Protein AF-0000000080796558 (afdb_homodimer)

Foldseek 3Di:
DDAAQEEEEQDDDPPDEDVLSVVLLVLCLVHYQEYEYEDNRCVVDQVCQVVSVVSHFYEYEHQAQDFCVVVLVVPVVHDGQEYEYALVSDDPRHQVSNLVSCVVVNHFYEYELFDQ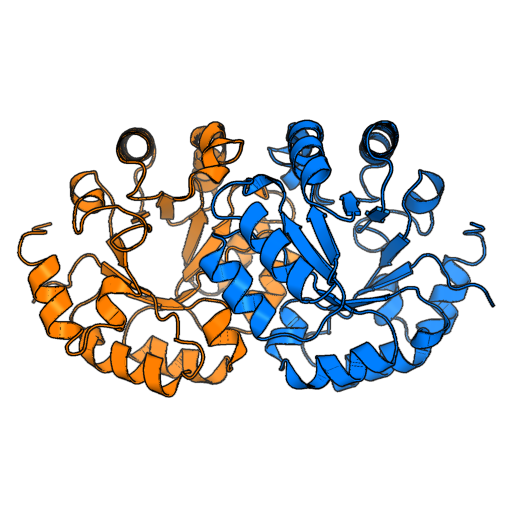DPVRVVDRLVCSVVSLVSCVVRGQYYEDELNCLVSLLVSCVPDPGAYEYECDDPNDHAPLSSVVSPHSHYYDYCRQSVDPHNSVVVCVRCVPNDD/DDAAQEEEEQDDDPPDEDVLSVVLLVLCLVHYQEYEYEDNRCVVDQVCQVVSVVSHFYEYEHQAQDFCVVVLVVVVVHDGQEYEYELVSDDPRHQVSNLVSCVVVNHFYEYELFDLDPVRVVDRLVCSVVSLVSCVVRGQYYEDELNCLVSLLVSCVPDPGAYEYECDDPNDHAPLSSVVSPHSHYYDYCRQSVDPHNSVVVCVRCVPN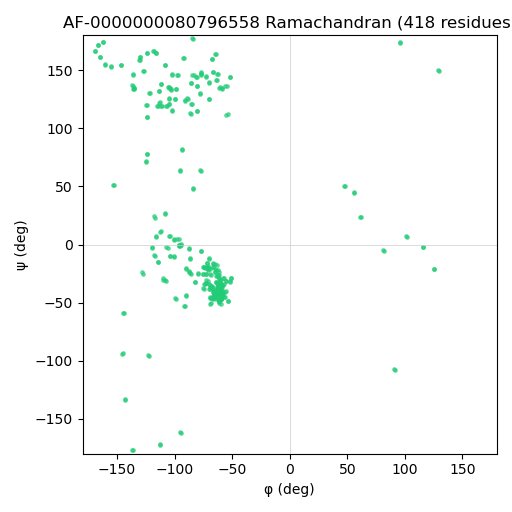DD

Radius of gyration: 21.22 Å; Cα contacts (8 Å, |Δi|>4): 893; chains: 2; bounding box: 41×66×48 Å

InterPro domains:
  IPR001754 Orotidine 5'-phosphate decarboxylase domain [PF00215] (6-201)
  IPR001754 Orotidine 5'-phosphate decarboxylase domain [SM00934] (5-205)
  IPR011060 Ribulose-phosphate binding barrel [SSF51366] (4-205)
  IPR013785 Aldolase-type TIM barrel [G3DSA:3.20.20.70] (3-210)
  IPR014732 Orotidine 5'-phosphate decarboxylase [PTHR32119] (6-204)

Sequence (422 aa):
MARLPVVISLDPPKDKGWDWALGIAEEMKDLVVAFKVGWPLLLEGKEKLGTLREMAPVVLDLKLADISFTMINIIRRLEFDAVIAHAFVGREKALRELREELNKQDKELYLVVAMSHKGADELLNRMWRENVLIAYELADGIVAPATRPELLVKIRKVWPRKVLSPGVGVQGARPCSAVKLGADAEIIGRTVTRNPSPREYLLRLYSGCKAMARLPVVISLDPPKDKGWDWALGIAEEMKDLVVAFKVGWPLLLEGKEKLGTLREMAPVVLDLKLADISFTMINIIRRLEFDAVIAHAFVGREKALRELREELNKQDKELYLVVAMSHKGADELLNRMWRENVLIAYELADGIVAPATRPELLVKIRKVWPRKVLSPGVGVQGARPCSAVKLGADAEIIGRTVTRNPSPREYLLRLYSGCKA

Nearest PDB structures (foldseek):
  4fx8-assembly1_A  TM=8.968E-01  e=4.269E-18  Methanothermobacter thermautotrophicus str. Delta H
  4dbd-assembly1_A-2  TM=8.812E-01  e=1.144E-17  Saccharolobus solfataricus 98/2
  4luj-assembly1_B  TM=8.980E-01  e=1.118E-16  Methanocaldococcus jannaschii DSM 2661
  4n2y-assembly3_A  TM=8.889E-01  e=2.751E-15  Archaeoglobus fulgidus
  3t40-assembly1_A  TM=7.502E-01  e=2.231E-06  Mycobacterium tuberculosis

Secondary structure (DSSP, 8-state):
-PPPSEEEE----TT--HHHHHHHHHHHTTTSSEEEE-HHHHTT-STTHHHHHTTS-EEEEEEE-S-HHHHHHHHTT---SEEEEEGGG-IIIIIHHHHHHHHHTT-EEEEE---SSGGGGGTGGGGHHHHHHHHHHH-SEEE--TT-HHHHHHHHHH--SEEEE--BSTTSBPTTHHHHTT-SEEEE-HHHHTSSSHHHHHHHHTTT---/-PPPSEEEE----TT--HHHHHHHHHHHTTTSSEEEE-HHHHTT-STTHHHHHTTS-EEEEEEE-S-HHHHHHHHTT---SEEEEEGGG-IIIIIHHHHHHHHHTT-EEEEE---SSGGGGGTGGGGHHHHHHHHHHH-SEEE--TT-HHHHHHHHHH--SEEEE--BSTTSBPTTHHHHTT-SEEEE-HHHHTSSSHHHHHHHHTTT---

pLDDT: mean 96.78, std 5.45, range [50.53, 98.94]

Organism: Ignicoccus hospitalis (strain KIN4/I / DSM 18386 / JCM 14125) (NCBI:txid453591)

Structure (mmCIF, N/CA/C/O backbone):
data_AF-0000000080796558-model_v1
#
loop_
_entity.id
_entity.type
_entity.pdbx_description
1 polymer "Orotidine 5'-phosphate decarboxylase"
#
loop_
_atom_site.group_PDB
_atom_site.id
_atom_site.type_symbol
_atom_site.label_atom_id
_atom_site.label_alt_id
_atom_site.label_comp_id
_atom_site.label_asym_id
_atom_site.label_entity_id
_atom_site.label_seq_id
_atom_site.pdbx_PDB_ins_code
_atom_site.Cartn_x
_atom_site.Cartn_y
_atom_site.Cartn_z
_atom_site.occupancy
_atom_site.B_iso_or_equiv
_atom_site.auth_seq_id
_atom_site.auth_comp_id
_atom_site.auth_asym_id
_atom_site.auth_atom_id
_atom_site.pdbx_PDB_model_num
ATOM 1 N N . MET A 1 1 ? -10.906 31.969 12.859 1 55.78 1 MET A N 1
ATOM 2 C CA . MET A 1 1 ? -9.547 31.656 13.273 1 55.78 1 MET A CA 1
ATOM 3 C C . MET A 1 1 ? -8.836 30.812 12.219 1 55.78 1 MET A C 1
ATOM 5 O O . MET A 1 1 ? -9.469 29.984 11.555 1 55.78 1 MET A O 1
ATOM 9 N N . ALA A 1 2 ? -7.609 31.172 11.922 1 82.06 2 ALA A N 1
ATOM 10 C CA . ALA A 1 2 ? -6.836 30.453 10.922 1 82.06 2 ALA A CA 1
ATOM 11 C C . ALA A 1 2 ? -6.629 29 11.344 1 82.06 2 ALA A C 1
ATOM 13 O O . ALA A 1 2 ? -6.457 28.703 12.531 1 82.06 2 ALA A O 1
ATOM 14 N N . ARG A 1 3 ? -6.805 28.047 10.492 1 93.69 3 ARG A N 1
ATOM 15 C CA . ARG A 1 3 ? -6.641 26.625 10.797 1 93.69 3 ARG A CA 1
ATOM 16 C C . ARG A 1 3 ? -5.199 26.312 11.172 1 93.69 3 ARG A C 1
ATOM 18 O O . ARG A 1 3 ? -4.27 26.938 10.664 1 93.69 3 ARG A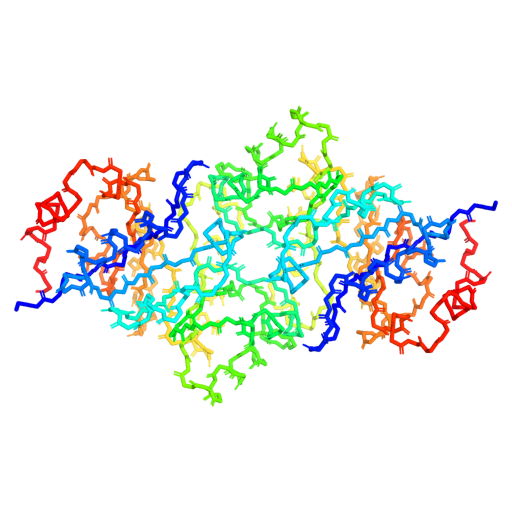 O 1
ATOM 25 N N . LEU A 1 4 ? -5.051 25.453 12.109 1 97.19 4 LEU A N 1
ATOM 26 C CA . LEU A 1 4 ? -3.729 24.922 12.43 1 97.19 4 LEU A CA 1
ATOM 27 C C . LEU A 1 4 ? -3.156 24.141 11.258 1 97.19 4 LEU A C 1
ATOM 29 O O . LEU A 1 4 ? -3.904 23.547 10.477 1 97.19 4 LEU A O 1
ATOM 33 N N . PRO A 1 5 ? -1.83 24.172 11.07 1 97.56 5 PRO A N 1
ATOM 34 C CA . PRO A 1 5 ? -1.204 23.391 10.008 1 97.56 5 PRO A CA 1
ATOM 35 C C . PRO A 1 5 ? -1.082 21.906 10.367 1 97.56 5 PRO A C 1
ATOM 37 O O . PRO A 1 5 ? 0.028 21.375 10.422 1 97.56 5 PRO A O 1
ATOM 40 N N . VAL A 1 6 ? -2.287 21.297 10.531 1 98.31 6 VAL A N 1
ATOM 41 C CA . VAL A 1 6 ? -2.326 19.938 11.039 1 98.31 6 VAL A CA 1
ATOM 42 C C . VAL A 1 6 ? -3.316 19.109 10.227 1 98.31 6 VAL A C 1
ATOM 44 O O . VAL A 1 6 ? -4.398 19.578 9.883 1 98.31 6 VAL A O 1
ATOM 47 N N . VAL A 1 7 ? -2.883 17.953 9.875 1 98.75 7 VAL A N 1
ATOM 48 C CA . VAL A 1 7 ? -3.756 16.891 9.367 1 98.75 7 VAL A CA 1
ATOM 49 C C . VAL A 1 7 ? -3.955 15.828 10.445 1 98.75 7 VAL A C 1
ATOM 51 O O . VAL A 1 7 ? -2.99 15.211 10.906 1 98.75 7 VAL A O 1
ATOM 54 N N . ILE A 1 8 ? -5.168 15.609 10.828 1 98.75 8 ILE A N 1
ATOM 55 C CA . ILE A 1 8 ? -5.449 14.617 11.859 1 98.75 8 ILE A CA 1
ATOM 56 C C . ILE A 1 8 ? -5.648 13.25 11.219 1 98.75 8 ILE A C 1
ATOM 58 O O . ILE A 1 8 ? -6.465 13.094 10.305 1 98.75 8 ILE A O 1
ATOM 62 N N . SER A 1 9 ? -4.859 12.297 11.719 1 98.62 9 SER A N 1
ATOM 63 C CA . SER A 1 9 ? -4.98 10.922 11.25 1 98.62 9 SER A CA 1
ATOM 64 C C . SER A 1 9 ? -6.07 10.172 12.016 1 98.62 9 SER A C 1
ATOM 66 O O . SER A 1 9 ? -5.984 10.016 13.234 1 98.62 9 SER A O 1
ATOM 68 N N . LEU A 1 10 ? -7.043 9.688 11.32 1 98.31 10 LEU A N 1
ATOM 69 C CA . LEU A 1 10 ? -8.164 8.992 11.938 1 98.31 10 LEU A CA 1
ATOM 70 C C . LEU A 1 10 ? -7.934 7.48 11.938 1 98.31 10 LEU A C 1
ATOM 72 O O . LEU A 1 10 ? -8.711 6.73 11.344 1 98.31 10 LEU A O 1
ATOM 76 N N . ASP A 1 11 ? -6.938 7.055 12.633 1 95.69 11 ASP A N 1
ATOM 77 C CA . ASP A 1 11 ? -6.637 5.641 12.844 1 95.69 11 ASP A CA 1
ATOM 78 C C . ASP A 1 11 ? -7.402 5.094 14.055 1 95.69 11 ASP A C 1
ATOM 80 O O . ASP A 1 11 ? -7.082 5.422 15.195 1 95.69 11 ASP A O 1
ATOM 84 N N . PRO A 1 12 ? -8.25 4.273 13.781 1 94.44 12 PRO A N 1
ATOM 85 C CA . PRO A 1 12 ? -9.109 3.842 14.891 1 94.44 12 PRO A CA 1
ATOM 86 C C . PRO A 1 12 ? -8.422 2.855 15.828 1 94.44 12 PRO A C 1
ATOM 88 O O . PRO A 1 12 ? -7.641 2.012 15.375 1 94.44 12 PRO A O 1
ATOM 91 N N . PRO A 1 13 ? -8.742 2.914 17.094 1 91.75 13 PRO A N 1
ATOM 92 C CA . PRO A 1 13 ? -8.359 1.822 17.984 1 91.75 13 PRO A CA 1
ATOM 93 C C . PRO A 1 13 ? -9.055 0.505 17.641 1 91.75 13 PRO A C 1
ATOM 95 O O . PRO A 1 13 ? -9.969 0.483 16.828 1 91.75 13 PRO A O 1
ATOM 98 N N . LYS A 1 14 ? -8.578 -0.691 18.141 1 86 14 LYS A N 1
ATOM 99 C CA . LYS A 1 14 ? -9.008 -2.041 17.797 1 86 14 LYS A CA 1
ATOM 100 C C . LYS A 1 14 ? -10.523 -2.178 17.891 1 86 14 LYS A C 1
ATOM 102 O O . LYS A 1 14 ? -11.141 -2.861 17.062 1 86 14 LYS A O 1
ATOM 107 N N . ASP A 1 15 ? -11.195 -1.44 18.719 1 88.56 15 ASP A N 1
ATOM 108 C CA . ASP A 1 15 ? -12.617 -1.666 18.953 1 88.56 15 ASP A CA 1
ATOM 109 C C . ASP A 1 15 ? -13.445 -0.457 18.531 1 88.56 15 ASP A C 1
ATOM 111 O O . ASP A 1 15 ? -14.602 -0.314 18.922 1 88.56 15 ASP A O 1
ATOM 115 N N . LYS A 1 16 ? -12.844 0.301 17.609 1 93.75 16 LYS A N 1
ATOM 116 C CA . LYS A 1 16 ? -13.547 1.489 17.141 1 93.75 16 LYS A CA 1
ATOM 117 C C . LYS A 1 16 ? -13.555 1.555 15.617 1 93.75 16 LYS A C 1
ATOM 119 O O . LYS A 1 16 ? -12.828 0.813 14.953 1 93.75 16 LYS A O 1
ATOM 124 N N . GLY A 1 17 ? -14.492 2.312 15.086 1 95.88 17 GLY A N 1
ATOM 125 C CA . GLY A 1 17 ? -14.641 2.471 13.648 1 95.88 17 GLY A CA 1
ATOM 126 C C . GLY A 1 17 ? -15.055 3.873 13.242 1 95.88 17 GLY A C 1
ATOM 127 O O . GLY A 1 17 ? -14.469 4.855 13.703 1 95.88 17 GLY A O 1
ATOM 128 N N . TRP A 1 18 ? -15.977 3.93 12.422 1 97.75 18 TRP A N 1
ATOM 129 C CA . TRP A 1 18 ? -16.328 5.195 11.781 1 97.75 18 TRP A CA 1
ATOM 130 C C . TRP A 1 18 ? -17.031 6.117 12.766 1 97.75 18 TRP A C 1
ATOM 132 O O . TRP A 1 18 ? -16.891 7.34 12.695 1 97.75 18 TRP A O 1
ATOM 142 N N . ASP A 1 19 ? -17.781 5.535 13.656 1 97.81 19 ASP A N 1
ATOM 143 C CA . ASP A 1 19 ? -18.453 6.398 14.633 1 97.81 19 ASP A CA 1
ATOM 144 C C . ASP A 1 19 ? -17.422 7.16 15.477 1 97.81 19 ASP A C 1
ATOM 146 O O . ASP A 1 19 ? -17.594 8.352 15.75 1 97.81 19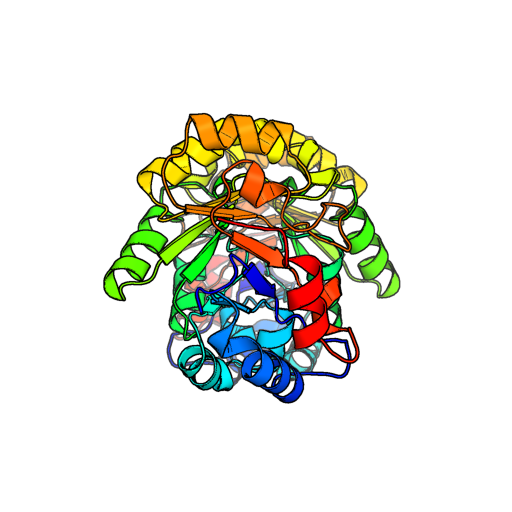 ASP A O 1
ATOM 150 N N . TRP A 1 20 ? -16.469 6.488 15.859 1 97.69 20 TRP A N 1
ATOM 151 C CA . TRP A 1 20 ? -15.367 7.117 16.578 1 97.69 20 TRP A CA 1
ATOM 152 C C . TRP A 1 20 ? -14.688 8.172 15.711 1 97.69 20 TRP A C 1
ATOM 154 O O . TRP A 1 20 ? -14.477 9.305 16.156 1 97.69 20 TRP A O 1
ATOM 164 N N . ALA A 1 21 ? -14.352 7.855 14.461 1 98.5 21 ALA A N 1
ATOM 165 C CA . ALA A 1 21 ? -13.641 8.742 13.555 1 98.5 21 ALA A CA 1
ATOM 166 C C . ALA A 1 21 ? -14.43 10.016 13.289 1 98.5 21 ALA A C 1
ATOM 168 O O . ALA A 1 21 ? -13.883 11.125 13.32 1 98.5 21 ALA A O 1
ATOM 169 N N . LEU A 1 22 ? -15.727 9.844 13.07 1 98.62 22 LEU A N 1
ATOM 170 C CA . LEU A 1 22 ? -16.578 10.992 12.781 1 98.62 22 LEU A CA 1
ATOM 171 C C . LEU A 1 22 ? -16.75 11.875 14.016 1 98.62 22 LEU A C 1
ATOM 173 O O . LEU A 1 22 ? -16.859 13.094 13.891 1 98.62 22 LEU A O 1
ATOM 177 N N . GLY A 1 23 ? -16.766 11.242 15.141 1 98.25 23 GLY A N 1
ATOM 178 C CA . GLY A 1 23 ? -16.797 12.016 16.375 1 98.25 23 GLY A CA 1
ATOM 179 C C . GLY A 1 23 ? -15.586 12.914 16.531 1 98.25 23 GLY A C 1
ATOM 180 O O . GLY A 1 23 ? -15.719 14.102 16.844 1 98.25 23 GLY A O 1
ATOM 181 N N . ILE A 1 24 ? -14.414 12.383 16.297 1 98.44 24 ILE A N 1
ATOM 182 C CA . ILE A 1 24 ? -13.18 13.156 16.359 1 98.44 24 ILE A CA 1
ATOM 183 C C . ILE A 1 24 ? -13.203 14.273 15.32 1 98.44 24 ILE A C 1
ATOM 185 O O . ILE A 1 24 ? -12.859 15.414 15.617 1 98.44 24 ILE A O 1
ATOM 189 N N . ALA A 1 25 ? -13.602 13.93 14.117 1 98.69 25 ALA A N 1
ATOM 190 C CA . ALA A 1 25 ? -13.625 14.883 13.008 1 98.69 25 ALA A CA 1
ATOM 191 C C . ALA A 1 25 ? -14.57 16.047 13.32 1 98.69 25 ALA A C 1
ATOM 193 O O . ALA A 1 25 ? -14.25 17.203 13.023 1 98.69 25 ALA A O 1
ATOM 194 N N . GLU A 1 26 ? -15.664 15.711 13.859 1 98.38 26 GLU A N 1
ATOM 195 C CA . GLU A 1 26 ? -16.641 16.75 14.195 1 98.38 26 GLU A CA 1
ATOM 196 C C . GLU A 1 26 ? -16.047 17.75 15.18 1 98.38 26 GLU A C 1
ATOM 198 O O . GLU A 1 26 ? -16.281 18.953 15.062 1 98.38 26 GLU A O 1
ATOM 203 N N . GLU A 1 27 ? -15.281 17.312 16.031 1 97.12 27 GLU A N 1
ATOM 204 C CA . GLU A 1 27 ? -14.68 18.172 17.062 1 97.12 27 GLU A CA 1
ATOM 205 C C . GLU A 1 27 ? -13.609 19.078 16.469 1 97.12 27 GLU A C 1
ATOM 207 O O . GLU A 1 27 ? -13.375 20.188 16.969 1 97.12 27 GLU A O 1
ATOM 212 N N . MET A 1 28 ? -13.039 18.656 15.383 1 97.06 28 MET A N 1
ATOM 213 C CA . MET A 1 28 ? -11.797 19.312 14.961 1 97.06 28 MET A CA 1
ATOM 214 C C . MET A 1 28 ? -11.961 19.938 13.578 1 97.06 28 MET A C 1
ATOM 216 O O . MET A 1 28 ? -11.031 20.562 13.07 1 97.06 28 MET A O 1
ATOM 220 N N . LYS A 1 29 ? -13.094 19.781 12.938 1 97.94 29 LYS A N 1
ATOM 221 C CA . LYS A 1 29 ? -13.312 20.109 11.539 1 97.94 29 LYS A CA 1
ATOM 222 C C . LYS A 1 29 ? -12.977 21.578 11.266 1 97.94 29 LYS A C 1
ATOM 224 O O . LYS A 1 29 ? -12.57 21.938 10.156 1 97.94 29 LYS A O 1
ATOM 229 N N . ASP A 1 30 ? -13.109 22.484 12.227 1 97.25 30 ASP A N 1
ATOM 230 C CA . ASP A 1 30 ? -12.852 23.906 12.031 1 97.25 30 ASP A CA 1
ATOM 231 C C . ASP A 1 30 ? -11.422 24.266 12.43 1 97.25 30 ASP A C 1
ATOM 233 O O . ASP A 1 30 ? -11 25.422 12.273 1 97.25 30 ASP A O 1
ATOM 237 N N . LEU A 1 31 ? -10.641 23.312 12.883 1 96.44 31 LEU A N 1
ATOM 238 C CA . LEU A 1 31 ? -9.336 23.578 13.492 1 96.44 31 LEU A CA 1
ATOM 239 C C . LEU A 1 31 ? -8.211 23.094 12.578 1 96.44 31 LEU A C 1
ATOM 241 O O . LEU A 1 31 ? -7.105 23.641 12.609 1 96.44 31 LEU A O 1
ATOM 245 N N . VAL A 1 32 ? -8.469 22.078 11.789 1 97.94 32 VAL A N 1
ATOM 246 C CA . VAL A 1 32 ? -7.387 21.406 11.078 1 97.94 32 VAL A CA 1
ATOM 247 C C . VAL A 1 32 ? -7.562 21.578 9.57 1 97.94 32 VAL A C 1
ATOM 249 O O . VAL A 1 32 ? -8.641 21.953 9.109 1 97.94 32 VAL A O 1
ATOM 252 N N . VAL A 1 33 ? -6.512 21.297 8.82 1 98.12 33 VAL A N 1
ATOM 253 C CA . VAL A 1 33 ? -6.543 21.562 7.391 1 98.12 33 VAL A CA 1
ATOM 254 C C . VAL A 1 33 ? -7.137 20.375 6.645 1 98.12 33 VAL A C 1
ATOM 256 O O . VAL A 1 33 ? -7.641 20.531 5.527 1 98.12 33 VAL A O 1
ATOM 259 N N . ALA A 1 34 ? -7.082 19.156 7.242 1 98.81 34 ALA A N 1
ATOM 260 C CA . ALA A 1 34 ? -7.605 17.969 6.602 1 98.81 34 ALA A CA 1
ATOM 261 C C . ALA A 1 34 ? -7.668 16.797 7.582 1 98.81 34 ALA A C 1
ATOM 263 O O . ALA A 1 34 ? -7.129 16.875 8.688 1 98.81 34 ALA A O 1
ATOM 264 N N . PHE A 1 35 ? -8.359 15.789 7.188 1 98.88 35 PHE A N 1
ATOM 265 C CA . PHE A 1 35 ? -8.344 14.492 7.859 1 98.88 35 PHE A CA 1
ATOM 266 C C . PHE A 1 35 ? -7.684 13.438 6.984 1 98.88 35 PHE A C 1
ATOM 268 O O . PHE A 1 35 ? -7.883 13.414 5.766 1 98.88 35 PHE A O 1
ATOM 275 N N . LYS A 1 36 ? -6.914 12.672 7.594 1 98.94 36 LYS A N 1
ATOM 276 C CA . LYS A 1 36 ? -6.277 11.555 6.914 1 98.94 36 LYS A CA 1
ATOM 277 C C . LYS A 1 36 ? -6.965 10.234 7.262 1 98.94 36 LYS A C 1
ATOM 279 O O . LYS A 1 36 ? -7.227 9.953 8.43 1 98.94 36 LYS A O 1
ATOM 284 N N . VAL A 1 37 ? -7.262 9.391 6.293 1 98.81 37 VAL A N 1
ATOM 285 C CA . VAL A 1 37 ? -7.875 8.078 6.457 1 98.81 37 VAL A CA 1
ATOM 286 C C . VAL A 1 37 ? -6.973 7.008 5.855 1 98.81 37 VAL A C 1
ATOM 288 O O . VAL A 1 37 ? -6.484 7.156 4.73 1 98.81 37 VAL A O 1
ATOM 291 N N . GLY A 1 38 ? -6.719 5.953 6.625 1 98.31 38 GLY A N 1
ATOM 292 C CA . GLY A 1 38 ? -5.949 4.82 6.145 1 98.31 38 GLY A CA 1
ATOM 293 C C . GLY A 1 38 ? -6.77 3.551 6.008 1 98.31 38 GLY A C 1
ATOM 294 O O . GLY A 1 38 ? -7.988 3.574 6.188 1 98.31 38 GLY A O 1
ATOM 295 N N . TRP A 1 39 ? -6.074 2.471 5.734 1 98.12 39 TRP A N 1
ATOM 296 C CA . TRP A 1 39 ? -6.699 1.188 5.426 1 98.12 39 TRP A CA 1
ATOM 297 C C . TRP A 1 39 ? -7.484 0.661 6.621 1 98.12 39 TRP A C 1
ATOM 299 O O . TRP A 1 39 ? -8.586 0.125 6.465 1 98.12 39 TRP A O 1
ATOM 309 N N . PRO A 1 40 ? -6.977 0.751 7.867 1 97.38 40 PRO A N 1
ATOM 310 C CA . PRO A 1 40 ? -7.719 0.175 8.992 1 97.38 40 PRO A CA 1
ATOM 311 C C . PRO A 1 40 ? -9.141 0.724 9.109 1 97.38 40 PRO A C 1
ATOM 313 O O . PRO A 1 40 ? -10.078 -0.031 9.375 1 97.38 40 PRO A O 1
ATOM 316 N N . LEU A 1 41 ? -9.281 1.968 8.898 1 97.5 41 LEU A N 1
ATOM 317 C CA . LEU A 1 41 ? -10.625 2.543 8.953 1 97.5 41 LEU A CA 1
ATOM 318 C C . LEU A 1 41 ? -11.43 2.162 7.711 1 97.5 41 LEU A C 1
ATOM 320 O O . LEU A 1 41 ? -12.625 1.886 7.805 1 97.5 41 LEU A O 1
ATOM 324 N N . LEU A 1 42 ? -10.82 2.115 6.531 1 97.81 42 LEU A N 1
ATOM 325 C CA . LEU A 1 42 ? -11.492 1.754 5.289 1 97.81 42 LEU A CA 1
ATOM 326 C C . LEU A 1 42 ? -11.992 0.314 5.34 1 97.81 42 LEU A C 1
ATOM 328 O O . LEU A 1 42 ? -13.023 -0.011 4.746 1 97.81 42 LEU A O 1
ATOM 332 N N . LEU A 1 43 ? -11.25 -0.534 6.066 1 96.12 43 LEU A N 1
ATOM 333 C CA . LEU A 1 43 ? -11.641 -1.934 6.191 1 96.12 43 LEU A CA 1
ATOM 334 C C . LEU A 1 43 ? -12.898 -2.07 7.043 1 96.12 43 LEU A C 1
ATOM 336 O O . LEU A 1 43 ? -13.539 -3.129 7.055 1 96.12 43 LEU A O 1
ATOM 340 N N . GLU A 1 44 ? -13.266 -0.976 7.723 1 94.62 44 GLU A N 1
ATOM 341 C CA . GLU A 1 44 ? -14.531 -0.95 8.445 1 94.62 44 GLU A CA 1
ATOM 342 C C . GLU A 1 44 ? -15.68 -0.493 7.543 1 94.62 44 GLU A C 1
ATOM 344 O O . GLU A 1 44 ? -16.844 -0.506 7.949 1 94.62 44 GLU A O 1
ATOM 349 N N . GLY A 1 45 ? -15.375 -0.155 6.379 1 94.62 45 GLY A N 1
ATOM 350 C CA . GLY A 1 45 ? -16.328 0.342 5.402 1 94.62 45 GLY A CA 1
ATOM 351 C C . GLY A 1 45 ? -15.898 1.641 4.75 1 94.62 45 GLY A C 1
ATOM 352 O O . GLY A 1 45 ? -15.227 2.463 5.375 1 94.62 45 GLY A O 1
ATOM 353 N N . LYS A 1 46 ? -16.328 1.844 3.506 1 96.06 46 LYS A N 1
ATOM 354 C CA . LYS A 1 46 ? -15.906 3.029 2.768 1 96.06 46 LYS A CA 1
ATOM 355 C C . LYS A 1 46 ? -17.047 4.035 2.639 1 96.06 46 LYS A C 1
ATOM 357 O O . LYS A 1 46 ? -16.859 5.137 2.117 1 96.06 46 LYS A O 1
ATOM 362 N N . GLU A 1 47 ? -18.188 3.713 3.127 1 95.12 47 GLU A N 1
ATOM 363 C CA . GLU A 1 47 ? -19.422 4.438 2.807 1 95.12 47 GLU A CA 1
ATOM 364 C C . GLU A 1 47 ? -19.469 5.785 3.521 1 95.12 47 GLU A C 1
ATOM 366 O O . GLU A 1 47 ? -20.203 6.684 3.109 1 95.12 47 GLU A O 1
ATOM 371 N N . LYS A 1 48 ? -18.719 6 4.559 1 97.75 48 LYS A N 1
ATOM 372 C CA . LYS A 1 48 ? -18.812 7.219 5.363 1 97.75 48 LYS A CA 1
ATOM 373 C C . LYS A 1 48 ? -17.734 8.227 4.945 1 97.75 48 LYS A C 1
ATOM 375 O O . LYS A 1 48 ? -17.609 9.289 5.555 1 97.75 48 LYS A O 1
ATOM 380 N N . LEU A 1 49 ? -16.984 7.945 3.924 1 98.62 49 LEU A N 1
ATOM 381 C CA . LEU A 1 49 ? -15.977 8.867 3.41 1 98.62 49 LEU A CA 1
ATOM 382 C C . LEU A 1 49 ? -16.625 10.172 2.943 1 98.62 49 LEU A C 1
ATOM 384 O O . LEU A 1 49 ? -16.078 11.258 3.174 1 98.62 49 LEU A O 1
ATOM 388 N N . GLY A 1 50 ? -17.766 10.016 2.309 1 98.31 50 GLY A N 1
ATOM 389 C CA . GLY A 1 50 ? -18.469 11.203 1.857 1 98.31 50 GLY A CA 1
ATOM 390 C C . GLY A 1 50 ? -18.844 12.141 2.99 1 98.31 50 GLY A C 1
ATOM 391 O O . GLY A 1 50 ? -18.641 13.359 2.887 1 98.31 50 GLY A O 1
ATOM 392 N N . THR A 1 51 ? -19.391 11.594 4.039 1 98.56 51 THR A N 1
ATOM 393 C CA . THR A 1 51 ? -19.75 12.375 5.215 1 98.56 51 THR A CA 1
ATOM 394 C C . THR A 1 51 ? -18.531 13.086 5.793 1 98.56 51 THR A C 1
ATOM 396 O O . THR A 1 51 ? -18.609 14.258 6.16 1 98.56 51 THR A O 1
ATOM 399 N N . LEU A 1 52 ? -17.453 12.414 5.863 1 98.81 52 LEU A N 1
ATOM 400 C CA . LEU A 1 52 ? -16.219 12.992 6.375 1 98.81 52 LEU A CA 1
ATOM 401 C C . LEU A 1 52 ? -15.758 14.156 5.508 1 98.81 52 LEU A C 1
ATOM 403 O O . LEU A 1 52 ? -15.305 15.188 6.023 1 98.81 52 LEU A O 1
ATOM 407 N N . ARG A 1 53 ? -15.891 13.992 4.223 1 98.5 53 ARG A N 1
ATOM 408 C CA . ARG A 1 53 ? -15.438 14.992 3.256 1 98.5 53 ARG A CA 1
ATOM 409 C C . ARG A 1 53 ? -16.234 16.281 3.391 1 98.5 53 ARG A C 1
ATOM 411 O O . ARG A 1 53 ? -15.766 17.344 2.971 1 98.5 53 ARG A O 1
ATOM 418 N N . GLU A 1 54 ? -17.406 16.219 3.918 1 98.31 54 GLU A N 1
ATOM 419 C CA . GLU A 1 54 ? -18.219 17.406 4.16 1 98.31 54 GLU A CA 1
ATOM 420 C C . GLU A 1 54 ? -17.656 18.234 5.309 1 98.31 54 GLU A C 1
ATOM 422 O O . GLU A 1 54 ? -17.953 19.422 5.43 1 98.31 54 GLU A O 1
ATOM 427 N N . MET A 1 55 ? -16.891 17.688 6.117 1 98.5 55 MET A N 1
ATOM 428 C CA . MET A 1 55 ? -16.359 18.359 7.301 1 98.5 55 MET A CA 1
ATOM 429 C C . MET A 1 55 ? -15.047 19.062 6.984 1 98.5 55 MET A C 1
ATOM 431 O O . MET A 1 55 ? -14.828 20.203 7.414 1 98.5 55 MET A O 1
ATOM 435 N N . ALA A 1 56 ? -14.188 18.422 6.281 1 98.44 56 ALA A N 1
ATOM 436 C CA . ALA A 1 56 ? -12.883 18.906 5.836 1 98.44 56 ALA A CA 1
ATOM 437 C C . ALA A 1 56 ? -12.312 18.031 4.73 1 98.44 56 ALA A C 1
ATOM 439 O O . ALA A 1 56 ? -12.797 16.906 4.508 1 98.44 56 ALA A O 1
ATOM 440 N N . PRO A 1 57 ? -11.32 18.562 3.957 1 98.81 57 PRO A N 1
ATOM 441 C CA . PRO A 1 57 ? -10.68 17.719 2.941 1 98.81 57 PRO A CA 1
ATOM 442 C C . PRO A 1 57 ? -10.18 16.391 3.508 1 98.81 57 PRO A C 1
ATOM 444 O O . PRO A 1 57 ? -9.711 16.328 4.648 1 98.81 57 PRO A O 1
ATOM 447 N N . VAL A 1 58 ? -10.289 15.359 2.711 1 98.94 58 VAL A N 1
ATOM 448 C CA . VAL A 1 58 ? -9.875 14.023 3.117 1 98.94 58 VAL A CA 1
ATOM 449 C C . VAL A 1 58 ? -8.672 13.578 2.293 1 98.94 58 VAL A C 1
ATOM 451 O O . VAL A 1 58 ? -8.719 13.57 1.061 1 98.94 58 VAL A O 1
ATOM 454 N N . VAL A 1 59 ? -7.602 13.258 2.992 1 98.94 59 VAL A N 1
ATOM 455 C CA . VAL A 1 59 ? -6.402 12.672 2.406 1 98.94 59 VAL A CA 1
ATOM 456 C C . VAL A 1 59 ? -6.367 11.172 2.689 1 98.94 59 VAL A C 1
ATOM 458 O O . VAL A 1 59 ? -6.309 10.758 3.85 1 98.94 59 VAL A O 1
ATOM 461 N N . LEU A 1 60 ? -6.453 10.367 1.638 1 98.94 60 LEU A N 1
ATOM 462 C CA . LEU A 1 60 ? -6.285 8.93 1.809 1 98.94 60 LEU A CA 1
ATOM 463 C C . LEU A 1 60 ? -4.809 8.555 1.887 1 98.94 60 LEU A C 1
ATOM 465 O O . LEU A 1 60 ? -4.059 8.773 0.932 1 98.94 60 LEU A O 1
ATOM 469 N N . ASP A 1 61 ? -4.441 8.062 3.049 1 98.88 61 ASP A N 1
ATOM 470 C CA . ASP A 1 61 ? -3.08 7.559 3.211 1 98.88 61 ASP A CA 1
ATOM 471 C C . ASP A 1 61 ? -3.016 6.059 2.938 1 98.88 61 ASP A C 1
ATOM 473 O O . ASP A 1 61 ? -2.924 5.254 3.867 1 98.88 61 ASP A O 1
ATOM 477 N N . LEU A 1 62 ? -2.939 5.738 1.677 1 98.81 62 LEU A N 1
ATOM 478 C CA . LEU A 1 62 ? -3.053 4.344 1.26 1 98.81 62 LEU A CA 1
ATOM 479 C C . LEU A 1 62 ? -1.687 3.775 0.89 1 98.81 62 LEU A C 1
ATOM 481 O O . LEU A 1 62 ? -1.551 2.57 0.672 1 98.81 62 LEU A O 1
ATOM 485 N N . LYS A 1 63 ? -0.723 4.664 0.818 1 98.81 63 LYS A N 1
ATOM 486 C CA . LYS A 1 63 ? 0.613 4.238 0.411 1 98.81 63 LYS A CA 1
ATOM 487 C C . LYS A 1 63 ? 0.554 3.355 -0.832 1 98.81 63 LYS A C 1
ATOM 489 O O . LYS A 1 63 ? 1.157 2.281 -0.865 1 98.81 63 LYS A O 1
ATOM 494 N N . LEU A 1 64 ? -0.148 3.812 -1.855 1 98.88 64 LEU A N 1
ATOM 495 C CA . LEU A 1 64 ? -0.272 3.021 -3.074 1 98.88 64 LEU A CA 1
ATOM 496 C C . LEU A 1 64 ? 1.099 2.732 -3.678 1 98.88 64 LEU A C 1
ATOM 498 O O . LEU A 1 64 ? 1.955 3.619 -3.734 1 98.88 64 LEU A O 1
ATOM 502 N N . ALA A 1 65 ? 1.36 1.481 -4.09 1 98.62 65 ALA A N 1
ATOM 503 C CA . ALA A 1 65 ? 2.662 1.033 -4.578 1 98.62 65 ALA A CA 1
ATOM 504 C C . ALA A 1 65 ? 2.514 -0.144 -5.535 1 98.62 65 ALA A C 1
ATOM 506 O O . ALA A 1 65 ? 3.18 -1.17 -5.379 1 98.62 65 ALA A O 1
ATOM 507 N N . ASP A 1 66 ? 1.677 -0.052 -6.555 1 98.44 66 ASP A N 1
ATOM 508 C CA . ASP A 1 66 ? 1.353 -1.104 -7.512 1 98.44 66 ASP A CA 1
ATOM 509 C C . ASP A 1 66 ? 1.319 -0.558 -8.938 1 98.44 66 ASP A C 1
ATOM 511 O O . ASP A 1 66 ? 1.627 0.614 -9.164 1 98.44 66 ASP A O 1
ATOM 515 N N . ILE A 1 67 ? 0.961 -1.418 -9.875 1 98 67 ILE A N 1
ATOM 516 C CA . ILE A 1 67 ? 0.746 -0.958 -11.242 1 98 67 ILE A CA 1
ATOM 517 C C . ILE A 1 67 ? -0.479 -0.048 -11.289 1 98 67 ILE A C 1
ATOM 519 O O . ILE A 1 67 ? -1.331 -0.092 -10.398 1 98 67 ILE A O 1
ATOM 523 N N . SER A 1 68 ? -0.567 0.792 -12.359 1 98.25 68 SER A N 1
ATOM 524 C CA . SER A 1 68 ? -1.621 1.792 -12.492 1 98.25 68 SER A CA 1
ATOM 525 C C . SER A 1 68 ? -3.002 1.145 -12.477 1 98.25 68 SER A C 1
ATOM 527 O O . SER A 1 68 ? -3.934 1.665 -11.859 1 98.25 68 SER A O 1
ATOM 529 N N . PHE A 1 69 ? -3.162 -0.014 -13.133 1 96.06 69 PHE A N 1
ATOM 530 C CA . PHE A 1 69 ? -4.445 -0.702 -13.203 1 96.06 69 PHE A CA 1
ATOM 531 C C . PHE A 1 69 ? -5.016 -0.917 -11.805 1 96.06 69 PHE A C 1
ATOM 533 O O . PHE A 1 69 ? -6.172 -0.579 -11.539 1 96.06 69 PHE A O 1
ATOM 540 N N . THR A 1 70 ? -4.219 -1.419 -10.906 1 97.19 70 THR A N 1
ATOM 541 C CA . THR A 1 70 ? -4.648 -1.728 -9.547 1 97.19 70 THR A CA 1
ATOM 542 C C . THR A 1 70 ? -4.93 -0.448 -8.766 1 97.19 70 THR A C 1
ATOM 544 O O . THR A 1 70 ? -5.973 -0.324 -8.125 1 97.19 70 THR A O 1
ATOM 547 N N . MET A 1 71 ? -4.02 0.519 -8.867 1 98.5 71 MET A N 1
ATOM 548 C CA . MET A 1 71 ? -4.164 1.752 -8.102 1 98.5 71 MET A CA 1
ATOM 549 C C . MET A 1 71 ? -5.414 2.516 -8.523 1 98.5 71 MET A C 1
ATOM 551 O O . MET A 1 71 ? -6.156 3.018 -7.68 1 98.5 71 MET A O 1
ATOM 555 N N . ILE A 1 72 ? -5.672 2.588 -9.781 1 98.06 72 ILE A N 1
ATOM 556 C CA . ILE A 1 72 ? -6.832 3.293 -10.312 1 98.06 72 ILE A CA 1
ATOM 557 C C . ILE A 1 72 ? -8.109 2.574 -9.883 1 98.06 72 ILE A C 1
ATOM 559 O O . ILE A 1 72 ? -9.094 3.215 -9.492 1 98.06 72 ILE A O 1
ATOM 563 N N . ASN A 1 73 ? -8.086 1.199 -9.922 1 97 73 ASN A N 1
ATOM 564 C CA . ASN A 1 73 ? -9.234 0.432 -9.461 1 97 73 ASN A CA 1
ATOM 565 C C . ASN A 1 73 ? -9.555 0.711 -7.996 1 97 73 ASN A C 1
ATOM 567 O O . ASN A 1 73 ? -10.719 0.698 -7.598 1 97 73 ASN A O 1
ATOM 571 N N . ILE A 1 74 ? -8.547 0.952 -7.203 1 98.06 74 ILE A N 1
ATOM 572 C CA . ILE A 1 74 ? -8.727 1.267 -5.789 1 98.06 74 ILE A CA 1
ATOM 573 C C . ILE A 1 74 ? -9.383 2.637 -5.641 1 98.06 74 ILE A C 1
ATOM 575 O O . ILE A 1 74 ? -10.438 2.762 -5.02 1 98.06 74 ILE A O 1
ATOM 579 N N . ILE A 1 75 ? -8.859 3.666 -6.297 1 98.06 75 ILE A N 1
ATOM 580 C CA . ILE A 1 75 ? -9.281 5.035 -6.016 1 98.06 75 ILE A CA 1
ATOM 581 C C . ILE A 1 75 ? -10.656 5.285 -6.633 1 98.06 75 ILE A C 1
ATOM 583 O O . ILE A 1 75 ? -11.422 6.125 -6.145 1 98.06 75 ILE A O 1
ATOM 587 N N . ARG A 1 76 ? -11 4.57 -7.637 1 96.75 76 ARG A N 1
ATOM 588 C CA . ARG A 1 76 ? -12.312 4.734 -8.258 1 96.75 76 ARG A CA 1
ATOM 589 C C . ARG A 1 76 ? -13.422 4.293 -7.316 1 96.75 76 ARG A C 1
ATOM 591 O O . ARG A 1 76 ? -14.594 4.633 -7.52 1 96.75 76 ARG A O 1
ATOM 598 N N . ARG A 1 77 ? -13.078 3.561 -6.301 1 96.06 77 ARG A N 1
ATOM 599 C CA . ARG A 1 77 ? -14.07 3.018 -5.371 1 96.06 77 ARG A CA 1
ATOM 600 C C . ARG A 1 77 ? -14.227 3.92 -4.148 1 96.06 77 ARG A C 1
ATOM 602 O O . ARG A 1 77 ? -15.031 3.643 -3.266 1 96.06 77 ARG A O 1
ATOM 609 N N . LEU A 1 78 ? -13.445 5.008 -4.09 1 97.81 78 LEU A N 1
ATOM 610 C CA . LEU A 1 78 ? -13.344 5.773 -2.852 1 97.81 78 LEU A CA 1
ATOM 611 C C . LEU A 1 78 ? -13.641 7.246 -3.098 1 97.81 78 LEU A C 1
ATOM 613 O O . LEU A 1 78 ? -13.359 7.77 -4.18 1 97.81 78 LEU A O 1
ATOM 617 N N . GLU A 1 79 ? -14.211 7.98 -2.076 1 98.31 79 GLU A N 1
ATOM 618 C CA . GLU A 1 79 ? -14.406 9.43 -2.074 1 98.31 79 GLU A CA 1
ATOM 619 C C . GLU A 1 79 ? -13.32 10.133 -1.271 1 98.31 79 GLU A C 1
ATOM 621 O O . GLU A 1 79 ? -13.133 9.844 -0.087 1 98.31 79 GLU A O 1
ATOM 626 N N . PHE A 1 80 ? -12.664 11.055 -1.872 1 98.81 80 PHE A N 1
ATOM 627 C CA . PHE A 1 80 ? -11.539 11.711 -1.226 1 98.81 80 PHE A CA 1
ATOM 628 C C . PHE A 1 80 ? -11.141 12.969 -1.979 1 98.81 80 PHE A C 1
ATOM 630 O O . PHE A 1 80 ? -11.703 13.281 -3.031 1 98.81 80 PHE A O 1
ATOM 637 N N . ASP A 1 81 ? -10.211 13.766 -1.366 1 98.88 81 ASP A N 1
ATOM 638 C CA . ASP A 1 81 ? -9.695 14.969 -2.004 1 98.88 81 ASP A CA 1
ATOM 639 C C . ASP A 1 81 ? -8.258 14.781 -2.459 1 98.88 81 ASP A C 1
ATOM 641 O O . ASP A 1 81 ? -7.824 15.383 -3.447 1 98.88 81 ASP A O 1
ATOM 645 N N . ALA A 1 82 ? -7.48 13.961 -1.777 1 98.94 82 ALA A N 1
ATOM 646 C CA . ALA A 1 82 ? -6.082 13.664 -2.082 1 98.94 82 ALA A CA 1
ATOM 647 C C . ALA A 1 82 ? -5.738 12.227 -1.715 1 98.94 82 ALA A C 1
ATOM 649 O O . ALA A 1 82 ? -6.391 11.625 -0.859 1 98.94 82 ALA A O 1
ATOM 650 N N . VAL A 1 83 ? -4.723 11.68 -2.398 1 98.94 83 VAL A N 1
ATOM 651 C CA . VAL A 1 83 ? -4.281 10.32 -2.09 1 98.94 83 VAL A CA 1
ATOM 652 C C . VAL A 1 83 ? -2.756 10.266 -2.055 1 98.94 83 VAL A C 1
ATOM 654 O O . VAL A 1 83 ? -2.088 11.023 -2.766 1 98.94 83 VAL A O 1
ATOM 657 N N . ILE A 1 84 ? -2.244 9.422 -1.18 1 98.94 84 ILE A N 1
ATOM 658 C CA . ILE A 1 84 ? -0.803 9.266 -1.013 1 98.94 84 ILE A CA 1
ATOM 659 C C . ILE A 1 84 ? -0.344 7.965 -1.662 1 98.94 84 ILE A C 1
ATOM 661 O O . ILE A 1 84 ? -0.906 6.898 -1.395 1 98.94 84 ILE A O 1
ATOM 665 N N . ALA A 1 85 ? 0.613 8.023 -2.543 1 98.94 85 ALA A N 1
ATOM 666 C CA . ALA A 1 85 ? 1.304 6.895 -3.166 1 98.94 85 ALA A CA 1
ATOM 667 C C . ALA A 1 85 ? 2.812 6.992 -2.957 1 98.94 85 ALA A C 1
ATOM 669 O O . ALA A 1 85 ? 3.316 8.023 -2.51 1 98.94 85 ALA A O 1
ATOM 670 N N . HIS A 1 86 ? 3.5 5.926 -3.186 1 98.88 86 HIS A N 1
ATOM 671 C CA . HIS A 1 86 ? 4.957 5.945 -3.102 1 98.88 86 HIS A CA 1
ATOM 672 C C . HIS A 1 86 ? 5.578 6.395 -4.418 1 98.88 86 HIS A C 1
ATOM 674 O O . HIS A 1 86 ? 5.215 5.891 -5.484 1 98.88 86 HIS A O 1
ATOM 680 N N . ALA A 1 87 ? 6.609 7.227 -4.324 1 98.69 87 ALA A N 1
ATOM 681 C CA . ALA A 1 87 ? 7.316 7.695 -5.512 1 98.69 87 ALA A CA 1
ATOM 682 C C . ALA A 1 87 ? 8.141 6.574 -6.137 1 98.69 87 ALA A C 1
ATOM 684 O O . ALA A 1 87 ? 8.258 6.484 -7.359 1 98.69 87 ALA A O 1
ATOM 685 N N . PHE A 1 88 ? 8.633 5.676 -5.379 1 97.25 88 PHE A N 1
ATOM 686 C CA . PHE A 1 88 ? 9.609 4.672 -5.781 1 97.25 88 PHE A CA 1
ATOM 687 C C . PHE A 1 88 ? 9.031 3.742 -6.84 1 97.25 88 PHE A C 1
ATOM 689 O O . PHE A 1 88 ? 9.773 3.047 -7.535 1 97.25 88 PHE A O 1
ATOM 696 N N . VAL A 1 89 ? 7.707 3.703 -7 1 97.19 89 VAL A N 1
ATOM 697 C CA . VAL A 1 89 ? 7.062 2.756 -7.902 1 97.19 89 VAL A CA 1
ATOM 698 C C . VAL A 1 89 ? 7.383 3.123 -9.352 1 97.19 89 VAL A C 1
ATOM 700 O O . VAL A 1 89 ? 7.328 2.271 -10.242 1 97.19 89 VAL A O 1
ATOM 703 N N . GLY A 1 90 ? 7.68 4.43 -9.547 1 98.38 90 GLY A N 1
ATOM 704 C CA . GLY A 1 90 ? 8.109 4.848 -10.867 1 98.38 90 GLY A CA 1
ATOM 705 C C . GLY A 1 90 ? 6.98 5.402 -11.719 1 98.38 90 GLY A C 1
ATOM 706 O O . GLY A 1 90 ? 5.816 5.367 -11.312 1 98.38 90 GLY A O 1
ATOM 707 N N . ARG A 1 91 ? 7.328 5.922 -12.883 1 98.62 91 ARG A N 1
ATOM 708 C CA . ARG A 1 91 ? 6.406 6.77 -13.633 1 98.62 91 ARG A CA 1
ATOM 709 C C . ARG A 1 91 ? 5.566 5.945 -14.602 1 98.62 91 ARG A C 1
ATOM 711 O O . ARG A 1 91 ? 4.34 5.926 -14.508 1 98.62 91 ARG A O 1
ATOM 718 N N . GLU A 1 92 ? 6.109 5.148 -15.445 1 98.19 92 GLU A N 1
ATOM 719 C CA . GLU A 1 92 ? 5.426 4.488 -16.562 1 98.19 92 GLU A CA 1
ATOM 720 C C . GLU A 1 92 ? 4.617 3.291 -16.078 1 98.19 92 GLU A C 1
ATOM 722 O O . GLU A 1 92 ? 5.121 2.461 -15.312 1 98.19 92 GLU A O 1
ATOM 727 N N . LYS A 1 93 ? 3.352 3.24 -16.484 1 97.75 93 LYS A N 1
ATOM 728 C CA . LYS A 1 93 ? 2.395 2.188 -16.156 1 97.75 93 LYS A CA 1
ATOM 729 C C . LYS A 1 93 ? 2.156 2.104 -14.656 1 97.75 93 LYS A C 1
ATOM 731 O O . LYS A 1 93 ? 1.877 1.026 -14.125 1 97.75 93 LYS A O 1
ATOM 736 N N . ALA A 1 94 ? 2.42 3.209 -14.008 1 98.31 94 ALA A N 1
ATOM 737 C CA . ALA A 1 94 ? 2.172 3.381 -12.578 1 98.31 94 ALA A CA 1
ATOM 738 C C . ALA A 1 94 ? 1.74 4.809 -12.266 1 98.31 94 ALA A C 1
ATOM 740 O O . ALA A 1 94 ? 0.572 5.164 -12.43 1 98.31 94 ALA A O 1
ATOM 741 N N . LEU A 1 95 ? 2.664 5.699 -11.906 1 98.88 95 LEU A N 1
ATOM 742 C CA . LEU A 1 95 ? 2.307 6.996 -11.336 1 98.88 95 LEU A CA 1
ATOM 743 C C . LEU A 1 95 ? 1.765 7.93 -12.414 1 98.88 95 LEU A C 1
ATOM 745 O O . LEU A 1 95 ? 0.891 8.758 -12.141 1 98.88 95 LEU A O 1
ATOM 749 N N . ARG A 1 96 ? 2.236 7.883 -13.641 1 98.81 96 ARG A N 1
ATOM 750 C CA . ARG A 1 96 ? 1.752 8.75 -14.711 1 98.81 96 ARG A CA 1
ATOM 751 C C . ARG A 1 96 ? 0.27 8.516 -14.977 1 98.81 96 ARG A C 1
ATOM 753 O O . ARG A 1 96 ? -0.508 9.469 -15.078 1 98.81 96 ARG A O 1
ATOM 760 N N . GLU A 1 97 ? -0.087 7.258 -15.086 1 98.75 97 GLU A N 1
ATOM 761 C CA . GLU A 1 97 ? -1.486 6.926 -15.336 1 98.75 97 GLU A CA 1
ATOM 762 C C . GLU A 1 97 ? -2.355 7.25 -14.125 1 98.75 97 GLU A C 1
ATOM 764 O O . GLU A 1 97 ? -3.512 7.648 -14.273 1 98.75 97 GLU A O 1
ATOM 769 N N . LEU A 1 98 ? -1.819 7.035 -12.938 1 98.81 98 LEU A N 1
ATOM 770 C CA . LEU A 1 98 ? -2.537 7.43 -11.727 1 98.81 98 LEU A CA 1
ATOM 771 C C . LEU A 1 98 ? -2.811 8.93 -11.727 1 98.81 98 LEU A C 1
ATOM 773 O O . LEU A 1 98 ? -3.93 9.359 -11.445 1 98.81 98 LEU A O 1
ATOM 777 N N . ARG A 1 99 ? -1.784 9.734 -12.039 1 98.75 99 ARG A N 1
ATOM 778 C CA . ARG A 1 99 ? -1.907 11.188 -12.125 1 98.75 99 ARG A CA 1
ATOM 779 C C . ARG A 1 99 ? -2.992 11.586 -13.125 1 98.75 99 ARG A C 1
ATOM 781 O O . ARG A 1 99 ? -3.805 12.469 -12.844 1 98.75 99 ARG A O 1
ATOM 788 N N . GLU A 1 100 ? -2.977 10.953 -14.25 1 98.75 100 GLU A N 1
ATOM 789 C CA . GLU A 1 100 ? -3.977 11.234 -15.273 1 98.75 100 GLU A CA 1
ATOM 790 C C . GLU A 1 100 ? -5.391 10.984 -14.758 1 98.75 100 GLU A C 1
ATOM 792 O O . GLU A 1 100 ? -6.293 11.789 -14.984 1 98.75 100 GLU A O 1
ATOM 797 N N . GLU A 1 101 ? -5.566 9.875 -14.094 1 98.69 101 GLU A N 1
ATOM 798 C CA . GLU A 1 101 ? -6.875 9.547 -13.539 1 98.69 101 GLU A CA 1
ATOM 799 C C . GLU A 1 101 ? -7.305 10.578 -12.492 1 98.69 101 GLU A C 1
ATOM 801 O O . GLU A 1 101 ? -8.461 11 -12.469 1 98.69 101 GLU A O 1
ATOM 806 N N . LEU A 1 102 ? -6.406 10.992 -11.664 1 98.81 102 LEU A N 1
ATOM 807 C CA . LEU A 1 102 ? -6.699 11.945 -10.602 1 98.81 102 LEU A CA 1
ATOM 808 C C . LEU A 1 102 ? -7.035 13.312 -11.18 1 98.81 102 LEU A C 1
ATOM 810 O O . LEU A 1 102 ? -7.883 14.031 -10.641 1 98.81 102 LEU A O 1
ATOM 814 N N . ASN A 1 103 ? -6.371 13.695 -12.234 1 98.38 103 ASN A N 1
ATOM 815 C CA . ASN A 1 103 ? -6.637 14.961 -12.906 1 98.38 103 ASN A CA 1
ATOM 816 C C . ASN A 1 103 ? -8.078 15.039 -13.398 1 98.38 103 ASN A C 1
ATOM 818 O O . ASN A 1 103 ? -8.703 16.109 -13.344 1 98.38 103 ASN A O 1
ATOM 822 N N . LYS A 1 104 ? -8.586 13.914 -13.844 1 98 104 LYS A N 1
ATOM 823 C CA . LYS A 1 104 ? -9.961 13.875 -14.352 1 98 104 LYS A CA 1
ATOM 824 C C . LYS A 1 104 ? -10.953 14.258 -13.266 1 98 104 LYS A C 1
ATOM 826 O O . LYS A 1 104 ? -12.062 14.719 -13.562 1 98 104 LYS A O 1
ATOM 831 N N . GLN A 1 105 ? -10.57 14.102 -12.031 1 96.88 105 GLN A N 1
ATOM 832 C CA . GLN A 1 105 ? -11.492 14.305 -10.922 1 96.88 105 GLN A CA 1
ATOM 833 C C . GLN A 1 105 ? -11.047 15.477 -10.047 1 96.88 105 GLN A C 1
ATOM 835 O O . GLN A 1 105 ? -11.586 15.68 -8.961 1 96.88 105 GLN A O 1
ATOM 840 N N . ASP A 1 106 ? -10.039 16.219 -10.438 1 97.69 106 ASP A N 1
ATOM 841 C CA . ASP A 1 106 ? -9.5 17.344 -9.703 1 97.69 106 ASP A CA 1
ATOM 842 C C . ASP A 1 106 ? -9.086 16.938 -8.289 1 97.69 106 ASP A C 1
ATOM 844 O O . ASP A 1 106 ? -9.492 17.578 -7.312 1 97.69 106 ASP A O 1
ATOM 848 N N . LYS A 1 107 ? -8.43 15.828 -8.242 1 98.75 107 LYS A N 1
ATOM 849 C CA . LYS A 1 107 ? -7.91 15.312 -6.977 1 98.75 107 LYS A CA 1
ATOM 850 C C . LYS A 1 107 ? -6.391 15.445 -6.91 1 98.75 107 LYS A C 1
ATOM 852 O O . LYS A 1 107 ? -5.719 15.492 -7.945 1 98.75 107 LYS A O 1
ATOM 857 N N . GLU A 1 108 ? -5.863 15.516 -5.691 1 98.88 108 GLU A N 1
ATOM 858 C CA . GLU A 1 108 ? -4.434 15.75 -5.516 1 98.88 108 GLU A CA 1
ATOM 859 C C . GLU A 1 108 ? -3.688 14.438 -5.281 1 98.88 108 GLU A C 1
ATOM 861 O O . GLU A 1 108 ? -4.227 13.508 -4.672 1 98.88 108 GLU A O 1
ATOM 866 N N . LEU A 1 109 ? -2.477 14.43 -5.805 1 98.94 109 LEU A N 1
ATOM 867 C CA . LEU A 1 109 ? -1.561 13.312 -5.598 1 98.94 109 LEU A CA 1
ATOM 868 C C . LEU A 1 109 ? -0.385 13.727 -4.719 1 98.94 109 LEU A C 1
ATOM 870 O O . LEU A 1 109 ? 0.324 14.688 -5.039 1 98.94 109 LEU A O 1
ATOM 874 N N . TYR A 1 110 ? -0.246 13.094 -3.607 1 98.94 110 TYR A N 1
ATOM 875 C CA . TYR A 1 110 ? 0.943 13.234 -2.773 1 98.94 110 TYR A CA 1
ATOM 876 C C . TYR A 1 110 ? 1.835 12 -2.895 1 98.94 110 TYR A C 1
ATOM 878 O O . TYR A 1 110 ? 1.347 10.867 -2.881 1 98.94 110 TYR A O 1
ATOM 886 N N . LEU A 1 111 ? 3.133 12.211 -3.045 1 98.94 111 LEU A N 1
ATOM 887 C CA . LEU A 1 111 ? 4.055 11.086 -3.166 1 98.94 111 LEU A CA 1
ATOM 888 C C . LEU A 1 111 ? 4.992 11.016 -1.966 1 98.94 111 LEU A C 1
ATOM 890 O O . LEU A 1 111 ? 5.551 12.039 -1.554 1 98.94 111 LEU A O 1
ATOM 894 N N . VAL A 1 112 ? 5.125 9.852 -1.394 1 98.94 112 VAL A N 1
ATOM 895 C CA . VAL A 1 112 ? 6.102 9.617 -0.338 1 98.94 112 VAL A CA 1
ATOM 896 C C . VAL A 1 112 ? 7.512 9.648 -0.924 1 98.94 112 VAL A C 1
ATOM 898 O O . VAL A 1 112 ? 7.836 8.867 -1.82 1 98.94 112 VAL A O 1
ATOM 901 N N . VAL A 1 113 ? 8.359 10.484 -0.36 1 98.75 113 VAL A N 1
ATOM 902 C CA . VAL A 1 113 ? 9.719 10.555 -0.89 1 98.75 113 VAL A CA 1
ATOM 903 C C . VAL A 1 113 ? 10.711 10.062 0.16 1 98.75 113 VAL A C 1
ATOM 905 O O . VAL A 1 113 ? 11.867 9.773 -0.156 1 98.75 113 VAL A O 1
ATOM 908 N N . ALA A 1 114 ? 10.195 9.992 1.396 1 98.56 114 ALA A N 1
ATOM 909 C CA . ALA A 1 114 ? 10.93 9.453 2.537 1 98.56 114 ALA A CA 1
ATOM 910 C C . ALA A 1 114 ? 9.984 9.062 3.664 1 98.56 114 ALA A C 1
ATOM 912 O O . ALA A 1 114 ? 8.867 9.578 3.754 1 98.56 114 ALA A O 1
ATOM 913 N N . MET A 1 115 ? 10.469 8.094 4.492 1 98.25 115 MET A N 1
ATOM 914 C CA . MET A 1 115 ? 9.602 7.609 5.559 1 98.25 115 MET A CA 1
ATOM 915 C C . MET A 1 115 ? 10.211 7.887 6.93 1 98.25 115 MET A C 1
ATOM 917 O O . MET A 1 115 ? 11.398 8.211 7.031 1 98.25 115 MET A O 1
ATOM 921 N N . SER A 1 116 ? 9.406 7.746 7.941 1 97.62 116 SER A N 1
ATOM 922 C CA . SER A 1 116 ? 9.727 8.273 9.266 1 97.62 116 SER A CA 1
ATOM 923 C C . SER A 1 116 ? 10.477 7.242 10.109 1 97.62 116 SER A C 1
ATOM 925 O O . SER A 1 116 ? 11.125 7.594 11.094 1 97.62 116 SER A O 1
ATOM 927 N N . HIS A 1 117 ? 10.367 5.938 9.75 1 97.44 117 HIS A N 1
ATOM 928 C CA . HIS A 1 117 ? 10.867 4.887 10.625 1 97.44 117 HIS A CA 1
ATOM 929 C C . HIS A 1 117 ? 12.312 4.527 10.281 1 97.44 117 HIS A C 1
ATOM 931 O O . HIS A 1 117 ? 12.758 4.762 9.156 1 97.44 117 HIS A O 1
ATOM 937 N N . LYS A 1 118 ? 13.031 3.895 11.195 1 96.5 118 LYS A N 1
ATOM 938 C CA . LYS A 1 118 ? 14.461 3.619 11.086 1 96.5 118 LYS A CA 1
ATOM 939 C C . LYS A 1 118 ? 14.758 2.713 9.898 1 96.5 118 LYS A C 1
ATOM 941 O O . LYS A 1 118 ? 15.742 2.922 9.188 1 96.5 118 LYS A O 1
ATOM 946 N N . GLY A 1 119 ? 13.938 1.767 9.641 1 97.56 119 GLY A N 1
ATOM 947 C CA . GLY A 1 119 ? 14.156 0.812 8.57 1 97.56 119 GLY A CA 1
ATOM 948 C C . GLY A 1 119 ? 14.211 1.461 7.195 1 97.56 119 GLY A C 1
ATOM 949 O O . GLY A 1 119 ? 14.867 0.949 6.289 1 97.56 119 GLY A O 1
ATOM 950 N N . ALA A 1 120 ? 13.562 2.592 7.07 1 97.5 120 ALA A N 1
ATOM 951 C CA . ALA A 1 120 ? 13.508 3.279 5.785 1 97.5 120 ALA A CA 1
ATOM 952 C C . ALA A 1 120 ? 14.883 3.785 5.371 1 97.5 120 ALA A C 1
ATOM 954 O O . ALA A 1 120 ? 15.133 4.043 4.188 1 97.5 120 ALA A O 1
ATOM 955 N N . ASP A 1 121 ? 15.789 3.91 6.328 1 97.12 121 ASP A N 1
ATOM 956 C CA . ASP A 1 121 ? 17.141 4.402 6.055 1 97.12 121 ASP A CA 1
ATOM 957 C C . ASP A 1 121 ? 17.953 3.357 5.301 1 97.12 121 ASP A C 1
ATOM 959 O O . ASP A 1 121 ? 19.016 3.67 4.75 1 97.12 121 ASP A O 1
ATOM 963 N N . GLU A 1 122 ? 17.484 2.133 5.293 1 96.69 122 GLU A N 1
ATOM 964 C CA . GLU A 1 122 ? 18.219 1.074 4.598 1 96.69 122 GLU A CA 1
ATOM 965 C C . GLU A 1 122 ? 18.203 1.299 3.088 1 96.69 122 GLU A C 1
ATOM 967 O O . GLU A 1 122 ? 19.172 0.977 2.4 1 96.69 122 GLU A O 1
ATOM 972 N N . LEU A 1 123 ? 17.078 1.82 2.562 1 96.44 123 LEU A N 1
ATOM 973 C CA . LEU A 1 123 ? 16.969 1.933 1.111 1 96.44 123 LEU A CA 1
ATOM 974 C C . LEU A 1 123 ? 16.203 3.189 0.714 1 96.44 123 LEU A C 1
ATOM 976 O O . LEU A 1 123 ? 16.781 4.117 0.139 1 96.44 123 LEU A O 1
ATOM 980 N N . LEU A 1 124 ? 14.992 3.334 1.135 1 97 124 LEU A N 1
ATOM 981 C CA . LEU A 1 124 ? 14.055 4.332 0.626 1 97 124 LEU A CA 1
ATOM 982 C C . LEU A 1 124 ? 14.586 5.742 0.869 1 97 124 LEU A C 1
ATOM 984 O O . LEU A 1 124 ? 14.617 6.566 -0.05 1 97 124 LEU A O 1
ATOM 988 N N . ASN A 1 125 ? 15.023 6 2.102 1 97.75 125 ASN A N 1
ATOM 989 C CA . ASN A 1 125 ? 15.438 7.355 2.457 1 97.75 125 ASN A CA 1
ATOM 990 C C . ASN A 1 125 ? 16.75 7.734 1.786 1 97.75 125 ASN A C 1
ATOM 992 O O . ASN A 1 125 ? 17.047 8.922 1.623 1 97.75 125 ASN A O 1
ATOM 996 N N . ARG A 1 126 ? 17.531 6.738 1.372 1 96.69 126 ARG A N 1
ATOM 997 C CA . ARG A 1 126 ? 18.766 6.996 0.639 1 96.69 126 ARG A CA 1
ATOM 998 C C . ARG A 1 126 ? 18.469 7.484 -0.775 1 96.69 126 ARG A C 1
ATOM 1000 O O . ARG A 1 126 ? 19.312 8.141 -1.398 1 96.69 126 ARG A O 1
ATOM 1007 N N . MET A 1 127 ? 17.25 7.223 -1.23 1 97.12 127 MET A N 1
ATOM 1008 C CA . MET A 1 127 ? 16.875 7.555 -2.602 1 97.12 127 MET A CA 1
ATOM 1009 C C . MET A 1 127 ? 15.922 8.734 -2.633 1 97.12 127 MET A C 1
ATOM 1011 O O . MET A 1 127 ? 15.102 8.852 -3.545 1 97.12 127 MET A O 1
ATOM 1015 N N . TRP A 1 128 ? 16.016 9.578 -1.619 1 98.19 128 TRP A N 1
ATOM 1016 C CA . TRP A 1 128 ? 15.055 10.664 -1.497 1 98.19 128 TRP A CA 1
ATOM 1017 C C . TRP A 1 128 ? 15.156 11.625 -2.68 1 98.19 128 TRP A C 1
ATOM 1019 O O . TRP A 1 128 ? 14.148 12.156 -3.148 1 98.19 128 TRP A O 1
ATOM 1029 N N . ARG A 1 129 ? 16.375 11.859 -3.27 1 98.12 129 ARG A N 1
ATOM 1030 C CA . ARG A 1 129 ? 16.547 12.781 -4.391 1 98.12 129 ARG A CA 1
ATOM 1031 C C . ARG A 1 129 ? 15.844 12.258 -5.641 1 98.12 129 ARG A C 1
ATOM 1033 O O . ARG A 1 129 ? 15.156 13.008 -6.324 1 98.12 129 ARG A O 1
ATOM 1040 N N . GLU A 1 130 ? 16.047 10.977 -5.918 1 98 130 GLU A N 1
ATOM 1041 C CA . GLU A 1 130 ? 15.383 10.352 -7.055 1 98 130 GLU A CA 1
ATOM 1042 C C . GLU A 1 130 ? 13.867 10.375 -6.883 1 98 130 GLU A C 1
ATOM 1044 O O . GLU A 1 130 ? 13.133 10.633 -7.844 1 98 130 GLU A O 1
ATOM 1049 N N . ASN A 1 131 ? 13.438 10.102 -5.676 1 98.38 131 ASN A N 1
ATOM 1050 C CA . ASN A 1 131 ? 12.008 10.133 -5.387 1 98.38 131 ASN A CA 1
ATOM 1051 C C . ASN A 1 131 ? 11.422 11.523 -5.594 1 98.38 131 ASN A C 1
ATOM 1053 O O . ASN A 1 131 ? 10.328 11.664 -6.141 1 98.38 131 ASN A O 1
ATOM 1057 N N . VAL A 1 132 ? 12.172 12.562 -5.164 1 98.69 132 VAL A N 1
ATOM 1058 C CA . VAL A 1 132 ? 11.727 13.938 -5.34 1 98.69 132 VAL A CA 1
ATOM 1059 C C . VAL A 1 132 ? 11.672 14.281 -6.828 1 98.69 132 VAL A C 1
ATOM 1061 O O . VAL A 1 132 ? 10.766 14.984 -7.277 1 98.69 132 VAL A O 1
ATOM 1064 N N . LEU A 1 133 ? 12.625 13.812 -7.594 1 98.19 133 LEU A N 1
ATOM 1065 C CA . LEU A 1 133 ? 12.641 14.062 -9.031 1 98.19 133 LEU A CA 1
ATOM 1066 C C . LEU A 1 133 ? 11.398 13.477 -9.695 1 98.19 133 LEU A C 1
ATOM 1068 O O . LEU A 1 133 ? 10.805 14.109 -10.578 1 98.19 133 LEU A O 1
ATOM 1072 N N . ILE A 1 134 ? 11 12.297 -9.273 1 98.25 134 ILE A N 1
ATOM 1073 C CA . ILE A 1 134 ? 9.781 11.68 -9.789 1 98.25 134 ILE A CA 1
ATOM 1074 C C . ILE A 1 134 ? 8.57 12.523 -9.398 1 98.25 134 ILE A C 1
ATOM 1076 O O . ILE A 1 134 ? 7.703 12.789 -10.234 1 98.25 134 ILE A O 1
ATOM 1080 N N . ALA A 1 135 ? 8.547 12.977 -8.18 1 98.62 135 ALA A N 1
ATOM 1081 C CA . ALA A 1 135 ? 7.434 13.766 -7.66 1 98.62 135 ALA A CA 1
ATOM 1082 C C . ALA A 1 135 ? 7.301 15.086 -8.414 1 98.62 135 ALA A C 1
ATOM 1084 O O . ALA A 1 135 ? 6.188 15.562 -8.648 1 98.62 135 ALA A O 1
ATOM 1085 N N . TYR A 1 136 ? 8.406 15.648 -8.766 1 97.69 136 TYR A N 1
ATOM 1086 C CA . TYR A 1 136 ? 8.422 16.953 -9.422 1 97.69 136 TYR A CA 1
ATOM 1087 C C . TYR A 1 136 ? 7.551 16.953 -10.672 1 97.69 136 TYR A C 1
ATOM 1089 O O . TYR A 1 136 ? 6.879 17.938 -10.969 1 97.69 136 TYR A O 1
ATOM 1097 N N . GLU A 1 137 ? 7.48 15.859 -11.289 1 95.69 137 GLU A N 1
ATOM 1098 C CA . GLU A 1 137 ? 6.742 15.75 -12.547 1 95.69 137 GLU A CA 1
ATOM 1099 C C . GLU A 1 137 ? 5.262 15.477 -12.297 1 95.69 137 GLU A C 1
ATOM 1101 O O . GLU A 1 137 ? 4.414 15.859 -13.109 1 95.69 137 GLU A O 1
ATOM 1106 N N . LEU A 1 138 ? 4.961 14.891 -11.156 1 98.31 138 LEU A N 1
ATOM 1107 C CA . LEU A 1 138 ? 3.67 14.211 -11.117 1 98.31 138 LEU A CA 1
ATOM 1108 C C . LEU A 1 138 ? 2.854 14.672 -9.914 1 98.31 138 LEU A C 1
ATOM 1110 O O . LEU A 1 138 ? 1.626 14.562 -9.914 1 98.31 138 LEU A O 1
ATOM 1114 N N . ALA A 1 139 ? 3.508 15.141 -8.883 1 98.75 139 ALA A N 1
ATOM 1115 C CA . ALA A 1 139 ? 2.836 15.242 -7.59 1 98.75 139 ALA A CA 1
ATOM 1116 C C . ALA A 1 139 ? 2.422 16.672 -7.293 1 98.75 139 ALA A C 1
ATOM 1118 O O . ALA A 1 139 ? 3.096 17.625 -7.711 1 98.75 139 ALA A O 1
ATOM 1119 N N . ASP A 1 140 ? 1.301 16.844 -6.602 1 98.81 140 ASP A N 1
ATOM 1120 C CA . ASP A 1 140 ? 0.888 18.125 -6.055 1 98.81 140 ASP A CA 1
ATOM 1121 C C . ASP A 1 140 ? 1.63 18.438 -4.754 1 98.81 140 ASP A C 1
ATOM 1123 O O . ASP A 1 140 ? 1.798 19.609 -4.391 1 98.81 140 ASP A O 1
ATOM 1127 N N . GLY A 1 141 ? 2.066 17.484 -4.094 1 98.88 141 GLY A N 1
ATOM 1128 C CA . GLY A 1 141 ? 2.824 17.562 -2.855 1 98.88 141 GLY A CA 1
ATOM 1129 C C . GLY A 1 141 ? 3.572 16.281 -2.537 1 98.88 141 GLY A C 1
ATOM 1130 O O . GLY A 1 141 ? 3.453 15.289 -3.262 1 98.88 141 GLY A O 1
ATOM 1131 N N . ILE A 1 142 ? 4.375 16.344 -1.479 1 98.94 142 ILE A N 1
ATOM 1132 C CA . ILE A 1 142 ? 5.129 15.172 -1.077 1 98.94 142 ILE A CA 1
ATOM 1133 C C . ILE A 1 142 ? 4.93 14.914 0.416 1 98.94 142 ILE A C 1
ATOM 1135 O O . ILE A 1 142 ? 4.438 15.781 1.141 1 98.94 142 ILE A O 1
ATOM 1139 N N . VAL A 1 143 ? 5.227 13.719 0.771 1 98.94 143 VAL A N 1
ATOM 1140 C CA . VAL A 1 143 ? 5.293 13.32 2.174 1 98.94 143 VAL A CA 1
ATOM 1141 C C . VAL A 1 143 ? 6.75 13.133 2.586 1 98.94 143 VAL A C 1
ATOM 1143 O O . VAL A 1 143 ? 7.465 12.312 1.999 1 98.94 143 VAL A O 1
ATOM 1146 N N . ALA A 1 144 ? 7.211 13.859 3.516 1 98.75 144 ALA A N 1
ATOM 1147 C CA . ALA A 1 144 ? 8.539 13.797 4.113 1 98.75 144 ALA A CA 1
ATOM 1148 C C . ALA A 1 144 ? 8.461 13.891 5.633 1 98.75 144 ALA A C 1
ATOM 1150 O O . ALA A 1 144 ? 7.777 14.758 6.176 1 98.75 144 ALA A O 1
ATOM 1151 N N . PRO A 1 145 ? 9.18 13.055 6.324 1 98.5 145 PRO A N 1
ATOM 1152 C CA . PRO A 1 145 ? 8.891 12.828 7.742 1 98.5 145 PRO A CA 1
ATOM 1153 C C . PRO A 1 145 ? 9.477 13.914 8.648 1 98.5 145 PRO A C 1
ATOM 1155 O O . PRO A 1 145 ? 10.609 14.352 8.43 1 98.5 145 PRO A O 1
ATOM 1158 N N . ALA A 1 146 ? 8.75 14.227 9.68 1 98.44 146 ALA A N 1
ATOM 1159 C CA . ALA A 1 146 ? 9.172 15.172 10.711 1 98.44 146 ALA A CA 1
ATOM 1160 C C . ALA A 1 146 ? 10.305 14.586 11.555 1 98.44 146 ALA A C 1
ATOM 1162 O O . ALA A 1 146 ? 11.062 15.328 12.18 1 98.44 146 ALA A O 1
ATOM 1163 N N . THR A 1 147 ? 10.453 13.289 11.555 1 98.38 147 THR A N 1
ATOM 1164 C CA . THR A 1 147 ? 11.445 12.602 12.375 1 98.38 147 THR A CA 1
ATOM 1165 C C . THR A 1 147 ? 12.836 12.727 11.758 1 98.38 147 THR A C 1
ATOM 1167 O O . THR A 1 147 ? 13.82 12.289 12.344 1 98.38 147 THR A O 1
ATOM 1170 N N . ARG A 1 148 ? 12.898 13.289 10.594 1 97.75 148 ARG A N 1
ATOM 1171 C CA . ARG A 1 148 ? 14.164 13.469 9.883 1 97.75 148 ARG A CA 1
ATOM 1172 C C . ARG A 1 148 ? 14.375 14.93 9.508 1 97.75 148 ARG A C 1
ATOM 1174 O O . ARG A 1 148 ? 14.422 15.273 8.32 1 97.75 148 ARG A O 1
ATOM 1181 N N . PRO A 1 149 ? 14.664 15.75 10.531 1 98 149 PRO A N 1
ATOM 1182 C CA . PRO A 1 149 ? 14.727 17.188 10.289 1 98 149 PRO A CA 1
ATOM 1183 C C . PRO A 1 149 ? 15.797 17.578 9.266 1 98 149 PRO A C 1
ATOM 1185 O O . PRO A 1 149 ? 15.57 18.453 8.43 1 98 149 PRO A O 1
ATOM 1188 N N . GLU A 1 150 ? 16.922 16.969 9.312 1 97.94 150 GLU A N 1
ATOM 1189 C CA . GLU A 1 150 ? 17.984 17.281 8.367 1 97.94 150 GLU A CA 1
ATOM 1190 C C . GLU A 1 150 ? 17.562 16.953 6.938 1 97.94 150 GLU A C 1
ATOM 1192 O O . GLU A 1 150 ? 17.859 17.719 6.012 1 97.94 150 GLU A O 1
ATOM 1197 N N . LEU A 1 151 ? 16.922 15.836 6.812 1 98.12 151 LEU A N 1
ATOM 1198 C CA . LEU A 1 151 ? 16.438 15.438 5.496 1 98.12 151 LEU A CA 1
ATOM 1199 C C . LEU A 1 151 ? 15.352 16.391 5.004 1 98.12 151 LEU A C 1
ATOM 1201 O O . LEU A 1 151 ? 15.328 16.75 3.828 1 98.12 151 LEU A O 1
ATOM 1205 N N . LEU A 1 152 ? 14.469 16.75 5.906 1 98.19 152 LEU A N 1
ATOM 1206 C CA . LEU A 1 152 ? 13.383 17.656 5.562 1 98.19 152 LEU A CA 1
ATOM 1207 C C . LEU A 1 152 ? 13.922 18.984 5.047 1 98.19 152 LEU A C 1
ATOM 1209 O O . LEU A 1 152 ? 13.406 19.531 4.074 1 98.19 152 LEU A O 1
ATOM 1213 N N . VAL A 1 153 ? 14.945 19.5 5.66 1 98.25 153 VAL A N 1
ATOM 1214 C CA . VAL A 1 153 ? 15.57 20.75 5.246 1 98.25 153 VAL A CA 1
ATOM 1215 C C . VAL A 1 153 ? 16.141 20.594 3.838 1 98.25 153 VAL A C 1
ATOM 1217 O O . VAL A 1 153 ? 15.945 21.469 2.988 1 98.25 153 VAL A O 1
ATOM 1220 N N . LYS A 1 154 ? 16.828 19.5 3.586 1 98.38 154 LYS A N 1
ATOM 1221 C CA . LYS A 1 154 ? 17.391 19.234 2.266 1 98.38 154 LYS A CA 1
ATOM 1222 C C . LYS A 1 154 ? 16.297 19.141 1.207 1 98.38 154 LYS A C 1
ATOM 1224 O O . LYS A 1 154 ? 16.438 19.688 0.112 1 98.38 154 LYS A O 1
ATOM 1229 N N . ILE A 1 155 ? 15.234 18.484 1.519 1 98.38 155 ILE A N 1
ATOM 1230 C CA . ILE A 1 155 ? 14.125 18.297 0.596 1 98.38 155 ILE A CA 1
ATOM 1231 C C . ILE A 1 155 ? 13.477 19.641 0.287 1 98.38 155 ILE A C 1
ATOM 1233 O O . ILE A 1 155 ? 13.203 19.953 -0.874 1 98.38 155 ILE A O 1
ATOM 1237 N N . ARG A 1 156 ? 13.242 20.422 1.311 1 97.94 156 ARG A N 1
ATOM 1238 C CA . ARG A 1 156 ? 12.562 21.703 1.144 1 97.94 156 ARG A CA 1
ATOM 1239 C C . ARG A 1 156 ? 13.359 22.641 0.234 1 97.94 156 ARG A C 1
ATOM 1241 O O . ARG A 1 156 ? 12.781 23.422 -0.518 1 97.94 156 ARG A O 1
ATOM 1248 N N . LYS A 1 157 ? 14.656 22.531 0.196 1 97.94 157 LYS A N 1
ATOM 1249 C CA . LYS A 1 157 ? 15.516 23.344 -0.649 1 97.94 157 LYS A CA 1
ATOM 1250 C C . LYS A 1 157 ? 15.234 23.094 -2.129 1 97.94 157 LYS A C 1
ATOM 1252 O O . LYS A 1 157 ? 15.422 23.984 -2.961 1 97.94 157 LYS A O 1
ATOM 1257 N N . VAL A 1 158 ? 14.758 21.906 -2.441 1 97.81 158 VAL A N 1
ATOM 1258 C CA . VAL A 1 158 ? 14.664 21.562 -3.859 1 97.81 158 VAL A CA 1
ATOM 1259 C C . VAL A 1 158 ? 13.211 21.344 -4.242 1 97.81 158 VAL A C 1
ATOM 1261 O O . VAL A 1 158 ? 12.891 21.172 -5.422 1 97.81 158 VAL A O 1
ATOM 1264 N N . TRP A 1 159 ? 12.328 21.281 -3.314 1 98.44 159 TRP A N 1
ATOM 1265 C CA . TRP A 1 159 ? 10.906 21.062 -3.549 1 98.44 159 TRP A CA 1
ATOM 1266 C C . TRP A 1 159 ? 10.094 22.281 -3.145 1 98.44 159 TRP A C 1
ATOM 1268 O O . TRP A 1 159 ? 9.992 22.609 -1.958 1 98.44 159 TRP A O 1
ATOM 1278 N N . PRO A 1 160 ? 9.383 22.891 -4.051 1 97.31 160 PRO A N 1
ATOM 1279 C CA . PRO A 1 160 ? 8.734 24.156 -3.738 1 97.31 160 PRO A CA 1
ATOM 1280 C C . PRO A 1 160 ? 7.246 24 -3.424 1 97.31 160 PRO A C 1
ATOM 1282 O O . PRO A 1 160 ? 6.594 24.953 -3.004 1 97.31 160 PRO A O 1
ATOM 1285 N N . ARG A 1 161 ? 6.641 22.828 -3.654 1 98.44 161 ARG A N 1
ATOM 1286 C CA . ARG A 1 161 ? 5.203 22.641 -3.48 1 98.44 161 ARG A CA 1
ATOM 1287 C C . ARG A 1 161 ? 4.895 22.078 -2.094 1 98.44 161 ARG A C 1
ATOM 1289 O O . ARG A 1 161 ? 5.711 22.188 -1.178 1 98.44 161 ARG A O 1
ATOM 1296 N N . LYS A 1 162 ? 3.789 21.531 -1.862 1 98.75 162 LYS A N 1
ATOM 1297 C CA . LYS A 1 162 ? 3.273 21.172 -0.545 1 98.75 162 LYS A CA 1
ATOM 1298 C C . LYS A 1 162 ? 4.055 20.016 0.051 1 98.75 162 LYS A C 1
ATOM 1300 O O . LYS A 1 162 ? 4.391 19.062 -0.655 1 98.75 162 LYS A O 1
ATOM 1305 N N . VAL A 1 163 ? 4.312 20.125 1.35 1 98.81 163 VAL A N 1
ATOM 1306 C CA . VAL A 1 163 ? 4.945 19.047 2.109 1 98.81 163 VAL A CA 1
ATOM 1307 C C . VAL A 1 163 ? 4.074 18.688 3.305 1 98.81 163 VAL A C 1
ATOM 1309 O O . VAL A 1 163 ? 3.729 19.531 4.121 1 98.81 163 VAL A O 1
ATOM 1312 N N . LEU A 1 164 ? 3.639 17.453 3.369 1 98.88 164 LEU A N 1
ATOM 1313 C CA . LEU A 1 164 ? 3.018 16.875 4.559 1 98.88 164 LEU A CA 1
ATOM 1314 C C . LEU A 1 164 ? 4.02 16.047 5.344 1 98.88 164 LEU A C 1
ATOM 1316 O O . LEU A 1 164 ? 4.742 15.227 4.77 1 98.88 164 LEU A O 1
ATOM 1320 N N . SER A 1 165 ? 4.039 16.25 6.656 1 98.88 165 SER A N 1
ATOM 1321 C CA . SER A 1 165 ? 5.082 15.602 7.445 1 98.88 165 SER A CA 1
ATOM 1322 C C . SER A 1 165 ? 4.484 14.75 8.562 1 98.88 165 SER A C 1
ATOM 1324 O O . SER A 1 165 ? 3.99 15.273 9.555 1 98.88 165 SER A O 1
ATOM 1326 N N . PRO A 1 166 ? 4.586 13.469 8.43 1 98.56 166 PRO A N 1
ATOM 1327 C CA . PRO A 1 166 ? 4.184 12.562 9.508 1 98.56 166 PRO A CA 1
ATOM 1328 C C . PRO A 1 166 ? 5.281 12.359 10.547 1 98.56 166 PRO A C 1
ATOM 1330 O O . PRO A 1 166 ? 6.379 12.906 10.406 1 98.56 166 PRO A O 1
ATOM 1333 N N . GLY A 1 167 ? 4.98 11.617 11.562 1 97.75 167 GLY A N 1
ATOM 1334 C CA . GLY A 1 167 ? 5.98 11.195 12.531 1 97.75 167 GLY A CA 1
ATOM 1335 C C . GLY A 1 167 ? 5.941 12 13.812 1 97.75 167 GLY A C 1
ATOM 1336 O O . GLY A 1 167 ? 6.789 11.82 14.695 1 97.75 167 GLY A O 1
ATOM 1337 N N . VAL A 1 168 ? 4.973 12.852 13.969 1 97.62 168 VAL A N 1
ATOM 1338 C CA . VAL A 1 168 ? 4.852 13.711 15.141 1 97.62 168 VAL A CA 1
ATOM 1339 C C . VAL A 1 168 ? 4.234 12.922 16.297 1 97.62 168 VAL A C 1
ATOM 1341 O O . VAL A 1 168 ? 3.266 12.18 16.109 1 97.62 168 VAL A O 1
ATOM 1344 N N . GLY A 1 169 ? 4.785 13.078 17.516 1 95.69 169 GLY A N 1
ATOM 1345 C CA . GLY A 1 169 ? 4.25 12.414 18.703 1 95.69 169 GLY A CA 1
ATOM 1346 C C . GLY A 1 169 ? 4.879 11.055 18.953 1 95.69 169 GLY A C 1
ATOM 1347 O O . GLY A 1 169 ? 6.055 10.969 19.312 1 95.69 169 GLY A O 1
ATOM 1348 N N . VAL A 1 170 ? 4.156 9.961 18.719 1 92.62 170 VAL A N 1
ATOM 1349 C CA . VAL A 1 170 ? 4.539 8.602 19.078 1 92.62 170 VAL A CA 1
ATOM 1350 C C . VAL A 1 170 ? 5.852 8.234 18.391 1 92.62 170 VAL A C 1
ATOM 1352 O O . VAL A 1 170 ? 6.691 7.539 18.969 1 92.62 170 VAL A O 1
ATOM 1355 N N . GLN A 1 171 ? 6.039 8.742 17.203 1 93.5 171 GLN A N 1
ATOM 1356 C CA . GLN A 1 171 ? 7.211 8.359 16.422 1 93.5 171 GLN A CA 1
ATOM 1357 C C . GLN A 1 171 ? 8.406 9.242 16.766 1 93.5 171 GLN A C 1
ATOM 1359 O O . GLN A 1 171 ? 9.516 9.008 16.281 1 93.5 171 GLN A O 1
ATOM 1364 N N . GLY A 1 172 ? 8.125 10.32 17.484 1 95.19 172 GLY A N 1
ATOM 1365 C CA . GLY A 1 172 ? 9.297 10.922 18.109 1 95.19 172 GLY A CA 1
ATOM 1366 C C . GLY A 1 172 ? 9.453 12.398 17.766 1 95.19 172 GLY A C 1
ATOM 1367 O O . GLY A 1 172 ? 10.172 13.125 18.469 1 95.19 172 GLY A O 1
ATOM 1368 N N . ALA A 1 173 ? 8.875 12.898 16.719 1 97.44 173 ALA A N 1
ATOM 1369 C CA . ALA A 1 173 ? 9.023 14.305 16.359 1 97.44 173 ALA A CA 1
ATOM 1370 C C . ALA A 1 173 ? 8.141 15.188 17.25 1 97.44 173 ALA A C 1
ATOM 1372 O O . ALA A 1 173 ? 7.031 14.789 17.625 1 97.44 173 ALA A O 1
ATOM 1373 N N . ARG A 1 174 ? 8.609 16.406 17.516 1 95.94 174 ARG A N 1
ATOM 1374 C CA . ARG A 1 174 ? 7.859 17.375 18.312 1 95.94 174 ARG A CA 1
ATOM 1375 C C . ARG A 1 174 ? 6.844 18.125 17.469 1 95.94 174 ARG A C 1
ATOM 1377 O O . ARG A 1 174 ? 7.125 18.484 16.328 1 95.94 174 ARG A O 1
ATOM 1384 N N . PRO A 1 175 ? 5.707 18.422 18.172 1 97.06 175 PRO A N 1
ATOM 1385 C CA . PRO A 1 175 ? 4.734 19.234 17.438 1 97.06 175 PRO A CA 1
ATOM 1386 C C . PRO A 1 175 ? 5.328 20.547 16.938 1 97.06 175 PRO A C 1
ATOM 1388 O O . PRO A 1 175 ? 6.121 21.188 17.625 1 97.06 175 PRO A O 1
ATOM 1391 N N . CYS A 1 176 ? 5.004 20.875 15.711 1 96.94 176 CYS A N 1
ATOM 1392 C CA . CYS A 1 176 ? 5.34 22.141 15.07 1 96.94 176 CYS A CA 1
ATOM 1393 C C . CYS A 1 176 ? 6.773 22.109 14.547 1 96.94 176 CYS A C 1
ATOM 1395 O O . CYS A 1 176 ? 7.184 23.016 13.82 1 96.94 176 CYS A O 1
ATOM 1397 N N . SER A 1 177 ? 7.551 21.094 14.781 1 97.12 177 SER A N 1
ATOM 1398 C CA . SER A 1 177 ? 8.953 21.047 14.391 1 97.12 177 SER A CA 1
ATOM 1399 C C . SER A 1 177 ? 9.102 21.047 12.875 1 97.12 177 SER A C 1
ATOM 1401 O O . SER A 1 177 ? 9.922 21.781 12.32 1 97.12 177 SER A O 1
ATOM 1403 N N . ALA A 1 178 ? 8.297 20.219 12.164 1 98.06 178 ALA A N 1
ATOM 1404 C CA . ALA A 1 178 ? 8.398 20.109 10.711 1 98.06 178 ALA A CA 1
ATOM 1405 C C . ALA A 1 178 ? 7.914 21.391 10.039 1 98.06 178 ALA A C 1
ATOM 1407 O O . ALA A 1 178 ? 8.477 21.812 9.023 1 98.06 178 ALA A O 1
ATOM 1408 N N . VAL A 1 179 ? 6.883 21.969 10.57 1 97.44 179 VAL A N 1
ATOM 1409 C CA . VAL A 1 179 ? 6.352 23.203 10.016 1 97.44 179 VAL A CA 1
ATOM 1410 C C . VAL A 1 179 ? 7.406 24.297 10.102 1 97.44 179 VAL A C 1
ATOM 1412 O O . VAL A 1 179 ? 7.57 25.078 9.164 1 97.44 179 VAL A O 1
ATOM 1415 N N . LYS A 1 180 ? 8.117 24.328 11.172 1 96.44 180 LYS A N 1
ATOM 1416 C CA . LYS A 1 180 ? 9.172 25.312 11.352 1 96.44 180 LYS A CA 1
ATOM 1417 C C . LYS A 1 180 ? 10.297 25.109 10.336 1 96.44 180 LYS A C 1
ATOM 1419 O O . LYS A 1 180 ? 11.07 26.031 10.062 1 96.44 180 LYS A O 1
ATOM 1424 N N . LEU A 1 181 ? 10.359 23.922 9.805 1 96.88 181 LEU A N 1
ATOM 1425 C CA . LEU A 1 181 ? 11.406 23.594 8.836 1 96.88 181 LEU A CA 1
ATOM 1426 C C . LEU A 1 181 ? 10.867 23.656 7.414 1 96.88 181 LEU A C 1
ATOM 1428 O O . LEU A 1 181 ? 11.555 23.266 6.469 1 96.88 181 LEU A O 1
ATOM 1432 N N . GLY A 1 182 ? 9.594 24.078 7.25 1 96.38 182 GLY A N 1
ATOM 1433 C CA . GLY A 1 182 ? 9.102 24.359 5.91 1 96.38 182 GLY A CA 1
ATOM 1434 C C . GLY A 1 182 ? 7.98 23.438 5.477 1 96.38 182 GLY A C 1
ATOM 1435 O O . GLY A 1 182 ? 7.465 23.562 4.363 1 96.38 182 GLY A O 1
ATOM 1436 N N . ALA A 1 183 ? 7.602 22.484 6.281 1 98 183 ALA A N 1
ATOM 1437 C CA . ALA A 1 183 ? 6.438 21.672 5.938 1 98 183 ALA A CA 1
ATOM 1438 C C . ALA A 1 183 ? 5.16 22.5 5.957 1 98 183 ALA A C 1
ATOM 1440 O O . ALA A 1 183 ? 5.059 23.469 6.715 1 98 183 ALA A O 1
ATOM 1441 N N . ASP A 1 184 ? 4.227 22.156 5.121 1 98.06 184 ASP A N 1
ATOM 1442 C CA . ASP A 1 184 ? 2.955 22.875 5.055 1 98.06 184 ASP A CA 1
ATOM 1443 C C . ASP A 1 184 ? 2 22.391 6.145 1 98.06 184 ASP A C 1
ATOM 1445 O O . ASP A 1 184 ? 1.163 23.156 6.625 1 98.06 184 ASP A O 1
ATOM 1449 N N . ALA A 1 185 ? 2.076 21.172 6.488 1 98.38 185 ALA A N 1
ATOM 1450 C CA . ALA A 1 185 ? 1.27 20.609 7.57 1 98.38 185 ALA A CA 1
ATOM 1451 C C . ALA A 1 185 ? 1.945 19.375 8.18 1 98.38 185 ALA A C 1
ATOM 1453 O O . ALA A 1 185 ? 2.738 18.703 7.516 1 98.38 185 ALA A O 1
ATOM 1454 N N . GLU A 1 186 ? 1.656 19.141 9.398 1 98.62 186 GLU A N 1
ATOM 1455 C CA . GLU A 1 186 ? 2.094 17.953 10.109 1 98.62 186 GLU A CA 1
ATOM 1456 C C . GLU A 1 186 ? 0.944 16.953 10.281 1 98.62 186 GLU A C 1
ATOM 1458 O O . GLU A 1 186 ? -0.189 17.359 10.562 1 98.62 186 GLU A O 1
ATOM 1463 N N . ILE A 1 187 ? 1.192 15.703 10.047 1 98.75 187 ILE A N 1
ATOM 1464 C CA . ILE A 1 187 ? 0.215 14.648 10.297 1 98.75 187 ILE A CA 1
ATOM 1465 C C . ILE A 1 187 ? 0.387 14.109 11.711 1 98.75 187 ILE A C 1
ATOM 1467 O O . ILE A 1 187 ? 1.467 13.641 12.078 1 98.75 187 ILE A O 1
ATOM 1471 N N . ILE A 1 188 ? -0.672 14.164 12.453 1 98.12 188 ILE A N 1
ATOM 1472 C CA . ILE A 1 188 ? -0.621 13.672 13.828 1 98.12 188 ILE A CA 1
ATOM 1473 C C . ILE A 1 188 ? -1.87 12.844 14.125 1 98.12 188 ILE A C 1
ATOM 1475 O O . ILE A 1 188 ? -2.971 13.195 13.695 1 98.12 188 ILE A O 1
ATOM 1479 N N . GLY A 1 189 ? -1.691 11.695 14.789 1 97.19 189 GLY A N 1
ATOM 1480 C CA . GLY A 1 189 ? -2.793 10.781 15.047 1 97.19 189 GLY A CA 1
ATOM 1481 C C . GLY A 1 189 ? -2.998 10.492 16.516 1 97.19 189 GLY A C 1
ATOM 1482 O O . GLY A 1 189 ? -3.547 11.32 17.25 1 97.19 189 GLY A O 1
ATOM 1483 N N . ARG A 1 190 ? -2.486 9.461 17.062 1 94.88 190 ARG A N 1
ATOM 1484 C CA . ARG A 1 190 ? -2.771 8.82 18.328 1 94.88 190 ARG A CA 1
ATOM 1485 C C . ARG A 1 190 ? -2.473 9.758 19.5 1 94.88 190 ARG A C 1
ATOM 1487 O O . ARG A 1 190 ? -3.186 9.758 20.5 1 94.88 190 ARG A O 1
ATOM 1494 N N . THR A 1 191 ? -1.448 10.508 19.297 1 96.19 191 THR A N 1
ATOM 1495 C CA . THR A 1 191 ? -1.078 11.445 20.344 1 96.19 191 THR A CA 1
ATOM 1496 C C . THR A 1 191 ? -2.24 12.383 20.656 1 96.19 191 THR A C 1
ATOM 1498 O O . THR A 1 191 ? -2.455 12.742 21.828 1 96.19 191 THR A O 1
ATOM 1501 N N . VAL A 1 192 ? -2.99 12.727 19.703 1 97.88 192 VAL A N 1
ATOM 1502 C CA . VAL A 1 192 ? -4.086 13.672 19.859 1 97.88 192 VAL A CA 1
ATOM 1503 C C . VAL A 1 192 ? -5.406 12.914 20 1 97.88 192 VAL A C 1
ATOM 1505 O O . VAL A 1 192 ? -6.172 13.156 20.938 1 97.88 192 VAL A O 1
ATOM 1508 N N . THR A 1 193 ? -5.684 11.93 19.156 1 97.69 193 THR A N 1
ATOM 1509 C CA . THR A 1 193 ? -7.004 11.328 19.016 1 97.69 193 THR A CA 1
ATOM 1510 C C . THR A 1 193 ? -7.316 10.414 20.203 1 97.69 193 THR A C 1
ATOM 1512 O O . THR A 1 193 ? -8.477 10.086 20.453 1 97.69 193 THR A O 1
ATOM 1515 N N . ARG 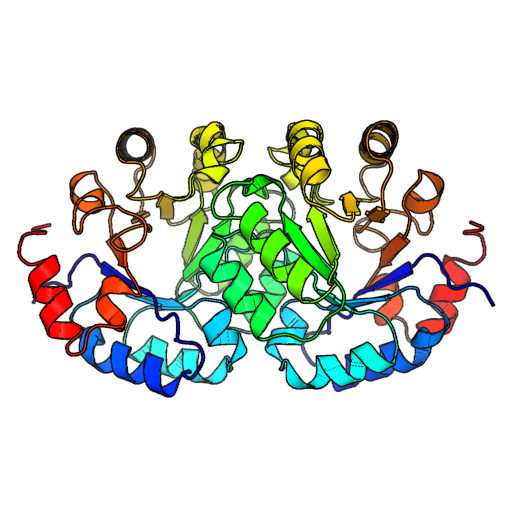A 1 194 ? -6.277 9.977 20.938 1 95.31 194 ARG A N 1
ATOM 1516 C CA . ARG A 1 194 ? -6.516 9.094 22.078 1 95.31 194 ARG A CA 1
ATOM 1517 C C . ARG A 1 194 ? -6.578 9.891 23.375 1 95.31 194 ARG A C 1
ATOM 1519 O O . ARG A 1 194 ? -6.781 9.312 24.453 1 95.31 194 ARG A O 1
ATOM 1526 N N . ASN A 1 195 ? -6.414 11.18 23.297 1 96.31 195 ASN A N 1
ATOM 1527 C CA . ASN A 1 195 ? -6.594 12.039 24.453 1 96.31 195 ASN A CA 1
ATOM 1528 C C . ASN A 1 195 ? -8.07 12.18 24.828 1 96.31 195 ASN A C 1
ATOM 1530 O O . ASN A 1 195 ? -8.93 12.242 23.938 1 96.31 195 ASN A O 1
ATOM 1534 N N . PRO A 1 196 ? -8.367 12.258 26.125 1 95.75 196 PRO A N 1
ATOM 1535 C CA . PRO A 1 196 ? -9.766 12.422 26.531 1 95.75 196 PRO A CA 1
ATOM 1536 C C . PRO A 1 196 ? -10.398 13.695 25.984 1 95.75 196 PRO A C 1
ATOM 1538 O O . PRO A 1 196 ? -11.617 13.766 25.812 1 95.75 196 PRO A O 1
ATOM 1541 N N . SER A 1 197 ? -9.555 14.727 25.797 1 97.38 197 SER A N 1
ATOM 1542 C CA . SER A 1 197 ? -9.992 15.984 25.203 1 97.38 197 SER A CA 1
ATOM 1543 C C . SER A 1 197 ? -9.156 16.328 23.984 1 97.38 197 SER A C 1
ATOM 1545 O O . SER A 1 197 ? -8.359 17.266 24.016 1 97.38 197 SER A O 1
ATOM 1547 N N . PRO A 1 198 ? -9.414 15.711 22.891 1 97.88 198 PRO A N 1
ATOM 1548 C CA . PRO A 1 198 ? -8.539 15.812 21.719 1 97.88 198 PRO A CA 1
ATOM 1549 C C . PRO A 1 198 ? -8.43 17.234 21.188 1 97.88 198 PRO A C 1
ATOM 1551 O O . PRO A 1 198 ? -7.332 17.688 20.828 1 97.88 198 PRO A O 1
ATOM 1554 N N . ARG A 1 199 ? -9.555 17.953 21.094 1 97.69 199 ARG A N 1
ATOM 1555 C CA . ARG A 1 199 ? -9.539 19.328 20.578 1 97.69 199 ARG A CA 1
ATOM 1556 C C . ARG A 1 199 ? -8.656 20.219 21.438 1 97.69 199 ARG A C 1
ATOM 1558 O O . ARG A 1 199 ? -7.77 20.906 20.906 1 97.69 199 ARG A O 1
ATOM 1565 N N . GLU A 1 200 ? -8.859 20.219 22.75 1 97.31 200 GLU A N 1
ATOM 1566 C CA . GLU A 1 200 ? -8.102 21.062 23.656 1 97.31 200 GLU A CA 1
ATOM 1567 C C . GLU A 1 200 ? -6.617 20.703 23.656 1 97.31 200 GLU A C 1
ATOM 1569 O O . GLU A 1 200 ? -5.754 21.578 23.719 1 97.31 200 GLU A O 1
ATOM 1574 N N . TYR A 1 201 ? -6.406 19.469 23.625 1 97.38 201 TYR A N 1
ATOM 1575 C CA . TYR A 1 201 ? -5.027 19 23.625 1 97.38 201 TYR A CA 1
ATOM 1576 C C . TYR A 1 201 ? -4.293 19.453 22.375 1 97.38 201 TYR A C 1
ATOM 1578 O O . TYR A 1 201 ? -3.148 19.906 22.453 1 97.38 201 TYR A O 1
ATOM 1586 N N . LEU A 1 202 ? -4.953 19.344 21.219 1 97.38 202 LEU A N 1
ATOM 1587 C CA . LEU A 1 202 ? -4.363 19.797 19.969 1 97.38 202 LEU A CA 1
ATOM 1588 C C . LEU A 1 202 ? -4.051 21.297 20.031 1 97.38 202 LEU A C 1
ATOM 1590 O O . LEU A 1 202 ? -2.963 21.719 19.641 1 97.38 202 LEU A O 1
ATOM 1594 N N . LEU A 1 203 ? -4.953 22.078 20.531 1 96.44 203 LEU A N 1
ATOM 1595 C CA . LEU A 1 203 ? -4.77 23.516 20.641 1 96.44 203 LEU A CA 1
ATOM 1596 C C . LEU A 1 203 ? -3.564 23.844 21.516 1 96.44 203 LEU A C 1
ATOM 1598 O O . LEU A 1 203 ? -2.777 24.734 21.188 1 96.44 203 LEU A O 1
ATOM 1602 N N . ARG A 1 204 ? -3.428 23.094 22.547 1 95.31 204 ARG A N 1
ATOM 1603 C CA . ARG A 1 204 ? -2.289 23.297 23.438 1 95.31 204 ARG A CA 1
ATOM 1604 C C . ARG A 1 204 ? -0.98 22.938 22.75 1 95.31 204 ARG A C 1
ATOM 1606 O O . ARG A 1 204 ? 0.001 23.672 22.828 1 95.31 204 ARG A O 1
ATOM 1613 N N . LEU A 1 205 ? -0.933 21.828 22.094 1 95 205 LEU A N 1
ATOM 1614 C CA . LEU A 1 205 ? 0.271 21.328 21.422 1 95 205 LEU A CA 1
ATOM 1615 C C . LEU A 1 205 ? 0.752 22.312 20.359 1 95 205 LEU A C 1
ATOM 1617 O O . LEU A 1 205 ? 1.958 22.469 20.156 1 95 205 LEU A O 1
ATOM 1621 N N . TYR A 1 206 ? -0.188 22.984 19.703 1 95.69 206 TYR A N 1
ATOM 1622 C CA . TYR A 1 206 ? 0.193 23.797 18.547 1 95.69 206 TYR A CA 1
ATOM 1623 C C . TYR A 1 206 ? 0.019 25.281 18.828 1 95.69 206 TYR A C 1
ATOM 1625 O O . TYR A 1 206 ? 0.015 26.094 17.906 1 95.69 206 TYR A O 1
ATOM 1633 N N . SER A 1 207 ? -0.208 25.719 20.047 1 89.62 207 SER A N 1
ATOM 1634 C CA . SER A 1 207 ? -0.391 27.109 20.469 1 89.62 207 SER A CA 1
ATOM 1635 C C . SER A 1 207 ? 0.752 27.984 19.969 1 89.62 207 SER A C 1
ATOM 1637 O O . SER A 1 207 ? 0.538 29.141 19.609 1 89.62 207 SER A O 1
ATOM 1639 N N . GLY A 1 208 ? 1.961 27.453 19.859 1 80.56 208 GLY A N 1
ATOM 1640 C CA . GLY A 1 208 ? 3.096 28.266 19.453 1 80.56 208 GLY A CA 1
ATOM 1641 C C . GLY A 1 208 ? 3.516 28.031 18.016 1 80.56 208 GLY A C 1
ATOM 1642 O O . GLY A 1 208 ? 4.574 28.5 17.594 1 80.56 208 GLY A O 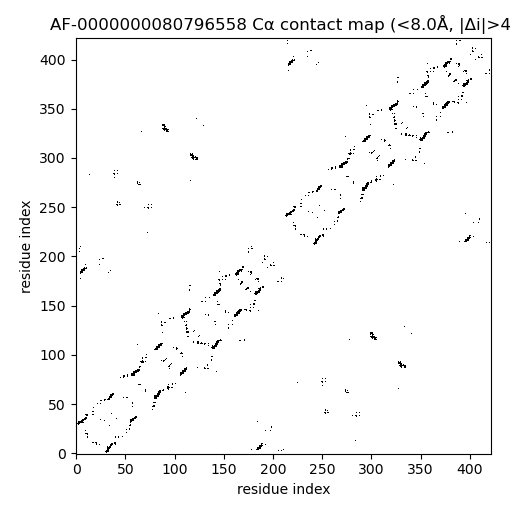1
ATOM 1643 N N . CYS A 1 209 ? 2.695 27.25 17.312 1 85.12 209 CYS A N 1
ATOM 1644 C CA . CYS A 1 209 ? 3.084 26.906 15.945 1 85.12 209 CYS A CA 1
ATOM 1645 C C . CYS A 1 209 ? 2.682 28 14.969 1 85.12 209 CYS A C 1
ATOM 1647 O O . CYS A 1 209 ? 1.494 28.297 14.812 1 85.12 209 CYS A O 1
ATOM 1649 N N . LYS A 1 210 ? 3.016 29.266 15.328 1 63.81 210 LYS A N 1
ATOM 1650 C CA . LYS A 1 210 ? 2.697 30.406 14.469 1 63.81 210 LYS A CA 1
ATOM 1651 C C . LYS A 1 210 ? 3.24 30.203 13.055 1 63.81 210 LYS A C 1
ATOM 1653 O 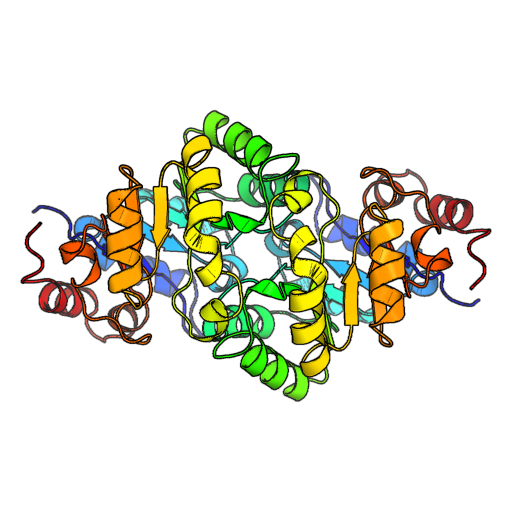O . LYS A 1 210 ? 4.363 29.719 12.883 1 63.81 210 LYS A O 1
ATOM 1658 N N . ALA A 1 211 ? 2.135 30.016 11.992 1 50.53 211 ALA A N 1
ATOM 1659 C CA . ALA A 1 211 ? 2.645 30.125 10.625 1 50.53 211 ALA A CA 1
ATOM 1660 C C . ALA A 1 211 ? 3.391 31.453 10.438 1 50.53 211 ALA A C 1
ATOM 1662 O O . ALA A 1 211 ? 3.096 32.438 11.109 1 50.53 211 ALA A O 1
ATOM 1663 N N . MET B 1 1 ? -5.051 -35.188 -9.297 1 55.69 1 MET B N 1
ATOM 1664 C CA . MET B 1 1 ? -4.18 -34.5 -10.242 1 55.69 1 MET B CA 1
ATOM 1665 C C . MET B 1 1 ? -3.389 -33.406 -9.555 1 55.69 1 MET B C 1
ATOM 1667 O O . MET B 1 1 ? -3.887 -32.75 -8.625 1 55.69 1 MET B O 1
ATOM 1671 N N . ALA B 1 2 ? -2.102 -33.344 -9.844 1 82.06 2 ALA B N 1
ATOM 1672 C CA . ALA B 1 2 ? -1.239 -32.312 -9.234 1 82.06 2 ALA B CA 1
ATOM 1673 C C . ALA B 1 2 ? -1.704 -30.922 -9.602 1 82.06 2 ALA B C 1
ATOM 1675 O O . ALA B 1 2 ? -2.174 -30.688 -10.719 1 82.06 2 ALA B O 1
ATOM 1676 N N . ARG B 1 3 ? -1.772 -30.016 -8.688 1 93.69 3 ARG B N 1
ATOM 1677 C CA . ARG B 1 3 ? -2.213 -28.641 -8.93 1 93.69 3 ARG B CA 1
ATOM 1678 C C . ARG B 1 3 ? -1.265 -27.922 -9.883 1 93.69 3 ARG B C 1
ATOM 1680 O O . ARG B 1 3 ? -0.062 -28.203 -9.898 1 93.69 3 ARG B O 1
ATOM 1687 N N . LEU B 1 4 ? -1.824 -27.141 -10.734 1 97.19 4 LEU B N 1
ATOM 1688 C CA . LEU B 1 4 ? -1.021 -26.25 -11.57 1 97.19 4 LEU B CA 1
ATOM 1689 C C . LEU B 1 4 ? -0.256 -25.25 -10.719 1 97.19 4 LEU B C 1
ATOM 1691 O O . LEU B 1 4 ? -0.721 -24.859 -9.648 1 97.19 4 LEU B O 1
ATOM 1695 N N . PRO B 1 5 ? 0.951 -24.859 -11.156 1 97.62 5 PRO B N 1
ATOM 1696 C CA . PRO B 1 5 ? 1.707 -23.844 -10.43 1 97.62 5 PRO B CA 1
ATOM 1697 C C . PRO B 1 5 ? 1.193 -22.422 -10.695 1 97.62 5 PRO B C 1
ATOM 1699 O O . PRO B 1 5 ? 1.937 -21.578 -11.195 1 97.62 5 PRO B O 1
ATOM 1702 N N . VAL B 1 6 ? -0.084 -22.234 -10.25 1 98.31 6 VAL B N 1
ATOM 1703 C CA . VAL B 1 6 ? -0.765 -21 -10.586 1 98.31 6 VAL B CA 1
ATOM 1704 C C . VAL B 1 6 ? -1.486 -20.453 -9.352 1 98.31 6 VAL B C 1
ATOM 1706 O O . VAL B 1 6 ? -2.096 -21.219 -8.602 1 98.31 6 VAL B O 1
ATOM 1709 N N . VAL B 1 7 ? -1.324 -19.203 -9.141 1 98.75 7 VAL B N 1
ATOM 1710 C CA . VAL B 1 7 ? -2.156 -18.422 -8.227 1 98.75 7 VAL B CA 1
ATOM 1711 C C . VAL B 1 7 ? -3.133 -17.562 -9.016 1 98.75 7 VAL B C 1
ATOM 1713 O O . VAL B 1 7 ? -2.715 -16.703 -9.805 1 98.75 7 VAL B O 1
ATOM 1716 N N . ILE B 1 8 ? -4.383 -17.75 -8.797 1 98.81 8 ILE B N 1
ATOM 1717 C CA . ILE B 1 8 ? -5.387 -16.969 -9.523 1 98.81 8 ILE B CA 1
ATOM 1718 C C . ILE B 1 8 ? -5.688 -15.688 -8.758 1 98.81 8 ILE B C 1
ATOM 1720 O O . ILE B 1 8 ? -6.016 -15.719 -7.57 1 98.81 8 ILE B O 1
ATOM 1724 N N . SER B 1 9 ? -5.539 -14.578 -9.492 1 98.62 9 SER B N 1
ATOM 1725 C CA . SER B 1 9 ? -5.855 -13.273 -8.922 1 98.62 9 SER B CA 1
ATOM 1726 C C . SER B 1 9 ? -7.34 -12.961 -9.055 1 98.62 9 SER B C 1
ATOM 1728 O O . SER B 1 9 ? -7.867 -12.875 -10.164 1 98.62 9 SER B O 1
ATOM 1730 N N . LEU B 1 10 ? -7.996 -12.742 -7.961 1 98.31 10 LEU B N 1
ATOM 1731 C CA . LEU B 1 10 ? -9.43 -12.469 -7.961 1 98.31 10 LEU B CA 1
ATOM 1732 C C . LEU B 1 10 ? -9.703 -10.969 -7.945 1 98.31 10 LEU B C 1
ATOM 1734 O O . LEU B 1 10 ? -10.328 -10.461 -7.016 1 98.31 10 LEU B O 1
ATOM 1738 N N . ASP B 1 11 ? -9.289 -10.305 -8.969 1 95.56 11 ASP B N 1
ATOM 1739 C CA . ASP B 1 11 ? -9.57 -8.883 -9.188 1 95.56 11 ASP B CA 1
ATOM 1740 C C . ASP B 1 11 ? -10.914 -8.688 -9.883 1 95.56 11 ASP B C 1
ATOM 1742 O O . ASP B 1 11 ? -11.055 -9 -11.07 1 95.56 11 ASP B O 1
ATOM 1746 N N . PRO B 1 12 ? -11.773 -8.148 -9.195 1 94.5 12 PRO B N 1
ATOM 1747 C CA . PRO B 1 12 ? -13.125 -8.086 -9.766 1 94.5 12 PRO B CA 1
ATOM 1748 C C . PRO B 1 12 ? -13.266 -7.008 -10.836 1 94.5 12 PRO B C 1
ATOM 1750 O O . PRO B 1 12 ? -12.664 -5.934 -10.719 1 94.5 12 PRO B O 1
ATOM 1753 N N . PRO B 1 13 ? -14.07 -7.254 -11.836 1 91.81 13 PRO B N 1
ATOM 1754 C CA . PRO B 1 13 ? -14.484 -6.168 -12.727 1 91.81 13 PRO B CA 1
ATOM 1755 C C . PRO B 1 13 ? -15.312 -5.102 -12.016 1 91.81 13 PRO B C 1
ATOM 1757 O O . PRO B 1 13 ? -15.727 -5.301 -10.867 1 91.81 13 PRO B O 1
ATOM 1760 N N . LYS B 1 14 ? -15.5 -3.867 -12.586 1 86.12 14 LYS B N 1
ATOM 1761 C CA . LYS B 1 14 ? -16.125 -2.691 -11.984 1 86.12 14 LYS B CA 1
ATOM 1762 C C . LYS B 1 14 ? -17.484 -3.033 -11.383 1 86.12 14 LYS B C 1
ATOM 1764 O O . LYS B 1 14 ? -17.844 -2.514 -10.328 1 86.12 14 LYS B O 1
ATOM 1769 N N . ASP B 1 15 ? -18.188 -3.996 -11.883 1 88.5 15 ASP B N 1
ATOM 1770 C CA . ASP B 1 15 ? -19.562 -4.234 -11.438 1 88.5 15 ASP B CA 1
ATOM 1771 C C . ASP B 1 15 ? -19.688 -5.605 -10.773 1 88.5 15 ASP B C 1
ATOM 1773 O O . ASP B 1 15 ? -20.797 -6.129 -10.633 1 88.5 15 ASP B O 1
ATOM 1777 N N . LYS B 1 16 ? -18.547 -6.07 -10.297 1 93.75 16 LYS B N 1
ATOM 1778 C CA . LYS B 1 16 ? -18.562 -7.383 -9.648 1 93.75 16 LYS B CA 1
ATOM 1779 C C . LYS B 1 16 ? -17.875 -7.332 -8.289 1 93.75 16 LYS B C 1
ATOM 1781 O O . LYS B 1 16 ? -17.203 -6.352 -7.961 1 93.75 16 LYS B O 1
ATOM 1786 N N . GLY B 1 17 ? -18.203 -8.305 -7.453 1 95.88 17 GLY B N 1
ATOM 1787 C CA . GLY B 1 17 ? -17.641 -8.398 -6.113 1 95.88 17 GLY B CA 1
ATOM 1788 C C . GLY B 1 17 ? -17.375 -9.82 -5.676 1 95.88 17 GLY B C 1
ATOM 1789 O O . GLY B 1 17 ? -16.781 -10.609 -6.422 1 95.88 17 GLY B O 1
ATOM 1790 N N . TRP B 1 18 ? -17.766 -10.102 -4.535 1 97.69 18 TRP B N 1
ATOM 1791 C CA . TRP B 1 18 ? -17.391 -11.359 -3.902 1 97.69 18 TRP B CA 1
ATOM 1792 C C . TRP B 1 18 ? -18.141 -12.531 -4.531 1 97.69 18 TRP B C 1
ATOM 1794 O O . TRP B 1 18 ? -17.609 -13.641 -4.621 1 97.69 18 TRP B O 1
ATOM 1804 N N . ASP B 1 19 ? -19.344 -12.258 -4.941 1 97.81 19 ASP B N 1
ATOM 1805 C CA . ASP B 1 19 ? -20.062 -13.352 -5.578 1 97.81 19 ASP B CA 1
ATOM 1806 C C . ASP B 1 19 ? -19.359 -13.828 -6.844 1 97.81 19 ASP B C 1
ATOM 1808 O O . ASP B 1 19 ? -19.25 -15.031 -7.094 1 97.81 19 ASP B O 1
ATOM 1812 N N . TRP B 1 20 ? -18.922 -12.93 -7.566 1 97.75 20 TRP B N 1
ATOM 1813 C CA . TRP B 1 20 ? -18.125 -13.242 -8.75 1 97.75 20 TRP B CA 1
ATOM 1814 C C . TRP B 1 20 ? -16.844 -13.977 -8.359 1 97.75 20 TRP B C 1
ATOM 1816 O O . TRP B 1 20 ? -16.516 -15.016 -8.93 1 97.75 20 TRP B O 1
ATOM 1826 N N . ALA B 1 21 ? -16.094 -13.477 -7.375 1 98.5 21 ALA B N 1
ATOM 1827 C CA . ALA B 1 21 ? -14.82 -14.039 -6.949 1 98.5 21 ALA B CA 1
ATOM 1828 C C . ALA B 1 21 ? -14.984 -15.469 -6.453 1 98.5 21 ALA B C 1
ATOM 1830 O O . ALA B 1 21 ? -14.195 -16.344 -6.816 1 98.5 21 ALA B O 1
ATOM 1831 N N . LEU B 1 22 ? -16.016 -15.68 -5.668 1 98.62 22 LEU B N 1
ATOM 1832 C CA . LEU B 1 22 ? -16.266 -17 -5.109 1 98.62 22 LEU B CA 1
ATOM 1833 C C . LEU B 1 22 ? -16.688 -17.984 -6.199 1 98.62 22 LEU B C 1
ATOM 1835 O O . LEU B 1 22 ? -16.359 -19.172 -6.133 1 98.62 22 LEU B O 1
ATOM 1839 N N . GLY B 1 23 ? -17.406 -17.484 -7.145 1 98.25 23 GLY B N 1
ATOM 1840 C CA . GLY B 1 23 ? -17.734 -18.312 -8.289 1 98.25 23 GLY B CA 1
ATOM 1841 C C . GLY B 1 23 ? -16.516 -18.812 -9.039 1 98.25 23 GLY B C 1
ATOM 1842 O O . GLY B 1 23 ? -16.406 -20 -9.344 1 98.25 23 GLY B O 1
ATOM 1843 N N . ILE B 1 24 ? -15.578 -17.938 -9.328 1 98.44 24 ILE B N 1
ATOM 1844 C CA . ILE B 1 24 ? -14.336 -18.281 -9.992 1 98.44 24 ILE B CA 1
ATOM 1845 C C . ILE B 1 24 ? -13.555 -19.281 -9.133 1 98.44 24 ILE B C 1
ATOM 1847 O O . ILE B 1 24 ? -13.039 -20.281 -9.641 1 98.44 24 ILE B O 1
ATOM 1851 N N . ALA B 1 25 ? -13.445 -18.984 -7.852 1 98.69 25 ALA B N 1
ATOM 1852 C CA . ALA B 1 25 ? -12.688 -19.828 -6.926 1 98.69 25 ALA B CA 1
ATOM 1853 C C . ALA B 1 25 ? -13.258 -21.234 -6.867 1 98.69 25 ALA B C 1
ATOM 1855 O O . ALA B 1 25 ? -12.5 -22.219 -6.836 1 98.69 25 ALA B O 1
ATOM 1856 N N . GLU B 1 26 ? -14.523 -21.297 -6.82 1 98.38 26 GLU B N 1
ATOM 1857 C CA . GLU B 1 26 ? -15.172 -22.594 -6.77 1 98.38 26 GLU B CA 1
ATOM 1858 C C . GLU B 1 26 ? -14.805 -23.438 -7.984 1 98.38 26 GLU B C 1
ATOM 1860 O O . GLU B 1 26 ? -14.578 -24.656 -7.863 1 98.38 26 GLU B O 1
ATOM 1865 N N . GLU B 1 27 ? -14.68 -22.859 -9.055 1 97.12 27 GLU B N 1
ATOM 1866 C CA . GLU B 1 27 ? -14.375 -23.562 -10.297 1 97.12 27 GLU B CA 1
ATOM 1867 C C . GLU B 1 27 ? -12.93 -24.047 -10.32 1 97.12 27 GLU B C 1
ATOM 1869 O O . GLU B 1 27 ? -12.617 -25.062 -10.945 1 97.12 27 GLU B O 1
ATOM 1874 N N . MET B 1 28 ? -12.086 -23.391 -9.586 1 97.06 28 MET B N 1
ATOM 1875 C CA . MET B 1 28 ? -10.656 -23.594 -9.812 1 97.06 28 MET B CA 1
ATOM 1876 C C . MET B 1 28 ? -9.984 -24.141 -8.555 1 97.06 28 MET B C 1
ATOM 1878 O O . MET B 1 28 ? -8.781 -24.422 -8.562 1 97.06 28 MET B O 1
ATOM 1882 N N . LYS B 1 29 ? -10.703 -24.312 -7.465 1 97.94 29 LYS B N 1
ATOM 1883 C CA . LYS B 1 29 ? -10.148 -24.594 -6.141 1 97.94 29 LYS B CA 1
ATOM 1884 C C . LYS B 1 29 ? -9.305 -25.859 -6.156 1 97.94 29 LYS B C 1
ATOM 1886 O O . LYS B 1 29 ? -8.352 -25.984 -5.379 1 97.94 29 LYS B O 1
ATOM 1891 N N . ASP B 1 30 ? -9.57 -26.828 -7.023 1 97.25 30 ASP B N 1
ATOM 1892 C CA . ASP B 1 30 ? -8.828 -28.078 -7.07 1 97.25 30 ASP B CA 1
ATOM 1893 C C . ASP B 1 30 ? -7.695 -28.016 -8.094 1 97.25 30 ASP B C 1
ATOM 1895 O O . ASP B 1 30 ? -6.922 -28.953 -8.234 1 97.25 30 ASP B O 1
ATOM 1899 N N . LEU B 1 31 ? -7.527 -26.906 -8.766 1 96.5 31 LEU B N 1
ATOM 1900 C CA . LEU B 1 31 ? -6.625 -26.781 -9.906 1 96.5 31 LEU B CA 1
ATOM 1901 C C . LEU B 1 31 ? -5.414 -25.922 -9.562 1 96.5 31 LEU B C 1
ATOM 1903 O O . LEU B 1 31 ? -4.336 -26.109 -10.125 1 96.5 31 LEU B O 1
ATOM 1907 N N . VAL B 1 32 ? -5.59 -24.984 -8.672 1 98 32 VAL B N 1
ATOM 1908 C CA . VAL B 1 32 ? -4.57 -23.953 -8.477 1 98 32 VAL B CA 1
ATOM 1909 C C . VAL B 1 32 ? -3.992 -24.062 -7.062 1 98 32 VAL B C 1
ATOM 1911 O O . VAL B 1 32 ? -4.578 -24.719 -6.195 1 98 32 VAL B O 1
ATOM 1914 N N . VAL B 1 33 ? -2.863 -23.406 -6.848 1 98.19 33 VAL B N 1
ATOM 1915 C CA . VAL B 1 33 ? -2.166 -23.578 -5.574 1 98.19 33 VAL B CA 1
ATOM 1916 C C . VAL B 1 33 ? -2.703 -22.578 -4.555 1 98.19 33 VAL B C 1
ATOM 1918 O O . VAL B 1 33 ? -2.588 -22.781 -3.348 1 98.19 33 VAL B O 1
ATOM 1921 N N . ALA B 1 34 ? -3.297 -21.453 -5.023 1 98.81 34 ALA B N 1
ATOM 1922 C CA . ALA B 1 34 ? -3.822 -20.422 -4.129 1 98.81 34 ALA B CA 1
ATOM 1923 C C . ALA B 1 34 ? -4.672 -19.406 -4.891 1 98.81 34 ALA B C 1
ATOM 1925 O O . ALA B 1 34 ? -4.684 -19.406 -6.125 1 98.81 34 ALA B O 1
ATOM 1926 N N . PHE B 1 35 ? -5.383 -18.641 -4.152 1 98.88 35 PHE B N 1
ATOM 1927 C CA . PHE B 1 35 ? -6.066 -17.453 -4.66 1 98.88 35 PHE B CA 1
ATOM 1928 C C . PHE B 1 35 ? -5.445 -16.188 -4.094 1 98.88 35 PHE B C 1
ATOM 1930 O O . PHE B 1 35 ? -5.07 -16.141 -2.922 1 98.88 35 PHE B O 1
ATOM 1937 N N . LYS B 1 36 ? -5.309 -15.273 -4.922 1 98.94 36 LYS B N 1
ATOM 1938 C CA . LYS B 1 36 ? -4.809 -13.961 -4.516 1 98.94 36 LYS B CA 1
ATOM 1939 C C . LYS B 1 36 ? -5.945 -12.945 -4.422 1 98.94 36 LYS B C 1
ATOM 1941 O O . LYS B 1 36 ? -6.773 -12.852 -5.328 1 98.94 36 LYS B O 1
ATOM 1946 N N . VAL B 1 37 ? -6.027 -12.164 -3.359 1 98.81 37 VAL B N 1
ATOM 1947 C CA . VAL B 1 37 ? -7.02 -11.117 -3.135 1 98.81 37 VAL B CA 1
ATOM 1948 C C . VAL B 1 37 ? -6.324 -9.773 -2.926 1 98.81 37 VAL B C 1
ATOM 1950 O O . VAL B 1 37 ? -5.363 -9.68 -2.156 1 98.81 37 VAL B O 1
ATOM 1953 N N . GLY B 1 38 ? -6.777 -8.75 -3.65 1 98.25 38 GLY B N 1
ATOM 1954 C CA . GLY B 1 38 ? -6.262 -7.402 -3.484 1 98.25 38 GLY B CA 1
ATOM 1955 C C . GLY B 1 38 ? -7.281 -6.445 -2.902 1 98.25 38 GLY B C 1
ATOM 1956 O O . GLY B 1 38 ? -8.383 -6.852 -2.523 1 98.25 38 GLY B O 1
ATOM 1957 N N . TRP B 1 39 ? -6.91 -5.188 -2.889 1 98.12 39 TRP B N 1
ATOM 1958 C CA . TRP B 1 39 ? -7.691 -4.141 -2.238 1 98.12 39 TRP B CA 1
ATOM 1959 C C . TRP B 1 39 ? -9.047 -3.969 -2.924 1 98.12 39 TRP B C 1
ATOM 1961 O O . TRP B 1 39 ? -10.062 -3.783 -2.256 1 98.12 39 TRP B O 1
ATOM 1971 N N . PRO B 1 40 ? -9.133 -3.992 -4.262 1 97.38 40 PRO B N 1
ATOM 1972 C CA . PRO B 1 40 ? -10.438 -3.762 -4.898 1 97.38 40 PRO B CA 1
ATOM 1973 C C . PRO B 1 40 ? -11.508 -4.727 -4.406 1 97.38 40 PRO B C 1
ATOM 1975 O O . PRO B 1 40 ? -12.656 -4.324 -4.188 1 97.38 40 PRO B O 1
ATOM 1978 N N . LEU B 1 41 ? -11.156 -5.938 -4.234 1 97.5 41 LEU B N 1
ATOM 1979 C CA . LEU B 1 41 ? -12.133 -6.898 -3.727 1 97.5 41 LEU B CA 1
ATOM 1980 C C . LEU B 1 41 ? -12.367 -6.691 -2.234 1 97.5 41 LEU B C 1
ATOM 1982 O O . LEU B 1 41 ? -13.508 -6.801 -1.762 1 97.5 41 LEU B O 1
ATOM 1986 N N . LEU B 1 42 ? -11.352 -6.371 -1.451 1 97.75 42 LEU B N 1
ATOM 1987 C CA . LEU B 1 42 ? -11.469 -6.145 -0.015 1 97.75 42 LEU B CA 1
ATOM 1988 C C . LEU B 1 42 ? -12.359 -4.941 0.275 1 97.75 42 LEU B C 1
ATOM 1990 O O . LEU B 1 42 ? -13.055 -4.91 1.289 1 97.75 42 LEU B O 1
ATOM 1994 N N . LEU B 1 43 ? -12.312 -3.963 -0.636 1 96.12 43 LEU B N 1
ATOM 1995 C CA . LEU B 1 43 ? -13.125 -2.764 -0.463 1 96.12 43 LEU B CA 1
ATOM 1996 C C . LEU B 1 43 ? -14.602 -3.076 -0.651 1 96.12 43 LEU B C 1
ATOM 1998 O O . LEU B 1 43 ? -15.469 -2.268 -0.297 1 96.12 43 LEU B O 1
ATOM 2002 N N . GLU B 1 44 ? -14.891 -4.277 -1.174 1 94.62 44 GLU B N 1
ATOM 2003 C CA . GLU B 1 44 ? -16.266 -4.742 -1.254 1 94.62 44 GLU B CA 1
ATOM 2004 C C . GLU B 1 44 ? -16.688 -5.453 0.03 1 94.62 44 GLU B C 1
ATOM 2006 O O . GLU B 1 44 ? -17.859 -5.816 0.191 1 94.62 44 GLU B O 1
ATOM 2011 N N . GLY B 1 45 ? -15.812 -5.602 0.911 1 94.62 45 GLY B N 1
ATOM 2012 C CA . GLY B 1 45 ? -16.031 -6.289 2.174 1 94.62 45 GLY B CA 1
ATOM 2013 C C . GLY B 1 45 ? -14.984 -7.348 2.467 1 94.62 45 GLY B C 1
ATOM 2014 O O . GLY B 1 45 ? -14.477 -7.996 1.551 1 94.62 45 GLY B O 1
ATOM 2015 N N . LYS B 1 46 ? -14.719 -7.562 3.742 1 96.06 46 LYS B N 1
ATOM 2016 C CA . LYS B 1 46 ? -13.672 -8.5 4.125 1 96.06 46 LYS B CA 1
ATOM 2017 C C . LYS B 1 46 ? -14.266 -9.797 4.668 1 96.06 46 LYS B C 1
ATOM 2019 O O . LYS B 1 46 ? -13.531 -10.75 4.961 1 96.06 46 LYS B O 1
ATOM 2024 N N . GLU B 1 47 ? -15.531 -9.883 4.773 1 95.19 47 GLU B N 1
ATOM 2025 C CA . GLU B 1 47 ? -16.203 -10.922 5.555 1 95.19 47 GLU B CA 1
ATOM 2026 C C . GLU B 1 47 ? -16.141 -12.273 4.836 1 95.19 47 GLU B C 1
ATOM 2028 O O . GLU B 1 47 ? -16.297 -13.32 5.461 1 95.19 47 GLU B O 1
ATOM 2033 N N . LYS B 1 48 ? -15.922 -12.32 3.557 1 97.69 48 LYS B N 1
ATOM 2034 C CA . LYS B 1 48 ? -15.977 -13.562 2.787 1 97.69 48 LYS B CA 1
ATOM 2035 C C . LYS B 1 48 ? -14.586 -14.164 2.609 1 97.69 48 LYS B C 1
ATOM 2037 O O . LYS B 1 48 ? -14.43 -15.18 1.93 1 97.69 48 LYS B O 1
ATOM 2042 N N . LEU B 1 49 ? -13.57 -13.594 3.201 1 98.62 49 LEU B N 1
ATOM 2043 C CA . LEU B 1 49 ? -12.219 -14.125 3.143 1 98.62 49 LEU B CA 1
ATOM 2044 C C . LEU B 1 49 ? -12.156 -15.523 3.748 1 98.62 49 LEU B C 1
ATOM 2046 O O . LEU B 1 49 ? -11.469 -16.406 3.219 1 98.62 49 LEU B O 1
ATOM 2050 N N . GLY B 1 50 ? -12.883 -15.68 4.832 1 98.31 50 GLY B N 1
ATOM 2051 C CA . GLY B 1 50 ? -12.914 -16.984 5.461 1 98.31 50 GLY B CA 1
ATOM 2052 C C . GLY B 1 50 ? -13.445 -18.078 4.547 1 98.31 50 GLY B C 1
ATOM 2053 O O . GLY B 1 50 ? -12.859 -19.156 4.457 1 98.31 50 GLY B O 1
ATOM 2054 N N . THR B 1 51 ? -14.539 -17.797 3.895 1 98.56 51 THR B N 1
ATOM 2055 C CA . THR B 1 51 ? -15.133 -18.734 2.947 1 98.56 51 THR B CA 1
ATOM 2056 C C . THR B 1 51 ? -14.148 -19.078 1.836 1 98.56 51 THR B C 1
ATOM 2058 O O . THR B 1 51 ? -14.016 -20.25 1.451 1 98.56 51 THR B O 1
ATOM 2061 N N . LEU B 1 52 ? -13.469 -18.125 1.342 1 98.81 52 LEU B N 1
ATOM 2062 C CA . LEU B 1 52 ? -12.477 -18.328 0.288 1 98.81 52 LEU B CA 1
ATOM 2063 C C . LEU B 1 52 ? -11.352 -19.234 0.772 1 98.81 52 LEU B C 1
ATOM 2065 O O . LEU B 1 52 ? -10.891 -20.109 0.035 1 98.81 52 LEU B O 1
ATOM 2069 N N . ARG B 1 53 ? -10.938 -19.016 1.982 1 98.44 53 ARG B N 1
ATOM 2070 C CA . ARG B 1 53 ? -9.82 -19.75 2.568 1 98.44 53 ARG B CA 1
ATOM 2071 C C . ARG B 1 53 ? -10.148 -21.234 2.709 1 98.44 53 ARG B C 1
ATOM 2073 O O . ARG B 1 53 ? -9.25 -22.078 2.797 1 98.44 53 ARG B O 1
ATOM 2080 N N . GLU B 1 54 ? -11.406 -21.562 2.775 1 98.31 54 GLU B N 1
ATOM 2081 C CA . GLU B 1 54 ? -11.828 -22.953 2.832 1 98.31 54 GLU B CA 1
ATOM 2082 C C . GLU B 1 54 ? -11.609 -23.656 1.495 1 98.31 54 GLU B C 1
ATOM 2084 O O . GLU B 1 54 ? -11.555 -24.891 1.436 1 98.31 54 GLU B O 1
ATOM 2089 N N . MET B 1 55 ? -11.5 -22.969 0.474 1 98.44 55 MET B N 1
ATOM 2090 C CA . MET B 1 55 ? -11.375 -23.547 -0.868 1 98.44 55 MET B CA 1
ATOM 2091 C C . MET B 1 55 ? -9.914 -23.781 -1.223 1 98.44 55 MET B C 1
ATOM 2093 O O . MET B 1 55 ? -9.57 -24.828 -1.792 1 98.44 55 MET B O 1
ATOM 2097 N N . ALA B 1 56 ? -9.07 -22.859 -0.936 1 98.44 56 ALA B N 1
ATOM 2098 C CA . ALA B 1 56 ? -7.629 -22.891 -1.158 1 98.44 56 ALA B CA 1
ATOM 2099 C C . ALA B 1 56 ? -6.926 -21.781 -0.361 1 98.44 56 ALA B C 1
ATOM 2101 O O . ALA B 1 56 ? -7.574 -20.859 0.133 1 98.44 56 ALA B O 1
ATOM 2102 N N . PRO B 1 57 ? -5.582 -21.922 -0.156 1 98.75 57 PRO B N 1
ATOM 2103 C CA . PRO B 1 57 ? -4.852 -20.859 0.525 1 98.75 57 PRO B CA 1
ATOM 2104 C C . PRO B 1 57 ? -5.094 -19.484 -0.103 1 98.75 57 PRO B C 1
ATOM 2106 O O . PRO B 1 57 ? -5.227 -19.375 -1.325 1 98.75 57 PRO B O 1
ATOM 2109 N N . VAL B 1 58 ? -5.137 -18.484 0.737 1 98.94 58 VAL B N 1
ATOM 2110 C CA . VAL B 1 58 ? -5.383 -17.125 0.292 1 98.94 58 VAL B CA 1
ATOM 2111 C C . VAL B 1 58 ? -4.141 -16.266 0.522 1 98.94 58 VAL B C 1
ATOM 2113 O O . VAL B 1 58 ? -3.637 -16.188 1.646 1 98.94 58 VAL B O 1
ATOM 2116 N N . VAL B 1 59 ? -3.65 -15.688 -0.557 1 98.94 59 VAL B N 1
ATOM 2117 C CA . VAL B 1 59 ? -2.561 -14.719 -0.523 1 98.94 59 VAL B CA 1
ATOM 2118 C C . VAL B 1 59 ? -3.121 -13.305 -0.681 1 98.94 59 VAL B C 1
ATOM 2120 O O . VAL B 1 59 ? -3.717 -12.977 -1.71 1 98.94 59 VAL B O 1
ATOM 2123 N N . LEU B 1 60 ? -2.967 -12.484 0.347 1 98.94 60 LEU B N 1
ATOM 2124 C CA . LEU B 1 60 ? -3.346 -11.086 0.228 1 98.94 60 LEU B CA 1
ATOM 2125 C C . LEU B 1 60 ? -2.256 -10.281 -0.477 1 98.94 60 LEU B C 1
ATOM 2127 O O . LEU B 1 60 ? -1.134 -10.18 0.025 1 98.94 60 LEU B O 1
ATOM 2131 N N . ASP B 1 61 ? -2.611 -9.789 -1.632 1 98.88 61 ASP B N 1
ATOM 2132 C CA . ASP B 1 61 ? -1.7 -8.906 -2.352 1 98.88 61 ASP B CA 1
ATOM 2133 C C . ASP B 1 61 ? -1.983 -7.441 -2.027 1 98.88 61 ASP B C 1
ATOM 2135 O O . ASP B 1 61 ? -2.559 -6.719 -2.844 1 98.88 61 ASP B O 1
ATOM 2139 N N . LEU B 1 62 ? -1.459 -7.02 -0.905 1 98.81 62 LEU B N 1
ATOM 2140 C CA . LEU B 1 62 ? -1.799 -5.703 -0.376 1 98.81 62 LEU B CA 1
ATOM 2141 C C . LEU B 1 62 ? -0.665 -4.711 -0.614 1 98.81 62 LEU B C 1
ATOM 2143 O O . LEU B 1 62 ? -0.829 -3.51 -0.394 1 98.81 62 LEU B O 1
ATOM 2147 N N . LYS B 1 63 ? 0.451 -5.258 -1.04 1 98.81 63 LYS B N 1
ATOM 2148 C CA . LYS B 1 63 ? 1.622 -4.41 -1.24 1 98.81 63 LYS B CA 1
ATOM 2149 C C . LYS B 1 63 ? 1.854 -3.496 -0.039 1 98.81 63 LYS B C 1
ATOM 2151 O O . LYS B 1 63 ? 2.045 -2.289 -0.196 1 98.81 63 LYS B O 1
ATOM 2156 N N . LEU B 1 64 ? 1.866 -4.07 1.153 1 98.88 64 LEU B N 1
ATOM 2157 C CA . LEU B 1 64 ? 2.066 -3.27 2.355 1 98.88 64 LEU B CA 1
ATOM 2158 C C . LEU B 1 64 ? 3.396 -2.527 2.299 1 98.88 64 LEU B C 1
ATOM 2160 O O . LEU B 1 64 ? 4.414 -3.102 1.904 1 98.88 64 LEU B O 1
ATOM 2164 N N . ALA B 1 65 ? 3.414 -1.229 2.635 1 98.62 65 ALA B N 1
ATOM 2165 C CA . ALA B 1 65 ? 4.586 -0.367 2.514 1 98.62 65 ALA B CA 1
ATOM 2166 C C . ALA B 1 65 ? 4.535 0.775 3.525 1 98.62 65 ALA B C 1
ATOM 2168 O O . ALA B 1 65 ? 4.707 1.941 3.164 1 98.62 65 ALA B O 1
ATOM 2169 N N . ASP B 1 66 ? 4.316 0.5 4.793 1 98.44 66 ASP B N 1
ATOM 2170 C CA . ASP B 1 66 ? 4.156 1.468 5.875 1 98.44 66 ASP B CA 1
ATOM 2171 C C . ASP B 1 66 ? 4.934 1.039 7.117 1 98.44 66 ASP B C 1
ATOM 2173 O O . ASP B 1 66 ? 5.648 0.036 7.09 1 98.44 66 ASP B O 1
ATOM 2177 N N . ILE B 1 67 ? 4.797 1.81 8.172 1 98 67 ILE B N 1
ATOM 2178 C CA . ILE B 1 67 ? 5.371 1.407 9.453 1 98 67 ILE B CA 1
ATOM 2179 C C . ILE B 1 67 ? 4.637 0.178 9.984 1 98 67 ILE B C 1
ATOM 2181 O O . ILE B 1 67 ? 3.508 -0.104 9.57 1 98 67 ILE B O 1
ATOM 2185 N N . SER B 1 68 ? 5.301 -0.569 10.914 1 98.25 68 SER B N 1
ATOM 2186 C CA . SER B 1 68 ? 4.773 -1.828 11.43 1 98.25 68 SER B CA 1
ATOM 2187 C C . SER B 1 68 ? 3.41 -1.63 12.086 1 98.25 68 SER B C 1
ATOM 2189 O O . SER B 1 68 ? 2.506 -2.451 11.914 1 98.25 68 SER B O 1
ATOM 2191 N N . PHE B 1 69 ? 3.215 -0.532 12.82 1 96.12 69 PHE B N 1
ATOM 2192 C CA . PHE B 1 69 ? 1.954 -0.261 13.5 1 96.12 69 PHE B CA 1
ATOM 2193 C C . PHE B 1 69 ? 0.785 -0.336 12.523 1 96.12 69 PHE B C 1
ATOM 2195 O O . PHE B 1 69 ? -0.203 -1.026 12.789 1 96.12 69 PHE B O 1
ATOM 2202 N N . THR B 1 70 ? 0.903 0.321 11.406 1 97.19 70 THR B N 1
ATOM 2203 C CA . THR B 1 70 ? -0.161 0.381 10.414 1 97.19 70 THR B CA 1
ATOM 2204 C C . THR B 1 70 ? -0.356 -0.978 9.742 1 97.19 70 THR B C 1
ATOM 2206 O O . THR B 1 70 ? -1.483 -1.461 9.625 1 97.19 70 THR B O 1
ATOM 2209 N N . MET B 1 71 ? 0.75 -1.615 9.359 1 98.5 71 MET B N 1
ATOM 2210 C CA . MET B 1 71 ? 0.663 -2.887 8.648 1 98.5 71 MET B CA 1
ATOM 2211 C C . MET B 1 71 ? 0.035 -3.961 9.531 1 98.5 71 MET B C 1
ATOM 2213 O O . MET B 1 71 ? -0.812 -4.73 9.07 1 98.5 71 MET B O 1
ATOM 2217 N N . ILE B 1 72 ? 0.405 -4.012 10.758 1 98.06 72 ILE B N 1
ATOM 2218 C CA . ILE B 1 72 ? -0.121 -5 11.695 1 98.06 72 ILE B CA 1
ATOM 2219 C C . ILE B 1 72 ? -1.606 -4.742 11.938 1 98.06 72 ILE B C 1
ATOM 2221 O O . ILE B 1 72 ? -2.406 -5.676 11.984 1 98.06 72 ILE B O 1
ATOM 2225 N N . ASN B 1 73 ? -1.989 -3.428 12.062 1 97 73 ASN B N 1
ATOM 2226 C CA . ASN B 1 73 ? -3.398 -3.088 12.234 1 97 73 ASN B CA 1
ATOM 2227 C C . ASN B 1 73 ? -4.234 -3.557 11.047 1 97 73 ASN B C 1
ATOM 2229 O O . ASN B 1 73 ? -5.398 -3.93 11.211 1 97 73 ASN B O 1
ATOM 2233 N N . ILE B 1 74 ? -3.664 -3.543 9.875 1 98.06 74 ILE B N 1
ATOM 2234 C CA . ILE B 1 74 ? -4.348 -4.004 8.672 1 98.06 74 ILE B CA 1
ATOM 2235 C C . ILE B 1 74 ? -4.547 -5.516 8.734 1 98.06 74 ILE B C 1
ATOM 2237 O O . ILE B 1 74 ? -5.676 -6.004 8.648 1 98.06 74 ILE B O 1
ATOM 2241 N N . ILE B 1 75 ? -3.504 -6.285 9.008 1 98.06 75 ILE B N 1
ATOM 2242 C CA . ILE B 1 75 ? -3.566 -7.734 8.844 1 98.06 75 ILE B CA 1
ATOM 2243 C C . ILE B 1 75 ? -4.367 -8.344 9.992 1 98.06 75 ILE B C 1
ATOM 2245 O O . ILE B 1 75 ? -4.965 -9.414 9.836 1 98.06 75 ILE B O 1
ATOM 2249 N N . ARG B 1 76 ? -4.418 -7.695 11.094 1 96.75 76 ARG B N 1
ATOM 2250 C CA . ARG B 1 76 ? -5.188 -8.203 12.227 1 96.75 76 ARG B CA 1
ATOM 2251 C C . ARG B 1 76 ? -6.684 -8.195 11.914 1 96.75 76 ARG B C 1
ATOM 2253 O O . ARG B 1 76 ? -7.465 -8.867 12.594 1 96.75 76 ARG B O 1
ATOM 2260 N N . ARG B 1 77 ? -7.078 -7.484 10.906 1 96.06 77 ARG B N 1
ATOM 2261 C CA . ARG B 1 77 ? -8.492 -7.344 10.562 1 96.06 77 ARG B CA 1
ATOM 2262 C C . ARG B 1 77 ? -8.883 -8.336 9.477 1 96.06 77 ARG B C 1
ATOM 2264 O O . ARG B 1 77 ? -10.047 -8.391 9.07 1 96.06 77 ARG B O 1
ATOM 2271 N N . LEU B 1 78 ? -7.918 -9.133 9 1 97.81 78 LEU B N 1
ATOM 2272 C CA . LEU B 1 78 ? -8.156 -9.914 7.789 1 97.81 78 LEU B CA 1
ATOM 2273 C C . LEU B 1 78 ? -7.844 -11.391 8.031 1 97.81 78 LEU B C 1
ATOM 2275 O O . LEU B 1 78 ? -6.969 -11.719 8.836 1 97.81 78 LEU B O 1
ATOM 2279 N N . GLU B 1 79 ? -8.562 -12.336 7.316 1 98.25 79 GLU B N 1
ATOM 2280 C CA . GLU B 1 79 ? -8.281 -13.766 7.293 1 98.25 79 GLU B CA 1
ATOM 2281 C C . GLU B 1 79 ? -7.512 -14.164 6.039 1 98.25 79 GLU B C 1
ATOM 2283 O O . GLU B 1 79 ? -7.973 -13.922 4.918 1 98.25 79 GLU B O 1
ATOM 2288 N N . PHE B 1 80 ? -6.41 -14.797 6.211 1 98.81 80 PHE B N 1
ATOM 2289 C CA . PHE B 1 80 ? -5.551 -15.117 5.078 1 98.81 80 PHE B CA 1
ATOM 2290 C C . PHE B 1 80 ? -4.488 -16.141 5.48 1 98.81 80 PHE B C 1
ATOM 2292 O O . PHE B 1 80 ? -4.402 -16.531 6.645 1 98.81 80 PHE B O 1
ATOM 2299 N N . ASP B 1 81 ? -3.742 -16.656 4.457 1 98.88 81 ASP B N 1
ATOM 2300 C CA . ASP B 1 81 ? -2.654 -17.594 4.703 1 98.88 81 ASP B CA 1
ATOM 2301 C C . ASP B 1 81 ? -1.296 -16.922 4.48 1 98.88 81 ASP B C 1
ATOM 2303 O O . ASP B 1 81 ? -0.309 -17.297 5.121 1 98.88 81 ASP B O 1
ATOM 2307 N N . ALA B 1 82 ? -1.204 -15.969 3.584 1 98.94 82 ALA B N 1
ATOM 2308 C CA . ALA B 1 82 ? 0.013 -15.227 3.256 1 98.94 82 ALA B CA 1
ATOM 2309 C C . ALA B 1 82 ? -0.304 -13.781 2.883 1 98.94 82 ALA B C 1
ATOM 2311 O O . ALA B 1 82 ? -1.421 -13.477 2.461 1 98.94 82 ALA B O 1
ATOM 2312 N N . VAL B 1 83 ? 0.687 -12.898 3.084 1 98.94 83 VAL B N 1
ATOM 2313 C CA . VAL B 1 83 ? 0.503 -11.5 2.713 1 98.94 83 VAL B CA 1
ATOM 2314 C C . VAL B 1 83 ? 1.753 -10.984 2.004 1 98.94 83 VAL B C 1
ATOM 2316 O O . VAL B 1 83 ? 2.865 -11.445 2.281 1 98.94 83 VAL B O 1
ATOM 2319 N N . ILE B 1 84 ? 1.533 -10.086 1.062 1 98.94 84 ILE B N 1
ATOM 2320 C CA . ILE B 1 84 ? 2.621 -9.508 0.282 1 98.94 84 ILE B CA 1
ATOM 2321 C C . ILE B 1 84 ? 2.896 -8.086 0.758 1 98.94 84 ILE B C 1
ATOM 2323 O O . ILE B 1 84 ? 1.978 -7.266 0.849 1 98.94 84 ILE B O 1
ATOM 2327 N N . ALA B 1 85 ? 4.109 -7.777 1.115 1 98.94 85 ALA B N 1
ATOM 2328 C CA . ALA B 1 85 ? 4.625 -6.453 1.449 1 98.94 85 ALA B CA 1
ATOM 2329 C C . ALA B 1 85 ? 5.824 -6.094 0.58 1 98.94 85 ALA B C 1
ATOM 2331 O O . ALA B 1 85 ? 6.367 -6.949 -0.125 1 98.94 85 ALA B O 1
ATOM 2332 N N . HIS B 1 86 ? 6.18 -4.855 0.551 1 98.88 86 HIS B N 1
ATOM 2333 C CA . HIS B 1 86 ? 7.371 -4.43 -0.176 1 98.88 86 HIS B CA 1
ATOM 2334 C C . HIS B 1 86 ? 8.625 -4.566 0.687 1 98.88 86 HIS B C 1
ATOM 2336 O O . HIS B 1 86 ? 8.641 -4.125 1.839 1 98.88 86 HIS B O 1
ATOM 2342 N N . ALA B 1 87 ? 9.703 -5.027 0.071 1 98.69 87 ALA B N 1
ATOM 2343 C CA . ALA B 1 87 ? 10.969 -5.168 0.78 1 98.69 87 ALA B CA 1
ATOM 2344 C C . ALA B 1 87 ? 11.602 -3.803 1.054 1 98.69 87 ALA B C 1
ATOM 2346 O O . ALA B 1 87 ? 12.219 -3.598 2.1 1 98.69 87 ALA B O 1
ATOM 2347 N N . PHE B 1 88 ? 11.383 -2.85 0.233 1 97.19 88 PHE B N 1
ATOM 2348 C CA . PHE B 1 88 ? 12.086 -1.571 0.245 1 97.19 88 PHE B CA 1
ATOM 2349 C C . PHE B 1 88 ? 11.781 -0.798 1.521 1 97.19 88 PHE B C 1
ATOM 2351 O O . PHE B 1 88 ? 12.492 0.144 1.869 1 97.19 88 PHE B O 1
ATOM 2358 N N . VAL B 1 89 ? 10.727 -1.166 2.25 1 97.25 89 VAL B N 1
ATOM 2359 C CA . VAL B 1 89 ? 10.297 -0.407 3.42 1 97.25 89 VAL B CA 1
ATOM 2360 C C . VAL B 1 89 ? 11.336 -0.546 4.535 1 97.25 89 VAL B C 1
ATOM 2362 O O . VAL B 1 89 ? 11.43 0.315 5.414 1 97.25 89 VAL B O 1
ATOM 2365 N N . GLY B 1 90 ? 12.078 -1.687 4.473 1 98.38 90 GLY B N 1
ATOM 2366 C CA . GLY B 1 90 ? 13.164 -1.855 5.422 1 98.38 90 GLY B CA 1
ATOM 2367 C C . GLY B 1 90 ? 12.766 -2.662 6.645 1 98.38 90 GLY B C 1
ATOM 2368 O O . GLY B 1 90 ? 11.602 -3.025 6.805 1 98.38 90 GLY B O 1
ATOM 2369 N N . ARG B 1 91 ? 13.742 -2.953 7.496 1 98.62 91 ARG B N 1
ATOM 2370 C CA . ARG B 1 91 ? 13.57 -3.986 8.508 1 98.62 91 ARG B CA 1
ATOM 2371 C C . ARG B 1 91 ? 13.047 -3.391 9.812 1 98.62 91 ARG B C 1
ATOM 2373 O O . ARG B 1 91 ? 11.969 -3.764 10.289 1 98.62 91 ARG B O 1
ATOM 2380 N N . GLU B 1 92 ? 13.641 -2.408 10.367 1 98.19 92 GLU B N 1
ATOM 2381 C CA . GLU B 1 92 ? 13.359 -1.91 11.711 1 98.19 92 GLU B CA 1
ATOM 2382 C C . GLU B 1 92 ? 12.094 -1.058 11.734 1 98.19 92 GLU B C 1
ATOM 2384 O O . 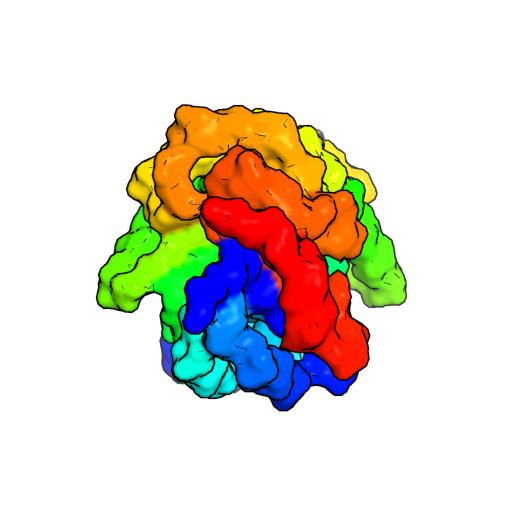GLU B 1 92 ? 11.922 -0.176 10.891 1 98.19 92 GLU B O 1
ATOM 2389 N N . LYS B 1 93 ? 11.195 -1.36 12.672 1 97.75 93 LYS B N 1
ATOM 2390 C CA . LYS B 1 93 ? 9.93 -0.68 12.891 1 97.75 93 LYS B CA 1
ATOM 2391 C C . LYS B 1 93 ? 9.023 -0.793 11.664 1 97.75 93 LYS B C 1
ATOM 2393 O O . LYS B 1 93 ? 8.211 0.094 11.398 1 97.75 93 LYS B O 1
ATOM 2398 N N . ALA B 1 94 ? 9.297 -1.818 10.898 1 98.31 94 ALA B N 1
ATOM 2399 C CA . ALA B 1 94 ? 8.5 -2.16 9.719 1 98.31 94 ALA B CA 1
ATOM 2400 C C . ALA B 1 94 ? 8.43 -3.672 9.523 1 98.31 94 ALA B C 1
ATOM 2402 O O . ALA B 1 94 ? 7.633 -4.355 10.172 1 98.31 94 ALA B O 1
ATOM 2403 N N . LEU B 1 95 ? 9.32 -4.262 8.711 1 98.88 95 LEU B N 1
ATOM 2404 C CA . LEU B 1 95 ? 9.164 -5.641 8.266 1 98.88 95 LEU B CA 1
ATOM 2405 C C . LEU B 1 95 ? 9.477 -6.617 9.398 1 98.88 95 LEU B C 1
ATOM 2407 O O . LEU B 1 95 ? 8.883 -7.691 9.484 1 98.88 95 LEU B O 1
ATOM 2411 N N . ARG B 1 96 ? 10.414 -6.332 10.289 1 98.81 96 ARG B N 1
ATOM 2412 C CA . ARG B 1 96 ? 10.75 -7.23 11.391 1 98.81 96 ARG B CA 1
ATOM 2413 C C . ARG B 1 96 ? 9.547 -7.438 12.312 1 98.81 96 ARG B C 1
ATOM 2415 O O . ARG B 1 96 ? 9.227 -8.57 12.68 1 98.81 96 ARG B O 1
ATOM 2422 N N . GLU B 1 97 ? 8.906 -6.344 12.656 1 98.75 97 GLU B N 1
ATOM 2423 C CA . GLU B 1 97 ? 7.742 -6.438 13.531 1 98.75 97 GLU B CA 1
ATOM 2424 C C . GLU B 1 97 ? 6.566 -7.098 12.812 1 98.75 97 GLU B C 1
ATOM 2426 O O . GLU B 1 97 ? 5.781 -7.82 13.43 1 98.75 97 GLU B O 1
ATOM 2431 N N . LEU B 1 98 ? 6.43 -6.816 11.531 1 98.81 98 LEU B N 1
ATOM 2432 C CA . LEU B 1 98 ? 5.406 -7.504 10.742 1 98.81 98 LEU B CA 1
ATOM 2433 C C . LEU B 1 98 ? 5.637 -9.016 10.75 1 98.81 98 LEU B C 1
ATOM 2435 O O . LEU B 1 98 ? 4.699 -9.781 10.969 1 98.81 98 LEU B O 1
ATOM 2439 N N . ARG B 1 99 ? 6.883 -9.445 10.516 1 98.75 99 ARG B N 1
ATOM 2440 C CA . ARG B 1 99 ? 7.262 -10.852 10.539 1 98.75 99 ARG B CA 1
ATOM 2441 C C . ARG B 1 99 ? 6.918 -11.492 11.883 1 98.75 99 ARG B C 1
ATOM 2443 O O . ARG B 1 99 ? 6.379 -12.602 11.93 1 98.75 99 ARG B O 1
ATOM 2450 N N . GLU B 1 100 ? 7.234 -10.797 12.93 1 98.75 100 GLU B N 1
ATOM 2451 C CA . GLU B 1 100 ? 6.938 -11.297 14.273 1 98.75 100 GLU B CA 1
ATOM 2452 C C . GLU B 1 100 ? 5.441 -11.531 14.453 1 98.75 100 GLU B C 1
ATOM 2454 O O . GLU B 1 100 ? 5.027 -12.555 15 1 98.75 100 GLU B O 1
ATOM 2459 N N . GLU B 1 101 ? 4.656 -10.586 14.016 1 98.69 101 GLU B N 1
ATOM 2460 C CA . GLU B 1 101 ? 3.207 -10.719 14.125 1 98.69 101 GLU B CA 1
ATOM 2461 C C . GLU B 1 101 ? 2.697 -11.906 13.312 1 98.69 101 GLU B C 1
ATOM 2463 O O . GLU B 1 101 ? 1.84 -12.664 13.781 1 98.69 101 GLU B O 1
ATOM 2468 N N . LEU B 1 102 ? 3.205 -12.078 12.141 1 98.81 102 LEU B N 1
ATOM 2469 C CA . LEU B 1 102 ? 2.777 -13.156 11.258 1 98.81 102 LEU B CA 1
ATOM 2470 C C . LEU B 1 102 ? 3.174 -14.516 11.82 1 98.81 102 LEU B C 1
ATOM 2472 O O . LEU B 1 102 ? 2.439 -15.492 11.664 1 98.81 102 LEU B O 1
ATOM 2476 N N . ASN B 1 103 ? 4.324 -14.594 12.445 1 98.38 103 ASN B N 1
ATOM 2477 C CA . ASN B 1 103 ? 4.793 -15.828 13.07 1 98.38 103 ASN B CA 1
ATOM 2478 C C . ASN B 1 103 ? 3.822 -16.312 14.141 1 98.38 103 ASN B C 1
ATOM 2480 O O . ASN B 1 103 ? 3.6 -17.516 14.289 1 98.38 103 ASN B O 1
ATOM 2484 N N . LYS B 1 104 ? 3.234 -15.359 14.844 1 98 104 LYS B N 1
ATOM 2485 C CA . LYS B 1 104 ? 2.299 -15.711 15.906 1 98 104 LYS B CA 1
ATOM 2486 C C . LYS B 1 104 ? 1.091 -16.453 15.352 1 98 104 LYS B C 1
ATOM 2488 O O . LYS B 1 104 ? 0.434 -17.203 16.078 1 98 104 LYS B O 1
ATOM 2493 N N . GLN B 1 105 ? 0.824 -16.281 14.094 1 96.81 105 GLN B N 1
ATOM 2494 C CA . GLN B 1 105 ? -0.383 -16.844 13.5 1 96.81 105 GLN B CA 1
ATOM 2495 C C . GLN B 1 105 ? -0.037 -17.891 12.438 1 96.81 105 GLN B C 1
ATOM 2497 O O . GLN B 1 105 ? -0.909 -18.328 11.68 1 96.81 105 GLN B O 1
ATOM 2502 N N . ASP B 1 106 ? 1.21 -18.25 12.281 1 97.69 106 ASP B N 1
ATOM 2503 C CA . ASP B 1 106 ? 1.694 -19.203 11.297 1 97.69 106 ASP B CA 1
ATOM 2504 C C . ASP B 1 106 ? 1.285 -18.797 9.883 1 97.69 106 ASP B C 1
ATOM 2506 O O . ASP B 1 106 ? 0.711 -19.609 9.141 1 97.69 106 ASP B O 1
ATOM 2510 N N . LYS B 1 107 ? 1.466 -17.547 9.633 1 98.75 107 LYS B N 1
ATOM 2511 C CA . LYS B 1 107 ? 1.177 -17 8.312 1 98.75 107 LYS B CA 1
ATOM 2512 C C . LYS B 1 107 ? 2.463 -16.656 7.566 1 98.75 107 LYS B C 1
ATOM 2514 O O . LYS B 1 107 ? 3.502 -16.422 8.188 1 98.75 107 LYS B O 1
ATOM 2519 N N . GLU B 1 108 ? 2.381 -16.656 6.242 1 98.88 108 GLU B N 1
ATOM 2520 C CA . GLU B 1 108 ? 3.572 -16.438 5.426 1 98.88 108 GLU B CA 1
ATOM 2521 C C . GLU B 1 108 ? 3.693 -14.984 4.984 1 98.88 108 GLU B C 1
ATOM 2523 O O . GLU B 1 108 ? 2.684 -14.32 4.758 1 98.88 108 GLU B O 1
ATOM 2528 N N . LEU B 1 109 ? 4.938 -14.562 4.906 1 98.94 109 LEU B N 1
ATOM 2529 C CA . LEU B 1 109 ? 5.273 -13.242 4.398 1 98.94 109 LEU B CA 1
ATOM 2530 C C . LEU B 1 109 ? 6 -13.336 3.061 1 98.94 109 LEU B C 1
ATOM 2532 O O . LEU B 1 109 ? 7.035 -14 2.957 1 98.94 109 LEU B O 1
ATOM 2536 N N . TYR B 1 110 ? 5.426 -12.781 2.051 1 98.94 110 TYR B N 1
ATOM 2537 C CA . TYR B 1 110 ? 6.094 -12.602 0.767 1 98.94 110 TYR B CA 1
ATOM 2538 C C . TYR B 1 110 ? 6.52 -11.148 0.571 1 98.94 110 TYR B C 1
ATOM 2540 O O . TYR B 1 110 ? 5.754 -10.227 0.857 1 98.94 110 TYR B O 1
ATOM 2548 N N . LEU B 1 111 ? 7.742 -10.938 0.116 1 98.94 111 LEU B N 1
ATOM 2549 C CA . LEU B 1 111 ? 8.227 -9.578 -0.103 1 98.94 111 LEU B CA 1
ATOM 2550 C C . LEU B 1 111 ? 8.461 -9.32 -1.588 1 98.94 111 LEU B C 1
ATOM 2552 O O . LEU B 1 111 ? 9.062 -10.141 -2.279 1 98.94 111 LEU B O 1
ATOM 2556 N N . VAL B 1 112 ? 7.953 -8.211 -2.066 1 98.94 112 VAL B N 1
ATOM 2557 C CA . VAL B 1 112 ? 8.234 -7.762 -3.428 1 98.94 112 VAL B CA 1
ATOM 2558 C C . VAL B 1 112 ? 9.688 -7.312 -3.535 1 98.94 112 VAL B C 1
ATOM 2560 O O . VAL B 1 112 ? 10.117 -6.406 -2.818 1 98.94 112 VAL B O 1
ATOM 2563 N N . VAL B 1 113 ? 10.406 -7.887 -4.477 1 98.75 113 VAL B N 1
ATOM 2564 C CA . VAL B 1 113 ? 11.805 -7.496 -4.613 1 98.75 113 VAL B CA 1
ATOM 2565 C C . VAL B 1 113 ? 12.023 -6.801 -5.957 1 98.75 113 VAL B C 1
ATOM 2567 O O . VAL B 1 113 ? 13.047 -6.148 -6.172 1 98.75 113 VAL B O 1
ATOM 2570 N N . ALA B 1 114 ? 11.016 -6.988 -6.828 1 98.56 114 ALA B N 1
ATOM 2571 C CA . ALA B 1 114 ? 10.953 -6.332 -8.133 1 98.56 114 ALA B CA 1
ATOM 2572 C C . ALA B 1 114 ? 9.531 -6.336 -8.68 1 98.56 114 ALA B C 1
ATOM 2574 O O . ALA B 1 114 ? 8.711 -7.176 -8.297 1 98.56 114 ALA B O 1
ATOM 2575 N N . MET B 1 115 ? 9.266 -5.34 -9.57 1 98.31 115 MET B N 1
ATOM 2576 C CA . MET B 1 115 ? 7.91 -5.223 -10.094 1 98.31 115 MET B CA 1
ATOM 2577 C C . MET B 1 115 ? 7.891 -5.395 -11.609 1 98.31 115 MET B C 1
ATOM 2579 O O . MET B 1 115 ? 8.938 -5.344 -12.258 1 98.31 115 MET B O 1
ATOM 2583 N N . SER B 1 116 ? 6.715 -5.578 -12.141 1 97.69 116 SER B N 1
ATOM 2584 C CA . SER B 1 116 ? 6.543 -6.078 -13.5 1 97.69 116 SER B CA 1
ATOM 2585 C C . SER B 1 116 ? 6.488 -4.938 -14.508 1 97.69 116 SER B C 1
ATOM 2587 O O . SER B 1 116 ? 6.699 -5.145 -15.703 1 97.69 116 SER B O 1
ATOM 2589 N N . HIS B 1 117 ? 6.168 -3.703 -14.047 1 97.56 117 HIS B N 1
ATOM 2590 C CA . HIS B 1 117 ? 5.883 -2.615 -14.977 1 97.56 117 HIS B CA 1
ATOM 2591 C C . HIS B 1 117 ? 7.145 -1.812 -15.281 1 97.56 117 HIS B C 1
ATOM 2593 O O . HIS B 1 117 ? 8.094 -1.812 -14.492 1 97.56 117 HIS B O 1
ATOM 2599 N N . LYS B 1 118 ? 7.152 -1.063 -16.375 1 96.62 118 LYS B N 1
ATOM 2600 C CA . LYS B 1 118 ? 8.32 -0.359 -16.906 1 96.62 118 LYS B CA 1
ATOM 2601 C C . LYS B 1 118 ? 8.828 0.68 -15.914 1 96.62 118 LYS B C 1
ATOM 2603 O O . LYS B 1 118 ? 10.031 0.836 -15.734 1 96.62 118 LYS B O 1
ATOM 2608 N N . GLY B 1 119 ? 7.961 1.344 -15.234 1 97.62 119 GLY B N 1
ATOM 2609 C CA . GLY B 1 119 ? 8.336 2.396 -14.305 1 97.62 119 GLY B CA 1
ATOM 2610 C C . GLY B 1 119 ? 9.195 1.9 -13.156 1 97.62 119 GLY B C 1
ATOM 2611 O O . GLY B 1 119 ? 10 2.654 -12.609 1 97.62 119 GLY B O 1
ATOM 2612 N N . ALA B 1 120 ? 9.047 0.64 -12.844 1 97.62 120 ALA B N 1
ATOM 2613 C CA . ALA B 1 120 ? 9.789 0.066 -11.727 1 97.62 120 ALA B CA 1
ATOM 2614 C C . ALA B 1 120 ? 11.281 0.028 -12.016 1 97.62 120 ALA B C 1
ATOM 2616 O O . ALA B 1 120 ? 12.102 -0.055 -11.094 1 97.62 120 ALA B O 1
ATOM 2617 N N . ASP B 1 121 ? 11.648 0.108 -13.281 1 97.19 121 ASP B N 1
ATOM 2618 C CA . ASP B 1 121 ? 13.047 0.071 -13.68 1 97.19 121 ASP B CA 1
ATOM 2619 C C . ASP B 1 121 ? 13.758 1.368 -13.305 1 97.19 121 ASP B C 1
ATOM 2621 O O . ASP B 1 121 ? 14.992 1.433 -13.312 1 97.19 121 ASP B O 1
ATOM 2625 N N . GLU B 1 122 ? 13.008 2.387 -13.008 1 96.75 122 GLU B N 1
ATOM 2626 C CA . GLU B 1 122 ? 13.609 3.666 -12.641 1 96.75 122 GLU B CA 1
ATOM 2627 C C . GLU B 1 122 ? 14.344 3.568 -11.305 1 96.75 122 GLU B C 1
ATOM 2629 O O . GLU B 1 122 ? 15.375 4.219 -11.109 1 96.75 122 GLU B O 1
ATOM 2634 N N . LEU B 1 123 ? 13.773 2.785 -10.359 1 96.5 123 LEU B N 1
ATOM 2635 C CA . LEU B 1 123 ? 14.375 2.764 -9.031 1 96.5 123 LEU B CA 1
ATOM 2636 C C . LEU B 1 123 ? 14.289 1.37 -8.422 1 96.5 123 LEU B C 1
ATOM 2638 O O . LEU B 1 123 ? 15.312 0.709 -8.219 1 96.5 123 LEU B O 1
ATOM 2642 N N . LEU B 1 124 ? 13.117 0.839 -8.266 1 97.06 124 LEU B N 1
ATOM 2643 C CA . LEU B 1 124 ? 12.867 -0.353 -7.465 1 97.06 124 LEU B CA 1
ATOM 2644 C C . LEU B 1 124 ? 13.633 -1.552 -8.016 1 97.06 124 LEU B C 1
ATOM 2646 O O . LEU B 1 124 ? 14.32 -2.248 -7.266 1 97.06 124 LEU B O 1
ATOM 2650 N N . ASN B 1 125 ? 13.531 -1.768 -9.32 1 97.75 125 ASN B N 1
ATOM 2651 C CA . ASN B 1 125 ? 14.133 -2.957 -9.914 1 97.75 125 ASN B CA 1
ATOM 2652 C C . ASN B 1 125 ? 15.656 -2.867 -9.93 1 97.75 125 ASN B C 1
ATOM 2654 O O . ASN B 1 125 ? 16.344 -3.891 -10 1 97.75 125 ASN B O 1
ATOM 2658 N N . ARG B 1 126 ? 16.188 -1.647 -9.852 1 96.69 126 ARG B N 1
ATOM 2659 C CA . ARG B 1 126 ? 17.641 -1.464 -9.766 1 96.69 126 ARG B CA 1
ATOM 2660 C C . ARG B 1 126 ? 18.172 -1.907 -8.406 1 96.69 126 ARG B C 1
ATOM 2662 O O . ARG B 1 126 ? 19.344 -2.23 -8.273 1 96.69 126 ARG B O 1
ATOM 2669 N N . MET B 1 127 ? 17.266 -2.002 -7.441 1 97.19 127 MET B N 1
ATOM 2670 C CA . MET B 1 127 ? 17.672 -2.326 -6.074 1 97.19 127 MET B CA 1
ATOM 2671 C C . MET B 1 127 ? 17.25 -3.742 -5.703 1 97.19 127 MET B C 1
ATOM 2673 O O . MET B 1 127 ? 17 -4.035 -4.531 1 97.19 127 MET B O 1
ATOM 2677 N N . TRP B 1 128 ? 17.125 -4.586 -6.711 1 98.19 128 TRP B N 1
ATOM 2678 C CA . TRP B 1 128 ? 16.594 -5.926 -6.469 1 98.19 128 TRP B CA 1
ATOM 2679 C C . TRP B 1 128 ? 17.516 -6.711 -5.531 1 98.19 128 TRP B C 1
ATOM 2681 O O . TRP B 1 128 ? 17.031 -7.484 -4.699 1 98.19 128 TRP B O 1
ATOM 2691 N N . ARG B 1 129 ? 18.875 -6.508 -5.57 1 98.12 129 ARG B N 1
ATOM 2692 C CA . ARG B 1 129 ? 19.797 -7.238 -4.711 1 98.12 129 ARG B CA 1
ATOM 2693 C C . ARG B 1 129 ? 19.594 -6.863 -3.246 1 98.12 129 ARG B C 1
ATOM 2695 O O . ARG B 1 129 ? 19.547 -7.738 -2.379 1 98.12 129 ARG B O 1
ATOM 2702 N N . GLU B 1 130 ? 19.5 -5.566 -2.996 1 97.94 130 GLU B N 1
ATOM 2703 C CA . GLU B 1 130 ? 19.25 -5.09 -1.639 1 97.94 130 GLU B CA 1
ATOM 2704 C C . GLU B 1 130 ? 17.906 -5.598 -1.115 1 97.94 130 GLU B C 1
ATOM 2706 O O . GLU B 1 130 ? 17.797 -5.992 0.047 1 97.94 130 GLU B O 1
ATOM 2711 N N . ASN B 1 131 ? 16.938 -5.57 -1.982 1 98.38 131 ASN B N 1
ATOM 2712 C CA . ASN B 1 131 ? 15.609 -6.055 -1.607 1 98.38 131 ASN B CA 1
ATOM 2713 C C . ASN B 1 131 ? 15.641 -7.543 -1.264 1 98.38 131 ASN B C 1
ATOM 2715 O O . ASN B 1 131 ? 15.008 -7.973 -0.296 1 98.38 131 ASN B O 1
ATOM 2719 N N . VAL B 1 132 ? 16.391 -8.32 -2.053 1 98.69 132 VAL B N 1
ATOM 2720 C CA . VAL B 1 132 ? 16.516 -9.758 -1.8 1 98.69 132 VAL B CA 1
ATOM 2721 C C . VAL B 1 132 ? 17.25 -9.984 -0.477 1 98.69 132 VAL B C 1
ATOM 2723 O O . VAL B 1 132 ? 16.891 -10.898 0.278 1 98.69 132 VAL B O 1
ATOM 2726 N N . LEU B 1 133 ? 18.25 -9.195 -0.194 1 98.19 133 LEU B N 1
ATOM 2727 C CA . LEU B 1 133 ? 18.984 -9.32 1.062 1 98.19 133 LEU B CA 1
ATOM 2728 C C . LEU B 1 133 ? 18.062 -9.102 2.254 1 98.19 133 LEU B C 1
ATOM 2730 O O . LEU B 1 133 ? 18.156 -9.812 3.254 1 98.19 133 LEU B O 1
ATOM 2734 N N . ILE B 1 134 ? 17.172 -8.125 2.15 1 98.25 134 ILE B N 1
ATOM 2735 C CA . ILE B 1 134 ? 16.188 -7.883 3.197 1 98.25 134 ILE B CA 1
ATOM 2736 C C . ILE B 1 134 ? 15.258 -9.086 3.332 1 98.25 134 ILE B C 1
ATOM 2738 O O . ILE B 1 134 ? 14.977 -9.539 4.445 1 98.25 134 ILE B O 1
ATOM 2742 N N . ALA B 1 135 ? 14.828 -9.617 2.223 1 98.62 135 ALA B N 1
ATOM 2743 C CA . ALA B 1 135 ? 13.906 -10.75 2.195 1 98.62 135 ALA B CA 1
ATOM 2744 C C . ALA B 1 135 ? 14.539 -11.984 2.834 1 98.62 135 ALA B C 1
ATOM 2746 O O . ALA B 1 135 ? 13.852 -12.773 3.498 1 98.62 135 ALA B O 1
ATOM 2747 N N . TYR B 1 136 ? 15.797 -12.148 2.617 1 97.69 136 TYR B N 1
ATOM 2748 C CA . TYR B 1 136 ? 16.5 -13.328 3.098 1 97.69 136 TYR B CA 1
ATOM 2749 C C . TYR B 1 136 ? 16.328 -13.5 4.602 1 97.69 136 TYR B C 1
ATOM 2751 O O . TYR B 1 136 ? 16.203 -14.625 5.09 1 97.69 136 TYR B O 1
ATOM 2759 N N . GLU B 1 137 ? 16.203 -12.445 5.258 1 95.62 137 GLU B N 1
ATOM 2760 C CA . GLU B 1 137 ? 16.109 -12.484 6.715 1 95.62 137 GLU B CA 1
ATOM 2761 C C . GLU B 1 137 ? 14.672 -12.695 7.172 1 95.62 137 GLU B C 1
ATOM 2763 O O . GLU B 1 137 ? 14.43 -13.258 8.242 1 95.62 137 GLU B O 1
ATOM 2768 N N . LEU B 1 138 ? 13.734 -12.312 6.332 1 98.31 138 LEU B N 1
ATOM 2769 C CA . LEU B 1 138 ? 12.422 -12.078 6.922 1 98.31 138 LEU B CA 1
ATOM 2770 C C . LEU B 1 138 ? 11.336 -12.844 6.172 1 98.31 138 LEU B C 1
ATOM 2772 O O . LEU B 1 138 ? 10.273 -13.133 6.73 1 98.31 138 LEU B O 1
ATOM 2776 N N . ALA B 1 139 ? 11.57 -13.172 4.934 1 98.75 139 ALA B N 1
ATOM 2777 C CA . ALA B 1 139 ? 10.461 -13.57 4.07 1 98.75 139 ALA B CA 1
ATOM 2778 C C . ALA B 1 139 ? 10.414 -15.086 3.891 1 98.75 139 ALA B C 1
ATOM 2780 O O . ALA B 1 139 ? 11.461 -15.742 3.889 1 98.75 139 ALA B O 1
ATOM 2781 N N . ASP B 1 140 ? 9.211 -15.625 3.768 1 98.81 140 ASP B N 1
ATOM 2782 C CA . ASP B 1 140 ? 9.016 -17.016 3.367 1 98.81 140 ASP B CA 1
ATOM 2783 C C . ASP B 1 140 ? 9.148 -17.172 1.854 1 98.81 140 ASP B C 1
ATOM 2785 O O . ASP B 1 140 ? 9.484 -18.266 1.368 1 98.81 140 ASP B O 1
ATOM 2789 N N . GLY B 1 141 ? 8.938 -16.188 1.14 1 98.88 141 GLY B N 1
ATOM 2790 C CA . GLY B 1 141 ? 9.039 -16.125 -0.309 1 98.88 141 GLY B CA 1
ATOM 2791 C C . GLY B 1 141 ? 9.133 -14.703 -0.83 1 98.88 141 GLY B C 1
ATOM 2792 O O . GLY B 1 141 ? 9.047 -13.742 -0.056 1 98.88 141 GLY B O 1
ATOM 2793 N N . ILE B 1 142 ? 9.352 -14.602 -2.139 1 98.94 142 ILE B N 1
ATOM 2794 C CA . ILE B 1 142 ? 9.445 -13.273 -2.744 1 98.94 142 ILE B CA 1
ATOM 2795 C C . ILE B 1 142 ? 8.539 -13.203 -3.971 1 98.94 142 ILE B C 1
ATOM 2797 O O . ILE B 1 142 ? 8.07 -14.234 -4.461 1 98.94 142 ILE B O 1
ATOM 2801 N N . VAL B 1 143 ? 8.266 -12.016 -4.336 1 98.94 143 VAL B N 1
ATOM 2802 C CA . VAL B 1 143 ? 7.574 -11.719 -5.586 1 98.94 143 VAL B CA 1
ATOM 2803 C C . VAL B 1 143 ? 8.555 -11.117 -6.59 1 98.94 143 VAL B C 1
ATOM 2805 O O . VAL B 1 143 ? 9.172 -10.078 -6.32 1 98.94 143 VAL B O 1
ATOM 2808 N N . ALA B 1 144 ? 8.75 -11.727 -7.676 1 98.75 144 ALA B N 1
ATOM 2809 C CA . ALA B 1 144 ? 9.578 -11.305 -8.797 1 98.75 144 ALA B CA 1
ATOM 2810 C C . ALA B 1 144 ? 8.859 -11.523 -10.125 1 98.75 144 ALA B C 1
ATOM 2812 O O . ALA B 1 144 ? 8.305 -12.602 -10.367 1 98.75 144 ALA B O 1
ATOM 2813 N N . PRO B 1 145 ? 8.898 -10.57 -10.992 1 98.5 145 PRO B N 1
ATOM 2814 C CA . PRO B 1 145 ? 7.945 -10.547 -12.109 1 98.5 145 PRO B CA 1
ATOM 2815 C C . PRO B 1 145 ? 8.375 -11.453 -13.258 1 98.5 145 PRO B C 1
ATOM 2817 O O . PRO B 1 145 ? 9.555 -11.5 -13.609 1 98.5 145 PRO B O 1
ATOM 2820 N N . ALA B 1 146 ? 7.391 -12.062 -13.883 1 98.5 146 ALA B N 1
ATOM 2821 C CA . ALA B 1 146 ? 7.582 -12.898 -15.062 1 98.5 146 ALA B CA 1
ATOM 2822 C C . ALA B 1 146 ? 7.977 -12.055 -16.266 1 98.5 146 ALA B C 1
ATOM 2824 O O . ALA B 1 146 ? 8.57 -12.562 -17.219 1 98.5 146 ALA B O 1
ATOM 2825 N N . THR B 1 147 ? 7.691 -10.789 -16.234 1 98.38 147 THR B N 1
ATOM 2826 C CA . THR B 1 147 ? 7.953 -9.883 -17.359 1 98.38 147 THR B CA 1
ATOM 2827 C C . THR B 1 147 ? 9.438 -9.523 -17.422 1 98.38 147 THR B C 1
ATOM 2829 O O . THR B 1 147 ? 9.867 -8.844 -18.359 1 98.38 147 THR B O 1
ATOM 2832 N N . ARG B 1 148 ? 10.188 -9.945 -16.469 1 97.69 148 ARG B N 1
ATOM 2833 C CA . ARG B 1 148 ? 11.617 -9.672 -16.406 1 97.69 148 ARG B CA 1
ATOM 2834 C C . ARG B 1 148 ? 12.414 -10.969 -16.281 1 97.69 148 ARG B C 1
ATOM 2836 O O . ARG B 1 148 ? 13.086 -11.188 -15.266 1 97.69 148 ARG B O 1
ATOM 2843 N N . PRO B 1 149 ? 12.445 -11.734 -17.375 1 98 149 PRO B N 1
ATOM 2844 C CA . PRO B 1 149 ? 13.047 -13.062 -17.297 1 98 149 PRO B CA 1
ATOM 2845 C C . PRO B 1 149 ? 14.523 -13.023 -16.906 1 98 149 PRO B C 1
ATOM 2847 O O . PRO B 1 149 ? 14.977 -13.859 -16.125 1 98 149 PRO B O 1
ATOM 2850 N N . GLU B 1 150 ? 15.258 -12.094 -17.391 1 97.94 150 GLU B N 1
ATOM 2851 C CA . GLU B 1 150 ? 16.672 -12.008 -17.047 1 97.94 150 GLU B CA 1
ATOM 2852 C C . GLU B 1 150 ? 16.859 -11.711 -15.57 1 97.94 150 GLU B C 1
ATOM 2854 O O . GLU B 1 150 ? 17.75 -12.281 -14.93 1 97.94 150 GLU B O 1
ATOM 2859 N N . LEU B 1 151 ? 16.047 -10.859 -15.086 1 98.06 151 LEU B N 1
ATOM 2860 C CA . LEU B 1 151 ? 16.094 -10.531 -13.664 1 98.06 151 LEU B CA 1
ATOM 2861 C C . LEU B 1 151 ? 15.695 -11.727 -12.812 1 98.06 151 LEU B C 1
ATOM 2863 O O . LEU B 1 151 ? 16.312 -12 -11.781 1 98.06 151 LEU B O 1
ATOM 2867 N N . LEU B 1 152 ? 14.672 -12.406 -13.258 1 98.19 152 LEU B N 1
ATOM 2868 C CA . LEU B 1 152 ? 14.188 -13.578 -12.539 1 98.19 152 LEU B CA 1
ATOM 2869 C C . LEU B 1 152 ? 15.281 -14.625 -12.414 1 98.19 152 LEU B C 1
ATOM 2871 O O . LEU B 1 152 ? 15.445 -15.242 -11.359 1 98.19 152 LEU B O 1
ATOM 2875 N N . VAL B 1 153 ? 16.016 -14.844 -13.453 1 98.25 153 VAL B N 1
ATOM 2876 C CA . VAL B 1 153 ? 17.109 -15.805 -13.461 1 98.25 153 VAL B CA 1
ATOM 2877 C C . VAL B 1 153 ? 18.172 -15.391 -12.445 1 98.25 153 VAL B C 1
ATOM 2879 O O . VAL B 1 153 ? 18.656 -16.219 -11.664 1 98.25 153 VAL B O 1
ATOM 2882 N N . LYS B 1 154 ? 18.531 -14.125 -12.445 1 98.31 154 LYS B N 1
ATOM 2883 C CA . LYS B 1 154 ? 19.516 -13.602 -11.5 1 98.31 154 LYS B CA 1
ATOM 2884 C C . LYS B 1 154 ? 19.031 -13.781 -10.062 1 98.31 154 LYS B C 1
ATOM 2886 O O . LYS B 1 154 ? 19.812 -14.172 -9.188 1 98.31 154 LYS B O 1
ATOM 2891 N N . ILE B 1 155 ? 17.797 -13.492 -9.812 1 98.38 155 ILE B N 1
ATOM 2892 C CA . ILE B 1 155 ? 17.219 -13.594 -8.484 1 98.38 155 ILE B CA 1
ATOM 2893 C C . ILE B 1 155 ? 17.234 -15.047 -8.023 1 98.38 155 ILE B C 1
ATOM 2895 O O . ILE B 1 155 ? 17.609 -15.344 -6.887 1 98.38 155 ILE B O 1
ATOM 2899 N N . ARG B 1 156 ? 16.812 -15.938 -8.891 1 97.94 156 ARG B N 1
ATOM 2900 C CA . ARG B 1 156 ? 16.719 -17.344 -8.531 1 97.94 156 ARG B CA 1
ATOM 2901 C C . ARG B 1 156 ? 18.078 -17.922 -8.148 1 97.94 156 ARG B C 1
ATOM 2903 O O . ARG B 1 156 ? 18.172 -18.781 -7.277 1 97.94 156 ARG B O 1
ATOM 2910 N N . LYS B 1 157 ? 19.156 -17.422 -8.68 1 97.88 157 LYS B N 1
ATOM 2911 C CA . LYS B 1 157 ? 20.5 -17.859 -8.375 1 97.88 157 LYS B CA 1
ATOM 2912 C C . LYS B 1 157 ? 20.859 -17.594 -6.91 1 97.88 157 LYS B C 1
ATOM 2914 O O . LYS B 1 157 ? 21.656 -18.328 -6.316 1 97.88 157 LYS B O 1
ATOM 2919 N N . VAL B 1 158 ? 20.219 -16.594 -6.336 1 97.75 158 VAL B N 1
ATOM 2920 C CA . VAL B 1 158 ? 20.672 -16.188 -5.008 1 97.75 158 VAL B CA 1
ATOM 2921 C C . VAL B 1 158 ? 19.547 -16.391 -3.996 1 97.75 158 VAL B C 1
ATOM 2923 O O . VAL B 1 158 ? 19.75 -16.234 -2.789 1 97.75 158 VAL B O 1
ATOM 2926 N N . TRP B 1 159 ? 18.391 -16.688 -4.43 1 98.44 159 TRP B N 1
ATOM 2927 C CA . TRP B 1 159 ? 17.219 -16.906 -3.568 1 98.44 159 TRP B CA 1
ATOM 2928 C C . TRP B 1 159 ? 16.734 -18.344 -3.664 1 98.44 159 TRP B C 1
ATOM 2930 O O . TRP B 1 159 ? 16.219 -18.766 -4.699 1 98.44 159 TRP B O 1
ATOM 2940 N N . PRO B 1 160 ? 16.734 -19.062 -2.582 1 97.25 160 PRO B N 1
ATOM 2941 C CA . PRO B 1 160 ? 16.438 -20.5 -2.668 1 97.25 160 PRO B CA 1
ATOM 2942 C C . PRO B 1 160 ? 14.992 -20.828 -2.273 1 97.25 160 PRO B C 1
ATOM 2944 O O . PRO B 1 160 ? 14.547 -21.953 -2.436 1 97.25 160 PRO B O 1
ATOM 2947 N N . ARG B 1 161 ? 14.234 -19.891 -1.71 1 98.38 161 ARG B N 1
ATOM 2948 C CA . ARG B 1 161 ? 12.891 -20.156 -1.211 1 98.38 161 ARG B CA 1
ATOM 2949 C C . ARG B 1 161 ? 11.836 -19.828 -2.266 1 98.38 161 ARG B C 1
ATOM 2951 O O . ARG B 1 161 ? 12.148 -19.75 -3.455 1 98.38 161 ARG B O 1
ATOM 2958 N N . LYS B 1 162 ? 10.641 -19.672 -1.938 1 98.75 162 LYS B N 1
ATOM 2959 C CA . LYS B 1 162 ? 9.508 -19.594 -2.855 1 98.75 162 LYS B CA 1
ATOM 2960 C C . LYS B 1 162 ? 9.539 -18.281 -3.646 1 98.75 162 LYS B C 1
ATOM 2962 O O . LYS B 1 162 ? 9.844 -17.219 -3.094 1 98.75 162 LYS B O 1
ATOM 2967 N N . VAL B 1 163 ? 9.211 -18.406 -4.922 1 98.81 163 VAL B N 1
ATOM 2968 C CA . VAL B 1 163 ? 9.07 -17.25 -5.805 1 98.81 163 VAL B CA 1
ATOM 2969 C C . VAL B 1 163 ? 7.688 -17.25 -6.449 1 98.81 163 VAL B C 1
ATOM 2971 O O . VAL B 1 163 ? 7.297 -18.234 -7.086 1 98.81 163 VAL B O 1
ATOM 2974 N N . LEU B 1 164 ? 6.914 -16.234 -6.223 1 98.88 164 LEU B N 1
ATOM 2975 C CA . LEU B 1 164 ? 5.684 -15.969 -6.961 1 98.88 164 LEU B CA 1
ATOM 2976 C C . LEU B 1 164 ? 5.918 -14.922 -8.055 1 98.88 164 LEU B C 1
ATOM 2978 O O . LEU B 1 164 ? 6.527 -13.883 -7.797 1 98.88 164 LEU B O 1
ATOM 2982 N N . SER B 1 165 ? 5.41 -15.203 -9.234 1 98.88 165 SER B N 1
ATOM 2983 C CA . SER B 1 165 ? 5.738 -14.336 -10.359 1 98.88 165 SER B CA 1
ATOM 2984 C C . SER B 1 165 ? 4.477 -13.789 -11.023 1 98.88 165 SER B C 1
ATOM 2986 O O . SER B 1 165 ? 3.773 -14.516 -11.727 1 98.88 165 SER B O 1
ATOM 2988 N N . PRO B 1 166 ? 4.223 -12.539 -10.867 1 98.56 166 PRO B N 1
ATOM 2989 C CA . PRO B 1 166 ? 3.123 -11.891 -11.578 1 98.56 166 PRO B CA 1
ATOM 2990 C C . PRO B 1 166 ? 3.512 -11.438 -12.984 1 98.56 166 PRO B C 1
ATOM 2992 O O . PRO B 1 166 ? 4.664 -11.602 -13.391 1 98.56 166 PRO B O 1
ATOM 2995 N N . GLY B 1 167 ? 2.58 -10.891 -13.688 1 97.81 167 GLY B N 1
ATOM 2996 C CA . GLY B 1 167 ? 2.859 -10.25 -14.961 1 97.81 167 GLY B CA 1
ATOM 2997 C C . GLY B 1 167 ? 2.504 -11.117 -16.156 1 97.81 167 GLY B C 1
ATOM 2998 O O . GLY B 1 167 ? 2.768 -10.75 -17.297 1 97.81 167 GLY B O 1
ATOM 2999 N N . VAL B 1 168 ? 1.877 -12.242 -15.914 1 97.69 168 VAL B N 1
ATOM 3000 C CA . VAL B 1 168 ? 1.519 -13.18 -16.984 1 97.69 168 VAL B CA 1
ATOM 3001 C C . VAL B 1 168 ? 0.244 -12.711 -17.672 1 97.69 168 VAL B C 1
ATOM 3003 O O . VAL B 1 168 ? -0.713 -12.297 -17.016 1 97.69 168 VAL B O 1
ATOM 3006 N N . GLY B 1 169 ? 0.22 -12.773 -19.031 1 95.75 169 GLY B N 1
ATOM 3007 C CA . GLY B 1 169 ? -0.955 -12.398 -19.797 1 95.75 169 GLY B CA 1
ATOM 3008 C C . GLY B 1 169 ? -0.956 -10.945 -20.203 1 95.75 169 GLY B C 1
ATOM 3009 O O . GLY B 1 169 ? -0.146 -10.531 -21.047 1 95.75 169 GLY B O 1
ATOM 3010 N N . VAL B 1 170 ? -1.804 -10.102 -19.609 1 92.88 170 VAL B N 1
ATOM 3011 C CA . VAL B 1 170 ? -2.059 -8.719 -20 1 92.88 170 VAL B CA 1
ATOM 3012 C C . VAL B 1 170 ? -0.763 -7.914 -19.938 1 92.88 170 VAL B C 1
ATOM 3014 O O . VAL B 1 170 ? -0.519 -7.043 -20.766 1 92.88 170 VAL B O 1
ATOM 3017 N N . GLN B 1 171 ? 0.07 -8.25 -18.984 1 93.69 171 GLN B N 1
ATOM 3018 C CA . GLN B 1 171 ? 1.284 -7.469 -18.781 1 93.69 171 GLN B CA 1
ATOM 3019 C C . GLN B 1 171 ? 2.418 -7.961 -19.672 1 93.69 171 GLN B C 1
ATOM 3021 O O . GLN B 1 171 ? 3.492 -7.355 -19.703 1 93.69 171 GLN B O 1
ATOM 3026 N N . GLY B 1 172 ? 2.199 -9.117 -20.281 1 95.38 172 GLY B N 1
ATOM 3027 C CA . GLY B 1 172 ? 3.096 -9.383 -21.391 1 95.38 172 GLY B CA 1
ATOM 3028 C C . GLY B 1 172 ? 3.826 -10.703 -21.266 1 95.38 172 GLY B C 1
ATOM 3029 O O . GLY B 1 172 ? 4.348 -11.227 -22.266 1 95.38 172 GLY B O 1
ATOM 3030 N N . ALA B 1 173 ? 3.959 -11.281 -20.109 1 97.5 173 ALA B N 1
ATOM 3031 C CA . ALA B 1 173 ? 4.668 -12.555 -19.969 1 97.5 173 ALA B CA 1
ATOM 3032 C C . ALA B 1 173 ? 3.803 -13.719 -20.422 1 97.5 173 ALA B C 1
ATOM 3034 O O . ALA B 1 173 ? 2.586 -13.719 -20.219 1 97.5 173 ALA B O 1
ATOM 3035 N N . ARG B 1 174 ? 4.457 -14.75 -20.953 1 95.88 174 ARG B N 1
ATOM 3036 C CA . ARG B 1 174 ? 3.758 -15.945 -21.422 1 95.88 174 ARG B CA 1
ATOM 3037 C C . ARG B 1 174 ? 3.518 -16.922 -20.266 1 95.88 174 ARG B C 1
ATOM 3039 O O . ARG B 1 174 ? 4.379 -17.078 -19.391 1 95.88 174 ARG B O 1
ATOM 3046 N N . PRO B 1 175 ? 2.344 -17.594 -20.406 1 97.06 175 PRO B N 1
ATOM 3047 C CA . PRO B 1 175 ? 2.104 -18.625 -19.391 1 97.06 175 PRO B CA 1
ATOM 3048 C C . PRO B 1 175 ? 3.236 -19.641 -19.297 1 97.06 175 PRO B C 1
ATOM 3050 O O . PRO B 1 175 ? 3.785 -20.062 -20.328 1 97.06 175 PRO B O 1
ATOM 3053 N N . CYS B 1 176 ? 3.619 -19.969 -18.094 1 96.94 176 CYS B N 1
ATOM 3054 C CA . CYS B 1 176 ? 4.582 -21.016 -17.781 1 96.94 176 CYS B CA 1
ATOM 3055 C C . CYS B 1 176 ? 6.012 -20.516 -17.938 1 96.94 176 CYS B C 1
ATOM 3057 O O . CYS B 1 176 ? 6.961 -21.188 -17.547 1 96.94 176 CYS B O 1
ATOM 3059 N N . SER B 1 177 ? 6.234 -19.312 -18.422 1 97.19 177 SER B N 1
ATOM 3060 C CA . SER B 1 177 ? 7.578 -18.812 -18.703 1 97.19 177 SER B CA 1
ATOM 3061 C C . SER B 1 177 ? 8.375 -18.641 -17.406 1 97.19 177 SER B C 1
ATOM 3063 O O . SER B 1 177 ? 9.539 -19.047 -17.344 1 97.19 177 SER B O 1
ATOM 3065 N N . ALA B 1 178 ? 7.758 -18.062 -16.344 1 98.12 178 ALA B N 1
ATOM 3066 C CA . ALA B 1 178 ? 8.461 -17.828 -15.094 1 98.12 178 ALA B CA 1
ATOM 3067 C C . ALA B 1 178 ? 8.75 -19.141 -14.367 1 98.12 178 ALA B C 1
ATOM 3069 O O . ALA B 1 178 ? 9.805 -19.297 -13.75 1 98.12 178 ALA B O 1
ATOM 3070 N N . VAL B 1 179 ? 7.82 -20.031 -14.43 1 97.44 179 VAL B N 1
ATOM 3071 C CA . VAL B 1 179 ? 8 -21.344 -13.797 1 97.44 179 VAL B CA 1
ATOM 3072 C C . VAL B 1 179 ? 9.188 -22.062 -14.422 1 97.44 179 VAL B C 1
ATOM 3074 O O . VAL B 1 179 ? 9.984 -22.688 -13.719 1 97.44 179 VAL B O 1
ATOM 3077 N N . LYS B 1 180 ? 9.312 -21.953 -15.695 1 96.44 180 LYS B N 1
ATOM 3078 C CA . LYS B 1 180 ? 10.422 -22.562 -16.406 1 96.44 180 LYS B CA 1
ATOM 3079 C C . LYS B 1 180 ? 11.758 -21.953 -15.977 1 96.44 180 LYS B C 1
ATOM 3081 O O . LYS B 1 180 ? 12.812 -22.562 -16.141 1 96.44 180 LYS B O 1
ATOM 3086 N N . LEU B 1 181 ? 11.68 -20.766 -15.438 1 96.94 181 LEU B N 1
ATOM 3087 C CA . LEU B 1 181 ? 12.891 -20.062 -15.016 1 96.94 181 LEU B CA 1
ATOM 3088 C C . LEU B 1 181 ? 13.094 -20.188 -13.516 1 96.94 181 LEU B C 1
ATOM 3090 O O . LEU B 1 181 ? 13.961 -19.516 -12.945 1 96.94 181 LEU B O 1
ATOM 3094 N N . GLY B 1 182 ? 12.227 -20.969 -12.828 1 96.38 182 GLY B N 1
ATOM 3095 C CA . GLY B 1 182 ? 12.5 -21.281 -11.438 1 96.38 182 GLY B CA 1
ATOM 3096 C C . GLY B 1 182 ? 11.469 -20.719 -10.484 1 96.38 182 GLY B C 1
ATOM 3097 O O . GLY B 1 182 ? 11.562 -20.906 -9.266 1 96.38 182 GLY B O 1
ATOM 3098 N N . ALA B 1 183 ? 10.492 -20 -10.961 1 98 183 ALA B N 1
ATOM 3099 C CA . ALA B 1 183 ? 9.414 -19.562 -10.078 1 98 183 ALA B CA 1
ATOM 3100 C C . ALA B 1 183 ? 8.594 -20.75 -9.594 1 98 183 ALA B C 1
ATOM 3102 O O . ALA B 1 183 ? 8.461 -21.75 -10.297 1 98 183 ALA B O 1
ATOM 3103 N N . ASP B 1 184 ? 8.07 -20.641 -8.391 1 98.06 184 ASP B N 1
ATOM 3104 C CA . ASP B 1 184 ? 7.254 -21.703 -7.824 1 98.06 184 ASP B CA 1
ATOM 3105 C C . ASP B 1 184 ? 5.816 -21.625 -8.328 1 98.06 184 ASP B C 1
ATOM 3107 O O . ASP B 1 184 ? 5.133 -22.641 -8.445 1 98.06 184 ASP B O 1
ATOM 3111 N N . ALA B 1 185 ? 5.348 -20.469 -8.586 1 98.38 185 ALA B N 1
ATOM 3112 C CA . ALA B 1 185 ? 4.012 -20.266 -9.148 1 98.38 185 ALA B CA 1
ATOM 3113 C C . ALA B 1 185 ? 3.932 -18.953 -9.898 1 98.38 185 ALA B C 1
ATOM 3115 O O . ALA B 1 185 ? 4.691 -18.016 -9.617 1 98.38 185 ALA B O 1
ATOM 3116 N N . GLU B 1 186 ? 3.064 -18.891 -10.836 1 98.62 186 GLU B N 1
ATOM 3117 C CA . GLU B 1 186 ? 2.748 -17.672 -11.578 1 98.62 186 GLU B CA 1
ATOM 3118 C C . GLU B 1 186 ? 1.401 -17.109 -11.148 1 98.62 186 GLU B C 1
ATOM 3120 O O . GLU B 1 186 ? 0.446 -17.859 -10.922 1 98.62 186 GLU B O 1
ATOM 3125 N N . ILE B 1 187 ? 1.337 -15.82 -10.953 1 98.75 187 ILE B N 1
ATOM 3126 C CA . ILE B 1 187 ? 0.081 -15.141 -10.656 1 98.75 187 ILE B CA 1
ATOM 3127 C C . ILE B 1 187 ? -0.573 -14.68 -11.961 1 98.75 187 ILE B C 1
ATOM 3129 O O . ILE B 1 187 ? 0.026 -13.93 -12.727 1 98.75 187 ILE B O 1
ATOM 3133 N N . ILE B 1 188 ? -1.776 -15.109 -12.148 1 98.12 188 ILE B N 1
ATOM 3134 C CA . ILE B 1 188 ? -2.498 -14.727 -13.359 1 98.12 188 ILE B CA 1
ATOM 3135 C C . ILE B 1 188 ? -3.936 -14.352 -13 1 98.12 188 ILE B C 1
ATOM 3137 O O . ILE B 1 188 ? -4.562 -15 -12.156 1 98.12 188 ILE B O 1
ATOM 3141 N N . GLY B 1 189 ? -4.438 -13.258 -13.594 1 97.19 189 GLY B N 1
ATOM 3142 C CA . GLY B 1 189 ? -5.758 -12.75 -13.258 1 97.19 189 GLY B CA 1
ATOM 3143 C C . GLY B 1 189 ? -6.676 -12.641 -14.461 1 97.19 189 GLY B C 1
ATOM 3144 O O . GLY B 1 189 ? -7.219 -13.648 -14.93 1 97.19 189 GLY B O 1
ATOM 3145 N N . ARG B 1 190 ? -6.789 -11.547 -15.094 1 94.81 190 ARG B N 1
ATOM 3146 C CA . ARG B 1 190 ? -7.793 -11.125 -16.062 1 94.81 190 ARG B CA 1
ATOM 3147 C C . ARG B 1 190 ? -7.773 -12.016 -17.297 1 94.81 190 ARG B C 1
ATOM 3149 O O . ARG B 1 190 ? -8.82 -12.297 -17.875 1 94.81 190 ARG B O 1
ATOM 3156 N N . THR B 1 191 ? -6.59 -12.391 -17.641 1 96.12 191 THR B N 1
ATOM 3157 C CA . THR B 1 191 ? -6.457 -13.25 -18.812 1 96.12 191 THR B CA 1
ATOM 3158 C C . THR B 1 191 ? -7.289 -14.523 -18.641 1 96.12 191 THR B C 1
ATOM 3160 O O . THR B 1 191 ? -7.879 -15.016 -19.609 1 96.12 191 THR B O 1
ATOM 3163 N N . VAL B 1 192 ? -7.395 -15 -17.469 1 97.88 192 VAL B N 1
ATOM 3164 C CA . VAL B 1 192 ? -8.102 -16.25 -17.203 1 97.88 192 VAL B CA 1
ATOM 3165 C C . VAL B 1 192 ? -9.508 -15.945 -16.688 1 97.88 192 VAL B C 1
ATOM 3167 O O . VAL B 1 192 ? -10.492 -16.484 -17.203 1 97.88 192 VAL B O 1
ATOM 3170 N N . THR B 1 193 ? -9.672 -15.023 -15.734 1 97.69 193 THR B N 1
ATOM 3171 C CA . THR B 1 193 ? -10.898 -14.852 -14.969 1 97.69 193 THR B CA 1
ATOM 3172 C C . THR B 1 193 ? -11.969 -14.172 -15.82 1 97.69 193 THR B C 1
ATOM 3174 O O . THR B 1 193 ? -13.156 -14.227 -15.5 1 97.69 193 THR B O 1
ATOM 3177 N N . ARG B 1 194 ? -11.555 -13.492 -16.906 1 95.25 194 ARG B N 1
ATOM 3178 C CA . ARG B 1 194 ? -12.539 -12.812 -17.75 1 95.25 194 ARG B CA 1
ATOM 3179 C C . ARG B 1 194 ? -12.93 -13.68 -18.938 1 95.25 194 ARG B C 1
ATOM 3181 O O . ARG B 1 194 ? -13.758 -13.281 -19.75 1 95.25 194 ARG B O 1
ATOM 3188 N N . ASN B 1 195 ? -12.352 -14.852 -19.031 1 96.25 195 ASN B N 1
ATOM 3189 C CA . ASN B 1 195 ? -12.75 -15.812 -20.062 1 96.25 195 ASN B CA 1
ATOM 3190 C C . ASN B 1 195 ? -14.117 -16.422 -19.734 1 96.25 195 ASN B C 1
ATOM 3192 O O . ASN B 1 195 ? -14.43 -16.688 -18.578 1 96.25 195 ASN B O 1
ATOM 3196 N N . PRO B 1 196 ? -14.914 -16.688 -20.766 1 95.69 196 PRO B N 1
ATOM 3197 C CA . PRO B 1 196 ? -16.219 -17.297 -20.531 1 95.69 196 PRO B CA 1
ATOM 3198 C C . PRO B 1 196 ? -16.125 -18.656 -19.844 1 95.69 196 PRO B C 1
ATOM 3200 O O . PRO B 1 196 ? -17.047 -19.094 -19.172 1 95.69 196 PRO B O 1
ATOM 3203 N N . SER B 1 197 ? -15.008 -19.359 -20.125 1 97.38 197 SER B N 1
ATOM 3204 C CA . SER B 1 197 ? -14.727 -20.656 -19.5 1 97.38 197 SER B CA 1
ATOM 3205 C C . SER B 1 197 ? -13.367 -20.625 -18.797 1 97.38 197 SER B C 1
ATOM 3207 O O . SER B 1 197 ? -12.422 -21.281 -19.266 1 97.38 197 SER B O 1
ATOM 3209 N N . PRO B 1 198 ? -13.297 -20.047 -17.672 1 97.88 198 PRO B N 1
ATOM 3210 C CA . PRO B 1 198 ? -12.008 -19.781 -17.031 1 97.88 198 PRO B CA 1
ATOM 3211 C C . PRO B 1 198 ? -11.242 -21.062 -16.703 1 97.88 198 PRO B C 1
ATOM 3213 O O . PRO B 1 198 ? -10.023 -21.125 -16.922 1 97.88 198 PRO B O 1
ATOM 3216 N N . ARG B 1 199 ? -11.93 -22.078 -16.188 1 97.69 199 ARG B N 1
ATOM 3217 C CA . ARG B 1 199 ? -11.266 -23.328 -15.828 1 97.69 199 ARG B CA 1
ATOM 3218 C C . ARG B 1 199 ? -10.633 -23.984 -17.047 1 97.69 199 ARG B C 1
ATOM 3220 O O . ARG B 1 199 ? -9.445 -24.328 -17.031 1 97.69 199 ARG B O 1
ATOM 3227 N N . GLU B 1 200 ? -11.391 -24.141 -18.125 1 97.31 200 GLU B N 1
ATOM 3228 C CA . GLU B 1 200 ? -10.898 -24.781 -19.344 1 97.31 200 GLU B CA 1
ATOM 3229 C C . GLU B 1 200 ? -9.758 -23.969 -19.969 1 97.31 200 GLU B C 1
ATOM 3231 O O . GLU B 1 200 ? -8.789 -24.547 -20.469 1 97.31 200 GLU B O 1
ATOM 3236 N N . TYR B 1 201 ? -9.961 -22.734 -19.969 1 97.44 201 TYR B N 1
ATOM 3237 C CA . TYR B 1 201 ? -8.938 -21.859 -20.547 1 97.44 201 TYR B CA 1
ATOM 3238 C C . TYR B 1 201 ? -7.625 -21.984 -19.781 1 97.44 201 TYR B C 1
ATOM 3240 O O . TYR B 1 201 ? -6.555 -22.078 -20.406 1 97.44 201 TYR B O 1
ATOM 3248 N N . LEU B 1 202 ? -7.688 -22 -18.453 1 97.38 202 LEU B N 1
ATOM 3249 C CA . LEU B 1 202 ? -6.492 -22.156 -17.625 1 97.38 202 LEU B CA 1
ATOM 3250 C C . LEU B 1 202 ? -5.797 -23.484 -17.938 1 97.38 202 LEU B C 1
ATOM 3252 O O . LEU B 1 202 ? -4.578 -23.516 -18.094 1 97.38 202 LEU B O 1
ATOM 3256 N N . LEU B 1 203 ? -6.543 -24.531 -18.031 1 96.44 203 LEU B N 1
ATOM 3257 C CA . LEU B 1 203 ? -6 -25.859 -18.328 1 96.44 203 LEU B CA 1
ATOM 3258 C C . LEU B 1 203 ? -5.273 -25.859 -19.672 1 96.44 203 LEU B C 1
ATOM 3260 O O . LEU B 1 203 ? -4.191 -26.438 -19.781 1 96.44 203 LEU B O 1
ATOM 3264 N N . ARG B 1 204 ? -5.844 -25.188 -20.578 1 95.38 204 ARG B N 1
ATOM 3265 C CA . ARG B 1 204 ? -5.219 -25.109 -21.906 1 95.38 204 ARG B CA 1
ATOM 3266 C C . ARG B 1 204 ? -3.922 -24.297 -21.844 1 95.38 204 ARG B C 1
ATOM 3268 O O . ARG B 1 204 ? -2.908 -24.719 -22.406 1 95.38 204 ARG B O 1
ATOM 3275 N N . LEU B 1 205 ? -3.939 -23.188 -21.203 1 94.94 205 LEU B N 1
ATOM 3276 C CA . LEU B 1 205 ? -2.789 -22.297 -21.109 1 94.94 205 LEU B CA 1
ATOM 3277 C C . LEU B 1 205 ? -1.607 -23 -20.453 1 94.94 205 LEU B C 1
ATOM 3279 O O . LEU B 1 205 ? -0.454 -22.766 -20.812 1 94.94 205 LEU B O 1
ATOM 3283 N N . TYR B 1 206 ? -1.894 -23.891 -19.484 1 95.62 206 TYR B N 1
ATOM 3284 C CA . TYR B 1 206 ? -0.811 -24.438 -18.672 1 95.62 206 TYR B CA 1
ATOM 3285 C C . TYR B 1 206 ? -0.626 -25.922 -18.953 1 95.62 206 TYR B C 1
ATOM 3287 O O . TYR B 1 206 ? 0.039 -26.625 -18.203 1 95.62 206 TYR B O 1
ATOM 3295 N N . SER B 1 207 ? -1.225 -26.516 -19.969 1 89.56 207 SER B N 1
ATOM 3296 C CA . SER B 1 207 ? -1.131 -27.922 -20.359 1 89.56 207 SER B CA 1
ATOM 3297 C C . SER B 1 207 ? 0.323 -28.359 -20.5 1 89.56 207 SER B C 1
ATOM 3299 O O . SER B 1 207 ? 0.669 -29.484 -20.156 1 89.56 207 SER B O 1
ATOM 3301 N N . GLY B 1 208 ? 1.223 -27.469 -20.891 1 80.38 208 GLY B N 1
ATOM 3302 C CA . GLY B 1 208 ? 2.609 -27.859 -21.094 1 80.38 208 GLY B CA 1
ATOM 3303 C C . GLY B 1 208 ? 3.533 -27.391 -19.984 1 80.38 208 GLY B C 1
ATOM 3304 O O . GLY B 1 208 ? 4.754 -27.484 -20.109 1 80.38 208 GLY B O 1
ATOM 3305 N N . CYS B 1 209 ? 2.916 -26.844 -18.938 1 84.88 209 CYS B N 1
ATOM 3306 C CA . CYS B 1 209 ? 3.744 -26.281 -17.875 1 84.88 209 CYS B CA 1
ATOM 3307 C C . CYS B 1 209 ? 4.191 -27.359 -16.891 1 84.88 209 CYS B C 1
ATOM 3309 O O . CYS B 1 209 ? 3.359 -27.984 -16.25 1 84.88 209 CYS B O 1
ATOM 3311 N N . LYS B 1 210 ? 4.699 -28.484 -17.453 1 63.75 210 LYS B N 1
ATOM 3312 C CA . LYS B 1 210 ? 5.188 -29.578 -16.625 1 63.75 210 LYS B CA 1
ATOM 3313 C C . LYS B 1 210 ? 6.238 -29.094 -15.641 1 63.75 210 LYS B C 1
ATOM 3315 O O . LYS B 1 210 ? 7.102 -28.281 -15.984 1 63.75 210 LYS B O 1
ATOM 3320 N N . ALA B 1 211 ? 5.754 -29.141 -14.164 1 50.56 211 ALA B N 1
ATOM 3321 C CA . ALA B 1 211 ? 6.855 -28.984 -13.219 1 50.56 211 ALA B CA 1
ATOM 3322 C C . ALA B 1 211 ? 7.977 -29.969 -13.508 1 50.56 211 ALA B C 1
ATOM 3324 O O . ALA B 1 211 ? 7.734 -31.062 -14.023 1 50.56 211 ALA B O 1
#

Solvent-accessible surface area (backbone atoms only — not comparable to full-atom values): 21532 Å² total; per-residue (Å²): 124,86,53,43,57,31,27,43,39,46,73,53,57,97,89,48,40,66,69,56,42,51,54,54,44,67,68,34,34,79,44,38,64,26,37,30,44,37,60,59,40,41,72,71,47,63,82,58,36,59,65,50,45,72,55,32,49,26,34,36,53,64,42,42,64,61,49,22,71,60,51,46,54,42,53,74,75,56,64,68,42,29,39,32,28,43,29,55,45,22,46,47,63,13,47,54,54,40,42,54,57,32,55,77,67,75,37,43,39,28,24,36,29,36,60,56,46,71,10,17,61,76,43,43,44,73,40,28,67,62,18,45,57,52,31,71,77,63,35,62,26,34,30,42,22,31,52,36,58,70,58,36,43,59,47,48,75,77,45,89,64,47,29,39,17,36,31,35,48,88,69,63,16,58,72,51,52,38,44,76,52,66,32,59,23,34,34,38,29,65,71,36,71,70,38,98,51,32,57,63,51,46,50,62,63,44,66,79,51,71,130,124,84,54,44,58,30,26,43,40,46,73,53,58,97,91,49,44,64,70,55,43,51,52,54,43,68,68,35,36,79,43,38,64,27,37,30,42,37,60,59,40,42,71,72,48,62,80,58,35,56,65,51,45,72,54,33,48,27,33,35,54,64,43,43,63,61,48,24,71,60,51,47,53,42,53,74,74,57,65,69,43,29,39,32,28,43,30,55,45,22,45,49,63,13,47,53,55,39,42,55,57,30,56,78,69,75,37,42,38,29,25,37,29,37,60,55,45,72,11,14,60,76,44,43,44,72,40,29,67,62,18,45,58,53,30,70,77,63,36,61,25,34,29,41,21,31,52,36,58,71,57,38,44,58,47,47,75,77,44,88,65,46,28,39,19,36,31,37,48,88,69,62,16,57,75,52,53,39,44,76,53,65,32,60,23,35,33,38,30,65,72,36,72,70,40,95,52,34,60,64,50,45,49,62,64,44,67,79,50,70,132